Protein AF-0000000078758876 (afdb_homodimer)

InterPro domains:
  IPR003607 HD/PDEase domain [SM00471] (19-135)
  IPR003607 HD/PDEase domain [cd00077] (21-130)
  IPR006674 HD domain [PF01966] (25-125)

Structure (mmCIF, N/CA/C/O backbone):
data_AF-0000000078758876-model_v1
#
loop_
_entity.id
_entity.type
_entity.pdbx_description
1 polymer 'Metal-dependent phosphohydrolase'
#
loop_
_atom_site.group_PDB
_atom_site.id
_atom_site.type_symbol
_atom_site.label_atom_id
_atom_site.label_alt_id
_atom_site.label_comp_id
_atom_site.label_asym_id
_atom_site.label_entity_id
_atom_site.label_seq_id
_atom_site.pdbx_PDB_ins_code
_atom_site.Cartn_x
_atom_site.Cartn_y
_atom_site.Cartn_z
_atom_site.occupancy
_atom_site.B_iso_or_equiv
_atom_site.auth_seq_id
_atom_site.auth_comp_id
_atom_site.auth_asym_id
_atom_site.auth_atom_id
_atom_site.pdbx_PDB_model_num
ATOM 1 N N . MET A 1 1 ? 14.891 36.5 13.758 1 62.38 1 MET A N 1
ATOM 2 C CA . MET A 1 1 ? 14.852 35.094 13.422 1 62.38 1 MET A CA 1
ATOM 3 C C . MET A 1 1 ? 13.438 34.688 13.016 1 62.38 1 MET A C 1
ATOM 5 O O . MET A 1 1 ? 12.453 35.219 13.508 1 62.38 1 MET A O 1
ATOM 9 N N . ASP A 1 2 ? 13.195 33.969 11.828 1 89.56 2 ASP A N 1
ATOM 10 C CA . ASP A 1 2 ? 11.891 33.5 11.375 1 89.56 2 ASP A CA 1
ATOM 11 C C . ASP A 1 2 ? 11.305 32.469 12.352 1 89.56 2 ASP A C 1
ATOM 13 O O . ASP A 1 2 ? 11.797 31.359 12.461 1 8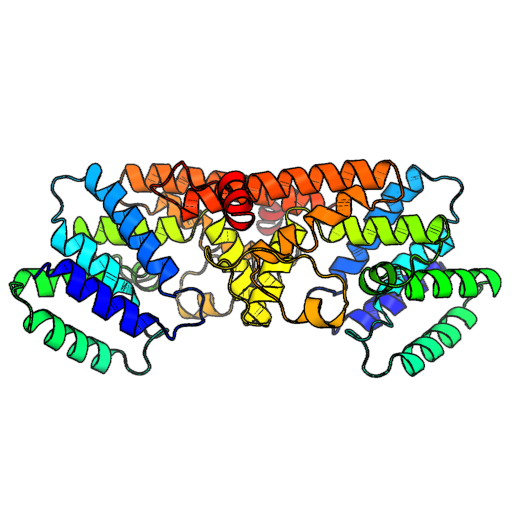9.56 2 ASP A O 1
ATOM 17 N N . LYS A 1 3 ? 10.453 33.031 13.305 1 93.5 3 LYS A N 1
ATOM 18 C CA . LYS A 1 3 ? 9.891 32.219 14.383 1 93.5 3 LYS A CA 1
ATOM 19 C C . LYS A 1 3 ? 9.297 30.922 13.836 1 93.5 3 LYS A C 1
ATOM 21 O O . LYS A 1 3 ? 9.359 29.875 14.492 1 93.5 3 LYS A O 1
ATOM 26 N N . LEU A 1 4 ? 8.789 30.984 12.672 1 96.12 4 LEU A N 1
ATOM 27 C CA . LEU A 1 4 ? 8.219 29.781 12.086 1 96.12 4 LEU A CA 1
ATOM 28 C C . LEU A 1 4 ? 9.312 28.766 11.781 1 96.12 4 LEU A C 1
ATOM 30 O O . LEU A 1 4 ? 9.109 27.562 11.945 1 96.12 4 LEU A O 1
ATOM 34 N N . GLN A 1 5 ? 10.414 29.203 11.32 1 96 5 GLN A N 1
ATOM 35 C CA . GLN A 1 5 ? 11.531 28.312 11.039 1 96 5 GLN A CA 1
ATOM 36 C C . GLN A 1 5 ? 12.023 27.625 12.32 1 96 5 GLN A C 1
ATOM 38 O O . GLN A 1 5 ? 12.352 26.438 12.305 1 96 5 GLN A O 1
ATOM 43 N N . VAL A 1 6 ? 12.094 28.375 13.359 1 96.31 6 VAL A N 1
ATOM 44 C CA . VAL A 1 6 ? 12.523 27.812 14.641 1 96.31 6 VAL A CA 1
ATOM 45 C C . VAL A 1 6 ? 11.539 26.734 15.094 1 96.31 6 VAL A C 1
ATOM 47 O O . VAL A 1 6 ? 11.945 25.688 15.609 1 96.31 6 VAL A O 1
ATOM 50 N N . ILE A 1 7 ? 10.305 27.031 14.891 1 96.81 7 ILE A N 1
ATOM 51 C CA . ILE A 1 7 ? 9.258 26.062 15.242 1 96.81 7 ILE A CA 1
ATOM 52 C C . ILE A 1 7 ? 9.398 24.812 14.375 1 96.81 7 ILE A C 1
ATOM 54 O O . ILE A 1 7 ? 9.297 23.703 14.875 1 96.81 7 ILE A O 1
ATOM 58 N N . ALA A 1 8 ? 9.562 25.047 13.125 1 95.62 8 ALA A N 1
ATOM 59 C CA . ALA A 1 8 ? 9.773 23.938 12.203 1 95.62 8 ALA A CA 1
ATOM 60 C C . ALA A 1 8 ? 10.93 23.062 12.656 1 95.62 8 ALA A C 1
ATOM 62 O O . ALA A 1 8 ? 10.82 21.828 12.695 1 95.62 8 ALA A O 1
ATOM 63 N N . ASP A 1 9 ? 12.008 23.641 13.023 1 94.38 9 ASP A N 1
ATOM 64 C CA . ASP A 1 9 ? 13.188 22.906 13.477 1 94.38 9 ASP A CA 1
ATOM 65 C C . ASP A 1 9 ? 12.883 22.109 14.742 1 94.38 9 ASP A C 1
ATOM 67 O O . ASP A 1 9 ? 13.32 20.953 14.875 1 94.38 9 ASP A O 1
ATOM 71 N N . TYR A 1 10 ? 12.234 22.734 15.633 1 93.19 10 TYR A N 1
ATOM 72 C CA . TYR A 1 10 ? 11.82 22.062 16.859 1 93.19 10 TYR A CA 1
ATOM 73 C C . TYR A 1 10 ? 10.992 20.812 16.547 1 93.19 10 TYR A C 1
ATOM 75 O O . TYR A 1 10 ? 11.25 19.734 17.094 1 93.19 10 TYR A O 1
ATOM 83 N N . SER A 1 11 ? 9.977 21.047 15.734 1 93.31 11 SER A N 1
ATOM 84 C CA . SER A 1 11 ? 9.086 19.953 15.328 1 93.31 11 SER A CA 1
ATOM 85 C C . SER A 1 11 ? 9.867 18.812 14.703 1 93.31 11 SER A C 1
ATOM 87 O O . SER A 1 11 ? 9.688 17.656 15.078 1 93.31 11 SER A O 1
ATOM 89 N N . MET A 1 12 ? 10.758 19.109 13.734 1 91 12 MET A N 1
ATOM 90 C CA . MET A 1 12 ? 11.539 18.094 13.023 1 91 12 MET A CA 1
ATOM 91 C C . MET A 1 12 ? 12.445 17.328 13.984 1 91 12 MET A C 1
ATOM 93 O O . MET A 1 12 ? 12.633 16.125 13.828 1 91 12 MET A O 1
ATOM 97 N N . ASP A 1 13 ? 12.961 17.922 14.922 1 88.44 13 ASP A N 1
ATOM 98 C CA . ASP A 1 13 ? 13.805 17.297 15.93 1 88.44 13 ASP A CA 1
ATOM 99 C C . ASP A 1 13 ? 13 16.312 16.781 1 88.44 13 ASP A C 1
ATOM 101 O O . ASP A 1 13 ? 13.484 15.219 17.109 1 88.44 13 ASP A O 1
ATOM 105 N N . GLN A 1 14 ? 11.836 16.719 17.156 1 86.19 14 GLN A N 1
ATOM 106 C CA . GLN A 1 14 ? 10.984 15.883 17.984 1 86.19 14 GLN A CA 1
ATOM 107 C C . GLN A 1 14 ? 10.523 14.641 17.234 1 86.19 14 GLN A C 1
ATOM 109 O O . GLN A 1 14 ? 10.344 13.578 17.828 1 86.19 14 GLN A O 1
ATOM 114 N N . LEU A 1 15 ? 10.406 14.828 15.859 1 85.44 15 LEU A N 1
ATOM 115 C CA . LEU A 1 15 ? 9.805 13.766 15.062 1 85.44 15 LEU A CA 1
ATOM 116 C C . LEU A 1 15 ? 10.875 12.906 14.406 1 85.44 15 LEU A C 1
ATOM 118 O O . LEU A 1 15 ? 10.57 11.875 13.797 1 85.44 15 LEU A O 1
ATOM 122 N N . ALA A 1 16 ? 12.102 13.336 14.445 1 76.44 16 ALA A N 1
ATOM 123 C CA . ALA A 1 16 ? 13.219 12.688 13.766 1 76.44 16 ALA A CA 1
ATOM 124 C C . ALA A 1 16 ? 13.312 11.219 14.164 1 76.44 16 ALA A C 1
ATOM 126 O O . ALA A 1 16 ? 13.773 10.383 13.375 1 76.44 16 ALA A O 1
ATOM 127 N N . HIS A 1 17 ? 12.922 10.852 15.25 1 66.56 17 HIS A N 1
ATOM 128 C CA . HIS A 1 17 ? 13.148 9.469 15.664 1 66.56 17 HIS A CA 1
ATOM 129 C C . HIS A 1 17 ? 11.891 8.625 15.453 1 66.56 17 HIS A C 1
ATOM 131 O O . HIS A 1 17 ? 11.852 7.453 15.844 1 66.56 17 HIS A O 1
ATOM 137 N N . ASP A 1 18 ? 11.008 9.156 14.797 1 60.69 18 ASP A N 1
ATOM 138 C CA . ASP A 1 18 ? 9.75 8.438 14.641 1 60.69 18 ASP A CA 1
ATOM 139 C C . ASP A 1 18 ? 9.797 7.496 13.445 1 60.69 18 ASP A C 1
ATOM 141 O O . ASP A 1 18 ? 10.328 7.852 12.391 1 60.69 18 ASP A O 1
ATOM 145 N N . GLN A 1 19 ? 9.617 6.258 13.641 1 56.88 19 GLN A N 1
ATOM 146 C CA . GLN A 1 19 ? 9.617 5.234 12.602 1 56.88 19 GLN A CA 1
ATOM 147 C C . GLN A 1 19 ? 8.203 4.875 12.18 1 56.88 19 GLN A C 1
ATOM 149 O O . GLN A 1 19 ? 7.996 3.945 11.391 1 56.88 19 GLN A O 1
ATOM 154 N N . THR A 1 20 ? 7.129 5.492 12.695 1 54.34 20 THR A N 1
ATOM 155 C CA . THR A 1 20 ? 5.75 5.051 12.516 1 54.34 20 THR A CA 1
ATOM 156 C C . THR A 1 20 ? 5.16 5.617 11.227 1 54.34 20 THR A C 1
ATOM 158 O O . THR A 1 20 ? 4.02 5.312 10.875 1 54.34 20 THR A O 1
ATOM 161 N N . GLY A 1 21 ? 5.934 6.129 10.25 1 53 21 GLY A N 1
ATOM 162 C CA . GLY A 1 21 ? 5.379 6.758 9.062 1 53 21 GLY A CA 1
ATOM 163 C C . GLY A 1 21 ? 4.816 8.141 9.328 1 53 21 GLY A C 1
ATOM 164 O O . GLY A 1 21 ? 4.391 8.836 8.398 1 53 21 GLY A O 1
ATOM 165 N N . HIS A 1 22 ? 4.59 8.469 10.531 1 58.62 22 HIS A N 1
ATOM 166 C CA . HIS A 1 22 ? 4.184 9.797 10.961 1 58.62 22 HIS A CA 1
ATOM 167 C C . HIS A 1 22 ? 5.391 10.703 11.164 1 58.62 22 HIS A C 1
ATOM 169 O O . HIS A 1 22 ? 5.293 11.734 11.836 1 58.62 22 HIS A O 1
ATOM 175 N N . GLY A 1 23 ? 6.336 10.445 10.391 1 73 23 GLY A N 1
ATOM 176 C CA . GLY A 1 23 ? 7.598 11.117 10.656 1 73 23 GLY A CA 1
ATOM 177 C C . GLY A 1 23 ? 7.656 12.523 10.078 1 73 23 GLY A C 1
ATOM 178 O O . GLY A 1 23 ? 6.633 13.203 9.984 1 73 23 GLY A O 1
ATOM 179 N N . SER A 1 24 ? 8.68 13.016 9.93 1 83.25 24 SER A N 1
ATOM 180 C CA . SER A 1 24 ? 8.984 14.359 9.469 1 83.25 24 SER A CA 1
ATOM 181 C C . SER A 1 24 ? 8.422 14.609 8.07 1 83.25 24 SER A C 1
ATOM 183 O O . SER A 1 24 ? 7.934 15.703 7.781 1 83.25 24 SER A O 1
ATOM 185 N N . ASP A 1 25 ? 8.25 13.602 7.289 1 86.81 25 ASP A N 1
ATOM 186 C CA . ASP A 1 25 ? 7.73 13.75 5.934 1 86.81 25 ASP A CA 1
ATOM 187 C C . ASP A 1 25 ? 6.234 14.055 5.945 1 86.81 25 ASP A C 1
ATOM 189 O O . ASP A 1 25 ? 5.758 14.891 5.18 1 86.81 25 ASP A O 1
ATOM 193 N N . HIS A 1 26 ? 5.508 13.336 6.797 1 91 26 HIS A N 1
ATOM 194 C CA . HIS A 1 26 ? 4.082 13.594 6.961 1 91 26 HIS A CA 1
ATOM 195 C C . HIS A 1 26 ? 3.828 15.047 7.348 1 91 26 HIS A C 1
ATOM 197 O O . HIS A 1 26 ? 3.016 15.727 6.719 1 91 26 HIS A O 1
ATOM 203 N N . THR A 1 27 ? 4.574 15.508 8.359 1 93.38 27 THR A N 1
ATOM 204 C CA . THR A 1 27 ? 4.391 16.859 8.852 1 93.38 27 THR A CA 1
ATOM 205 C C . THR A 1 27 ? 4.691 17.891 7.762 1 93.38 27 THR A C 1
ATOM 207 O O . THR A 1 27 ? 3.961 18.859 7.602 1 93.38 27 THR A O 1
ATOM 210 N N . LYS A 1 28 ? 5.73 17.641 7.004 1 92.62 28 LYS A N 1
ATOM 211 C CA . LYS A 1 28 ? 6.09 18.562 5.922 1 92.62 28 LYS A CA 1
ATOM 212 C C . LYS A 1 28 ? 4.969 18.672 4.895 1 92.62 28 LYS A C 1
ATOM 214 O O . LYS A 1 28 ? 4.645 19.766 4.434 1 92.62 28 LYS A O 1
ATOM 219 N N . ARG A 1 29 ? 4.402 17.594 4.609 1 94.69 29 ARG A N 1
ATOM 220 C CA . ARG A 1 29 ? 3.326 17.594 3.625 1 94.69 29 ARG A CA 1
ATOM 221 C C . ARG A 1 29 ? 2.061 18.234 4.195 1 94.69 29 ARG A C 1
ATOM 223 O O . ARG A 1 29 ? 1.341 18.938 3.488 1 94.69 29 ARG A O 1
ATOM 230 N N . VAL A 1 30 ? 1.795 17.953 5.434 1 96 30 VAL A N 1
ATOM 231 C CA . VAL A 1 30 ? 0.655 18.594 6.086 1 96 30 VAL A CA 1
ATOM 232 C C . VAL A 1 30 ? 0.82 20.109 6.047 1 96 30 VAL A C 1
ATOM 234 O O . VAL A 1 30 ? -0.133 20.844 5.754 1 96 30 VAL A O 1
ATOM 237 N N . VAL A 1 31 ? 2.012 20.562 6.309 1 96.62 31 VAL A N 1
ATOM 238 C CA . VAL A 1 31 ? 2.287 22 6.301 1 96.62 31 VAL A CA 1
ATOM 239 C C . VAL A 1 31 ? 2.07 22.562 4.898 1 96.62 31 VAL A C 1
ATOM 241 O O . VAL A 1 31 ? 1.447 23.609 4.73 1 96.62 31 VAL A O 1
ATOM 244 N N . LYS A 1 32 ? 2.531 21.875 3.924 1 96.5 32 LYS A N 1
ATOM 245 C CA . LYS A 1 32 ? 2.357 22.328 2.545 1 96.5 32 LYS A CA 1
ATOM 246 C C . LYS A 1 32 ? 0.88 22.359 2.16 1 96.5 32 LYS A C 1
ATOM 248 O O . LYS A 1 32 ? 0.43 23.281 1.489 1 96.5 32 LYS A O 1
ATOM 253 N N . LEU A 1 33 ? 0.161 21.391 2.564 1 97.44 33 LEU A N 1
ATOM 254 C CA . LEU A 1 33 ? -1.274 21.359 2.305 1 97.44 33 LEU A CA 1
ATOM 255 C C . LEU A 1 33 ? -1.983 22.5 3.025 1 97.44 33 LEU A C 1
ATOM 257 O O . LEU A 1 33 ? -2.881 23.125 2.463 1 97.44 33 LEU A O 1
ATOM 261 N N . ALA A 1 34 ? -1.58 22.703 4.238 1 97.75 34 ALA A N 1
ATOM 262 C CA . ALA A 1 34 ? -2.145 23.828 4.988 1 97.75 34 ALA A CA 1
ATOM 263 C C . ALA A 1 34 ? -1.891 25.156 4.273 1 97.75 34 ALA A C 1
ATOM 265 O O . ALA A 1 34 ? -2.766 26.016 4.23 1 97.75 34 ALA A O 1
ATOM 266 N N . GLU A 1 35 ? -0.706 25.266 3.742 1 97.31 35 GLU A N 1
ATOM 267 C CA . GLU A 1 35 ? -0.379 26.469 2.979 1 97.31 35 GLU A CA 1
ATOM 268 C C . GLU A 1 35 ? -1.313 26.641 1.784 1 97.31 35 GLU A C 1
ATOM 270 O O . GLU A 1 35 ? -1.781 27.734 1.504 1 97.31 35 GLU A O 1
ATOM 275 N N . LYS A 1 36 ? -1.572 25.562 1.129 1 97 36 LYS A N 1
ATOM 276 C CA . LYS A 1 36 ? -2.477 25.609 -0.016 1 97 36 LYS A CA 1
ATOM 277 C C . LYS A 1 36 ? -3.881 26.031 0.408 1 97 36 LYS A C 1
ATOM 279 O O . LYS A 1 36 ? -4.52 26.844 -0.26 1 97 36 LYS A O 1
ATOM 284 N N . ILE A 1 37 ? -4.332 25.5 1.474 1 97.88 37 ILE A N 1
ATOM 285 C CA . ILE A 1 37 ? -5.664 25.844 1.957 1 97.88 37 ILE A CA 1
ATOM 286 C C . ILE A 1 37 ? -5.695 27.297 2.404 1 97.88 37 ILE A C 1
ATOM 288 O O . ILE A 1 37 ? -6.672 28.016 2.156 1 97.88 37 ILE A O 1
ATOM 292 N N . LEU A 1 38 ? -4.656 27.797 3.031 1 97.81 38 LEU A N 1
ATOM 293 C CA . LEU A 1 38 ? -4.543 29.172 3.492 1 97.81 38 LEU A CA 1
ATOM 294 C C . LEU A 1 38 ? -4.75 30.156 2.34 1 97.81 38 LEU A C 1
ATOM 296 O O . LEU A 1 38 ? -5.301 31.234 2.531 1 97.81 38 LEU A O 1
ATOM 300 N N . GLU A 1 39 ? -4.297 29.734 1.2 1 96.69 39 GLU A N 1
ATOM 301 C CA . GLU A 1 39 ? -4.441 30.594 0.022 1 96.69 39 GLU A CA 1
ATOM 302 C C . GLU A 1 39 ? -5.91 30.875 -0.277 1 96.69 39 GLU A C 1
ATOM 304 O O . GLU A 1 39 ? -6.246 31.922 -0.836 1 96.69 39 GLU A O 1
ATOM 309 N N . THR A 1 40 ? -6.773 30 0.143 1 97.12 40 THR A N 1
ATOM 310 C CA . THR A 1 40 ? -8.195 30.141 -0.133 1 97.12 40 THR A CA 1
ATOM 311 C C . THR A 1 40 ? -8.93 30.703 1.085 1 97.12 40 THR A C 1
ATOM 313 O O . THR A 1 40 ? -10.125 31.016 1.015 1 97.12 40 THR A O 1
ATOM 316 N N . GLU A 1 41 ? -8.227 30.812 2.211 1 97.25 41 GLU A N 1
ATOM 317 C CA . GLU A 1 41 ? -8.781 31.312 3.467 1 97.25 41 GLU A CA 1
ATOM 318 C C . GLU A 1 41 ? -7.973 32.5 3.988 1 97.25 41 GLU A C 1
ATOM 320 O O . GLU A 1 41 ? -7.359 32.406 5.055 1 97.25 41 GLU A O 1
ATOM 325 N N . PRO A 1 42 ? -8.086 33.625 3.314 1 95.38 42 PRO A N 1
ATOM 326 C CA . PRO A 1 42 ? -7.219 34.75 3.652 1 95.38 42 PRO A CA 1
ATOM 327 C C . PRO A 1 42 ? -7.496 35.312 5.043 1 95.38 42 PRO A C 1
ATOM 329 O O . PRO A 1 42 ? -6.672 36.062 5.59 1 95.38 42 PRO A O 1
ATOM 332 N N . GLN A 1 43 ? -8.578 35.031 5.66 1 96.81 43 GLN A N 1
ATOM 333 C CA . GLN A 1 43 ? -8.93 35.562 6.973 1 96.81 43 GLN A CA 1
ATOM 334 C C . GLN A 1 43 ? -8.211 34.812 8.086 1 96.81 43 GLN A C 1
ATOM 336 O O . GLN A 1 43 ? -8.188 35.25 9.234 1 96.81 43 GLN A O 1
ATOM 341 N N . ALA A 1 44 ? -7.648 33.688 7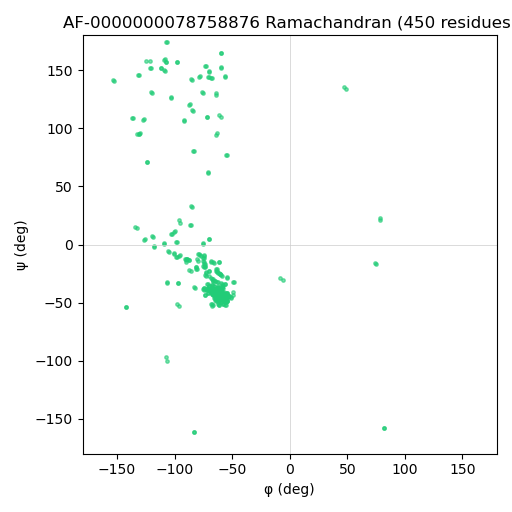.754 1 97.19 44 ALA A N 1
ATOM 342 C CA . ALA A 1 44 ? -6.977 32.875 8.758 1 97.19 44 ALA A CA 1
ATOM 343 C C . ALA A 1 44 ? -5.602 33.438 9.102 1 97.19 44 ALA A C 1
ATOM 345 O O . ALA A 1 44 ? -4.914 33.969 8.227 1 97.19 44 ALA A O 1
ATOM 346 N N . ASP A 1 45 ? -5.23 33.312 10.359 1 97.44 45 ASP A N 1
ATOM 347 C CA . ASP A 1 45 ? -3.887 33.688 10.789 1 97.44 45 ASP A CA 1
ATOM 348 C C . ASP A 1 45 ? -2.848 32.688 10.281 1 97.44 45 ASP A C 1
ATOM 350 O O . ASP A 1 45 ? -2.77 31.562 10.773 1 97.44 45 ASP A O 1
ATOM 354 N N . ARG A 1 46 ? -2.062 33.125 9.367 1 97.56 46 ARG A N 1
ATOM 355 C CA . ARG A 1 46 ? -1.099 32.25 8.695 1 97.56 46 ARG A CA 1
ATOM 356 C C . ARG A 1 46 ? -0.103 31.672 9.688 1 97.56 46 ARG A C 1
ATOM 358 O O . ARG A 1 46 ? 0.212 30.469 9.633 1 97.56 46 ARG A O 1
ATOM 365 N N . PHE A 1 47 ? 0.396 32.5 10.555 1 97.62 47 PHE A N 1
ATOM 366 C CA . PHE A 1 47 ? 1.409 32.062 11.5 1 97.62 47 PHE A CA 1
ATOM 367 C C . PHE A 1 47 ? 0.849 30.969 12.414 1 97.62 47 PHE A C 1
ATOM 369 O O . PHE A 1 47 ? 1.45 29.906 12.57 1 97.62 47 PHE A O 1
ATOM 376 N N . VAL A 1 48 ? -0.288 31.203 13.023 1 97.88 48 VAL A N 1
ATOM 377 C CA . VAL A 1 48 ? -0.908 30.25 13.945 1 97.88 48 VAL A CA 1
ATOM 378 C C . VAL A 1 48 ? -1.192 28.938 13.219 1 97.88 48 VAL A C 1
ATOM 380 O O . VAL A 1 48 ? -0.932 27.859 13.758 1 97.88 48 VAL A O 1
ATOM 383 N N . THR A 1 49 ? -1.683 29.078 12.016 1 98 49 THR A N 1
ATOM 384 C CA . THR A 1 49 ? -2.031 27.891 11.227 1 98 49 THR A CA 1
ATOM 385 C C . THR A 1 49 ? -0.798 27.031 10.969 1 98 49 THR A C 1
ATOM 387 O O . THR A 1 49 ? -0.799 25.844 11.258 1 98 49 THR A O 1
ATOM 390 N N . LEU A 1 50 ? 0.254 27.625 10.461 1 98.25 50 LEU A N 1
ATOM 391 C CA . LEU A 1 50 ? 1.444 26.875 10.078 1 98.25 50 LEU A CA 1
ATOM 392 C C . LEU A 1 50 ? 2.189 26.359 11.305 1 98.25 50 LEU A C 1
ATOM 394 O O . LEU A 1 50 ? 2.729 25.25 11.297 1 98.25 50 LEU A O 1
ATOM 398 N N . ALA A 1 51 ? 2.227 27.141 12.328 1 98 51 ALA A N 1
ATOM 399 C CA . ALA A 1 51 ? 2.834 26.688 13.57 1 98 51 ALA A CA 1
ATOM 400 C C . ALA A 1 51 ? 2.117 25.438 14.102 1 98 51 ALA A C 1
ATOM 402 O O . ALA A 1 51 ? 2.76 24.469 14.484 1 98 51 ALA A O 1
ATOM 403 N N . ALA A 1 52 ? 0.813 25.516 14.125 1 97 52 ALA A N 1
ATOM 404 C CA . ALA A 1 52 ? 0.021 24.375 14.586 1 97 52 ALA A CA 1
ATOM 405 C C . ALA A 1 52 ? 0.238 23.156 13.695 1 97 52 ALA A C 1
ATOM 407 O O . ALA A 1 52 ? 0.301 22.031 14.18 1 97 52 ALA A O 1
ATOM 408 N N . ALA A 1 53 ? 0.326 23.391 12.406 1 97.06 53 ALA A N 1
ATOM 409 C CA . ALA A 1 53 ? 0.576 22.297 11.469 1 97.06 53 ALA A CA 1
ATOM 410 C C . ALA A 1 53 ? 1.906 21.609 11.766 1 97.06 53 ALA A C 1
ATOM 412 O O . ALA A 1 53 ? 1.983 20.375 11.805 1 97.06 53 ALA A O 1
ATOM 413 N N . TYR A 1 54 ? 2.918 22.391 12.039 1 96.44 54 TYR A N 1
ATOM 414 C CA . TYR A 1 54 ? 4.227 21.844 12.367 1 96.44 54 TYR A CA 1
ATOM 415 C C . TYR A 1 54 ? 4.172 21.062 13.672 1 96.44 54 TYR A C 1
ATOM 417 O O . TYR A 1 54 ? 4.859 20.047 13.836 1 96.44 54 TYR A O 1
ATOM 425 N N . LEU A 1 55 ? 3.354 21.438 14.57 1 95.19 55 LEU A N 1
ATOM 426 C CA . LEU A 1 55 ? 3.467 20.953 15.945 1 95.19 55 LEU A CA 1
ATOM 427 C C . LEU A 1 55 ? 2.389 19.922 16.25 1 95.19 55 LEU A C 1
ATOM 429 O O . LEU A 1 55 ? 2.4 19.312 17.328 1 95.19 55 LEU A O 1
ATOM 433 N N . HIS A 1 56 ? 1.446 19.672 15.344 1 92.69 56 HIS A N 1
ATOM 434 C CA . HIS A 1 56 ? 0.202 18.984 15.664 1 92.69 56 HIS A CA 1
ATOM 435 C C . HIS A 1 56 ? 0.472 17.578 16.188 1 92.69 56 HIS A C 1
ATOM 437 O O . HIS A 1 56 ? -0.272 17.062 17.031 1 92.69 56 HIS A O 1
ATOM 443 N N . ASP A 1 57 ? 1.58 17 15.836 1 89.25 57 ASP A N 1
ATOM 444 C CA . ASP A 1 57 ? 1.839 15.625 16.25 1 89.25 57 ASP A CA 1
ATOM 445 C C . ASP A 1 57 ? 2.938 15.57 17.312 1 89.25 57 ASP A C 1
ATOM 447 O O . ASP A 1 57 ? 3.324 14.492 17.766 1 89.25 57 ASP A O 1
ATOM 451 N N . THR A 1 58 ? 3.486 16.609 17.719 1 88.06 58 THR A N 1
ATOM 452 C CA . THR A 1 58 ? 4.66 16.625 18.594 1 88.06 58 THR A CA 1
ATOM 453 C C . THR A 1 58 ? 4.277 16.25 20.016 1 88.06 58 THR A C 1
ATOM 455 O O . THR A 1 58 ? 5.141 15.898 20.828 1 88.06 58 THR A O 1
ATOM 458 N N . ILE A 1 59 ? 2.99 16.281 20.328 1 79.5 59 ILE A N 1
ATOM 459 C CA . ILE A 1 59 ? 2.592 15.977 21.703 1 79.5 59 ILE A CA 1
ATOM 460 C C . ILE A 1 59 ? 1.678 14.75 21.719 1 79.5 59 ILE A C 1
ATOM 462 O O . ILE A 1 59 ? 1.048 14.453 22.734 1 79.5 59 ILE A O 1
ATOM 466 N N . ASP A 1 60 ? 1.571 14.195 20.594 1 76.75 60 ASP A N 1
ATOM 467 C CA . ASP A 1 60 ? 0.717 13.016 20.469 1 76.75 60 ASP A CA 1
ATOM 468 C C . ASP A 1 60 ? 1.305 11.828 21.234 1 76.75 60 ASP A C 1
ATOM 470 O O . ASP A 1 60 ? 2.516 11.609 21.203 1 76.75 60 ASP A O 1
ATOM 474 N N . ASP A 1 61 ? 0.463 11.086 21.797 1 67.31 61 ASP A N 1
ATOM 475 C CA . ASP A 1 61 ? 0.87 9.961 22.641 1 67.31 61 ASP A CA 1
ATOM 476 C C . ASP A 1 61 ? 1.617 8.914 21.828 1 67.31 61 ASP A C 1
ATOM 478 O O . ASP A 1 61 ? 2.365 8.102 22.391 1 67.31 61 ASP A O 1
ATOM 482 N N . LYS A 1 62 ? 1.402 8.922 20.609 1 67.25 62 LYS A N 1
ATOM 483 C CA . LYS A 1 62 ? 2.102 7.957 19.766 1 67.25 62 LYS A CA 1
ATOM 484 C C . LYS A 1 62 ? 3.57 8.336 19.594 1 67.25 62 LYS A C 1
ATOM 486 O O . LYS A 1 62 ? 4.402 7.48 19.281 1 67.25 62 LYS A O 1
ATOM 491 N N . VAL A 1 63 ? 3.844 9.523 19.844 1 66.88 63 VAL A N 1
ATOM 492 C CA . VAL A 1 63 ? 5.164 10.07 19.562 1 66.88 63 VAL A CA 1
ATOM 493 C C . VAL A 1 63 ? 5.93 10.266 20.875 1 66.88 63 VAL A C 1
ATOM 495 O O . VAL A 1 63 ? 7.148 10.094 20.922 1 66.88 63 VAL A O 1
ATOM 498 N N . VAL A 1 64 ? 5.121 10.586 21.875 1 72.5 64 VAL A N 1
ATOM 499 C CA . VAL A 1 64 ? 5.809 10.922 23.125 1 72.5 64 VAL A CA 1
ATOM 500 C C . VAL A 1 64 ? 5.363 9.961 24.219 1 72.5 64 VAL A C 1
ATOM 502 O O . VAL A 1 64 ? 4.242 9.453 24.203 1 72.5 64 VAL A O 1
ATOM 505 N N . LYS A 1 65 ? 6.219 9.703 25.219 1 77.38 65 LYS A N 1
ATOM 506 C CA . LYS A 1 65 ? 5.953 8.805 26.328 1 77.38 65 LYS A CA 1
ATOM 507 C C . LYS A 1 65 ? 5 9.445 27.344 1 77.38 65 LYS A C 1
ATOM 509 O O . LYS A 1 65 ? 4.121 8.773 27.891 1 77.38 65 LYS A O 1
ATOM 514 N N . ASN A 1 66 ? 5.234 10.742 27.516 1 84.44 66 ASN A N 1
ATOM 515 C CA . ASN A 1 66 ? 4.441 11.508 28.469 1 84.44 66 ASN A CA 1
ATOM 516 C C . ASN A 1 66 ? 3.844 12.758 27.828 1 84.44 66 ASN A C 1
ATOM 518 O O . ASN A 1 66 ? 4.543 13.758 27.641 1 84.44 66 ASN A O 1
ATOM 522 N N . GLU A 1 67 ? 2.598 12.703 27.625 1 85.56 67 GLU A N 1
ATOM 523 C CA . GLU A 1 67 ? 1.896 13.781 26.938 1 85.56 67 GLU A CA 1
ATOM 524 C C . GLU A 1 67 ? 1.964 15.086 27.719 1 85.56 67 GLU A C 1
ATOM 526 O O . GLU A 1 67 ? 2.229 16.141 27.156 1 85.56 67 GLU A O 1
ATOM 531 N N . ASN A 1 68 ? 1.723 15.016 28.984 1 88.69 68 ASN A N 1
ATOM 532 C CA . ASN A 1 68 ? 1.727 16.219 29.812 1 88.69 68 ASN A CA 1
ATOM 533 C C . ASN A 1 68 ? 3.098 16.875 29.828 1 88.69 68 ASN A C 1
ATOM 535 O O . ASN A 1 68 ? 3.197 18.109 29.75 1 88.69 68 ASN A O 1
ATOM 539 N N . GLU A 1 69 ? 4.098 16.125 29.969 1 90.62 69 GLU A N 1
ATOM 540 C CA . GLU A 1 69 ? 5.453 16.672 29.953 1 90.62 69 GLU A CA 1
ATOM 541 C C . GLU A 1 69 ? 5.777 17.297 28.594 1 90.62 69 GLU A C 1
ATOM 543 O O . GLU A 1 69 ? 6.41 18.359 28.531 1 90.62 69 GLU A O 1
ATOM 548 N N . ALA A 1 70 ? 5.387 16.672 27.562 1 89.88 70 ALA A N 1
ATOM 549 C CA . ALA A 1 70 ? 5.613 17.188 26.219 1 89.88 70 ALA A CA 1
ATOM 550 C C . ALA A 1 70 ? 4.898 18.516 26.016 1 89.88 70 ALA A C 1
ATOM 552 O O . ALA A 1 70 ? 5.453 19.438 25.406 1 89.88 70 ALA A O 1
ATOM 553 N N . LYS A 1 71 ? 3.736 18.656 26.562 1 92.31 71 LYS A N 1
ATOM 554 C CA . LYS A 1 71 ? 2.963 19.891 26.469 1 92.31 71 LYS A CA 1
ATOM 555 C C . LYS A 1 71 ? 3.654 21.031 27.203 1 92.31 71 LYS A C 1
ATOM 557 O O . LYS A 1 71 ? 3.727 22.156 26.703 1 92.31 71 LYS A O 1
ATOM 562 N N . GLN A 1 72 ? 4.109 20.656 28.344 1 93.44 72 GLN A N 1
ATOM 563 C CA . GLN A 1 72 ? 4.797 21.672 29.141 1 93.44 72 GLN A CA 1
ATOM 564 C C . GLN A 1 72 ? 6.078 22.125 28.453 1 93.44 72 GLN A C 1
ATOM 566 O O . GLN A 1 72 ? 6.371 23.328 28.406 1 93.44 72 GLN A O 1
ATOM 571 N N . GLN A 1 73 ? 6.816 21.219 27.953 1 93.69 73 GLN A N 1
ATOM 572 C CA . GLN A 1 73 ? 8.047 21.547 27.25 1 93.69 73 GLN A CA 1
ATOM 573 C C . GLN A 1 73 ? 7.758 22.406 26.016 1 93.69 73 GLN A C 1
ATOM 575 O O . GLN A 1 73 ? 8.492 23.359 25.719 1 93.69 73 GLN A O 1
ATOM 580 N N . LEU A 1 74 ? 6.699 22.078 25.344 1 94.75 74 LEU A N 1
ATOM 581 C CA . LEU A 1 74 ? 6.309 22.844 24.172 1 94.75 74 LEU A CA 1
ATOM 582 C C . LEU A 1 74 ? 5.895 24.25 24.547 1 94.75 74 LEU A C 1
ATOM 584 O O . LEU A 1 74 ? 6.234 25.219 23.844 1 94.75 74 LEU A O 1
ATOM 588 N N . ARG A 1 75 ? 5.199 24.391 25.609 1 95.19 75 ARG A N 1
ATOM 589 C CA . ARG A 1 75 ? 4.773 25.703 26.062 1 95.19 75 ARG A CA 1
ATOM 590 C C . ARG A 1 75 ? 5.977 26.578 26.406 1 95.19 75 ARG A C 1
ATOM 592 O O . ARG A 1 75 ? 6.012 27.766 26.047 1 95.19 75 ARG A O 1
ATOM 599 N N . VAL A 1 76 ? 6.898 26 27.125 1 96.19 76 VAL A N 1
ATOM 600 C CA . VAL A 1 76 ? 8.109 26.719 27.5 1 96.19 76 VAL A CA 1
ATOM 601 C C . VAL A 1 76 ? 8.859 27.141 26.234 1 96.19 76 VAL A C 1
ATOM 603 O O . VAL A 1 76 ? 9.32 28.281 26.141 1 96.19 76 VAL A O 1
ATOM 606 N N . PHE A 1 77 ? 8.969 26.281 25.281 1 96.31 77 PHE A N 1
ATOM 607 C CA . PHE A 1 77 ? 9.641 26.531 24.016 1 96.31 77 PHE A CA 1
ATOM 608 C C . PHE A 1 77 ? 8.969 27.688 23.281 1 96.31 77 PHE A C 1
ATOM 610 O O . PHE A 1 77 ? 9.633 28.641 22.875 1 96.31 77 PHE A O 1
ATOM 617 N N . LEU A 1 78 ? 7.633 27.641 23.188 1 97.12 78 LEU A N 1
ATOM 618 C CA . LEU A 1 78 ? 6.902 28.672 22.438 1 97.12 78 LEU A CA 1
ATOM 619 C C . LEU A 1 78 ? 7.004 30.031 23.125 1 97.12 78 LEU A C 1
ATOM 621 O O . LEU A 1 78 ? 7.09 31.062 22.469 1 97.12 78 LEU A O 1
ATOM 625 N N . ARG A 1 79 ? 7.027 30 24.438 1 96.31 79 ARG A N 1
ATOM 626 C CA . ARG A 1 79 ? 7.121 31.234 25.203 1 96.31 79 ARG A CA 1
ATOM 627 C C . ARG A 1 79 ? 8.5 31.859 25.062 1 96.31 79 ARG A C 1
ATOM 629 O O . ARG A 1 79 ? 8.672 33.062 25.328 1 96.31 79 ARG A O 1
ATOM 636 N N . SER A 1 80 ? 9.438 31.047 24.734 1 96.12 80 SER A N 1
ATOM 637 C CA . SER A 1 80 ? 10.789 31.562 24.531 1 96.12 80 SER A CA 1
ATOM 638 C C . SER A 1 80 ? 10.906 32.312 23.219 1 96.12 80 SER A C 1
ATOM 640 O O . SER A 1 80 ? 11.891 33.031 23 1 96.12 80 SER A O 1
ATOM 642 N N . LEU A 1 81 ? 9.938 32.219 22.375 1 96.25 81 LEU A N 1
ATOM 643 C CA . LEU A 1 81 ? 9.906 32.906 21.078 1 96.25 81 LEU A CA 1
ATOM 644 C C . LEU A 1 81 ? 9.086 34.188 21.156 1 96.25 81 LEU A C 1
ATOM 646 O O . LEU A 1 81 ? 8.312 34.375 22.109 1 96.25 81 LEU A O 1
ATOM 650 N N . PRO A 1 82 ? 9.328 35.156 20.234 1 95.25 82 PRO A N 1
ATOM 651 C CA . PRO A 1 82 ? 8.531 36.375 20.219 1 95.25 82 PRO A CA 1
ATOM 652 C C . PRO A 1 82 ? 7.105 36.156 19.734 1 95.25 82 PRO A C 1
ATOM 654 O O . PRO A 1 82 ? 6.699 36.719 18.703 1 95.25 82 PRO A O 1
ATOM 657 N N . ILE A 1 83 ? 6.359 35.344 20.469 1 95.5 83 ILE A N 1
ATOM 658 C CA . ILE A 1 83 ? 4.973 35 20.188 1 95.5 83 ILE A CA 1
ATOM 659 C C . ILE A 1 83 ? 4.094 35.406 21.359 1 95.5 83 ILE A C 1
ATOM 661 O O . ILE A 1 83 ? 4.457 35.188 22.531 1 95.5 83 ILE A O 1
ATOM 665 N N . VAL A 1 84 ? 3.004 36.094 21.062 1 95.88 84 VAL A N 1
ATOM 666 C CA . VAL A 1 84 ? 2.129 36.562 22.125 1 95.88 84 VAL A CA 1
ATOM 667 C C . VAL A 1 84 ? 1.336 35.406 22.703 1 95.88 84 VAL A C 1
ATOM 669 O O . VAL A 1 84 ? 1.095 34.406 22.016 1 95.88 84 VAL A O 1
ATOM 672 N N . GLU A 1 85 ? 0.909 35.469 23.922 1 96.56 85 GLU A N 1
ATOM 673 C CA . GLU A 1 85 ? 0.229 34.375 24.641 1 96.56 85 GLU A CA 1
ATOM 674 C C . GLU A 1 85 ? -1.051 33.969 23.938 1 96.56 85 GLU A C 1
ATOM 676 O O . GLU A 1 85 ? -1.427 32.781 23.969 1 96.56 85 GLU A O 1
ATOM 681 N N . GLU A 1 86 ? -1.689 34.906 23.328 1 96.38 86 GLU A N 1
ATOM 682 C CA . GLU A 1 86 ? -2.918 34.594 22.609 1 96.38 86 GLU A CA 1
ATOM 683 C C . GLU A 1 86 ? -2.652 33.625 21.484 1 96.38 86 GLU A C 1
ATOM 685 O O . GLU A 1 86 ? -3.43 32.688 21.266 1 96.38 86 GLU A O 1
ATOM 690 N N . GLN A 1 87 ? -1.591 33.812 20.781 1 96.69 87 GLN A N 1
ATOM 691 C CA . GLN A 1 87 ? -1.22 32.938 19.688 1 96.69 87 GLN A CA 1
ATOM 692 C C . GLN A 1 87 ? -0.837 31.547 20.219 1 96.69 87 GLN A C 1
ATOM 694 O O . GLN A 1 87 ? -1.201 30.531 19.625 1 96.69 87 GLN A O 1
ATOM 699 N N . ILE A 1 88 ? -0.133 31.531 21.328 1 97.31 88 ILE A N 1
ATOM 700 C CA . ILE A 1 88 ? 0.272 30.266 21.938 1 97.31 88 ILE A CA 1
ATOM 701 C C . ILE A 1 88 ? -0.964 29.469 22.344 1 97.31 88 ILE A C 1
ATOM 703 O O . ILE A 1 88 ? -1.053 28.266 22.078 1 97.31 88 ILE A O 1
ATOM 707 N N . SER A 1 89 ? -1.889 30.172 22.938 1 96.38 89 SER A N 1
ATOM 708 C CA . SER A 1 89 ? -3.131 29.531 23.359 1 96.38 89 SER A CA 1
ATOM 709 C C . SER A 1 89 ? -3.9 28.969 22.172 1 96.38 89 SER A C 1
ATOM 711 O O . SER A 1 89 ? -4.477 27.891 22.266 1 96.38 89 SER A O 1
ATOM 713 N N . MET A 1 90 ? -3.932 29.703 21.109 1 95.62 90 MET A N 1
ATOM 714 C CA . MET A 1 90 ? -4.617 29.25 19.906 1 95.62 90 MET A CA 1
ATOM 715 C C . MET A 1 90 ? -3.949 28 19.344 1 95.62 90 MET A C 1
ATOM 717 O O . MET A 1 90 ? -4.629 27.031 18.969 1 95.62 90 MET A O 1
ATOM 721 N N . ILE A 1 91 ? -2.646 27.984 19.281 1 96.75 91 ILE A N 1
ATOM 722 C CA . ILE A 1 91 ? -1.888 26.859 18.766 1 96.75 91 ILE A CA 1
ATOM 723 C C . ILE A 1 91 ? -2.199 25.609 19.594 1 96.75 91 ILE A C 1
ATOM 725 O O . ILE A 1 91 ? -2.512 24.547 19.031 1 96.75 91 ILE A O 1
ATOM 729 N N . PHE A 1 92 ? -2.219 25.719 20.891 1 94.62 92 PHE A N 1
ATOM 730 C CA . PHE A 1 92 ? -2.496 24.594 21.766 1 94.62 92 PHE A CA 1
ATOM 731 C C . PHE A 1 92 ? -3.928 24.109 21.594 1 94.62 92 PHE A C 1
ATOM 733 O O . PHE A 1 92 ? -4.18 22.906 21.578 1 94.62 92 PHE A O 1
ATOM 740 N N . SER A 1 93 ? -4.773 25.094 21.5 1 93.19 93 SER A N 1
ATOM 741 C CA . SER A 1 93 ? -6.164 24.703 21.297 1 93.19 93 SER A CA 1
ATOM 742 C C . SER A 1 93 ? -6.328 23.875 20.031 1 93.19 93 SER A C 1
ATOM 744 O O . SER A 1 93 ? -7.066 22.891 20.031 1 93.19 93 SER A O 1
ATOM 746 N N . ILE A 1 94 ? -5.652 24.219 19 1 94 94 ILE A N 1
ATOM 747 C CA . ILE A 1 94 ? -5.738 23.516 17.719 1 94 94 ILE A CA 1
ATOM 748 C C . ILE A 1 94 ? -5.148 22.109 17.875 1 94 94 ILE A C 1
ATOM 750 O O . ILE A 1 94 ? -5.805 21.125 17.547 1 94 94 ILE A O 1
ATOM 754 N N . ILE A 1 95 ? -3.91 21.938 18.391 1 91.94 95 ILE A N 1
ATOM 755 C CA . ILE A 1 95 ? -3.205 20.656 18.359 1 91.94 95 ILE A CA 1
ATOM 756 C C . ILE A 1 95 ? -3.82 19.688 19.375 1 91.94 95 ILE A C 1
ATOM 758 O O . ILE A 1 95 ? -3.689 18.469 19.234 1 91.94 95 ILE A O 1
ATOM 762 N N . GLU A 1 96 ? -4.59 20.156 20.328 1 88.31 96 GLU A N 1
ATOM 763 C CA . GLU A 1 96 ? -5.223 19.312 21.328 1 88.31 96 GLU A CA 1
ATOM 764 C C . GLU A 1 96 ? -6.598 18.844 20.859 1 88.31 96 GLU A C 1
ATOM 766 O O . GLU A 1 96 ? -7.148 17.875 21.406 1 88.31 96 GLU A O 1
ATOM 771 N N . ASN A 1 97 ? -7.117 19.484 19.781 1 85.88 97 ASN A N 1
ATOM 772 C CA . ASN A 1 97 ? -8.516 19.219 19.469 1 85.88 97 ASN A CA 1
ATOM 773 C C . ASN A 1 97 ? -8.688 18.781 18.016 1 85.88 97 ASN A C 1
ATOM 775 O O . ASN A 1 97 ? -9.812 18.562 17.562 1 85.88 97 ASN A O 1
ATOM 779 N N . MET A 1 98 ? -7.711 18.625 17.297 1 78.62 98 MET A N 1
ATOM 780 C CA . MET A 1 98 ? -7.875 18.391 15.867 1 78.62 98 MET A CA 1
ATOM 781 C C . MET A 1 98 ? -7.973 16.891 15.578 1 78.62 98 MET A C 1
ATOM 783 O O . MET A 1 98 ? -8.406 16.484 14.492 1 78.62 98 MET A O 1
ATOM 787 N N . SER A 1 99 ? -7.66 16.062 16.516 1 69.69 99 SER A N 1
ATOM 788 C CA . SER A 1 99 ? -7.562 14.633 16.219 1 69.69 99 SER A CA 1
ATOM 789 C C . SER A 1 99 ? -8.938 14.031 15.953 1 69.69 99 SER A C 1
ATOM 791 O O . SER A 1 99 ? -9.945 14.508 16.484 1 69.69 99 SER A O 1
ATOM 793 N N . PHE A 1 10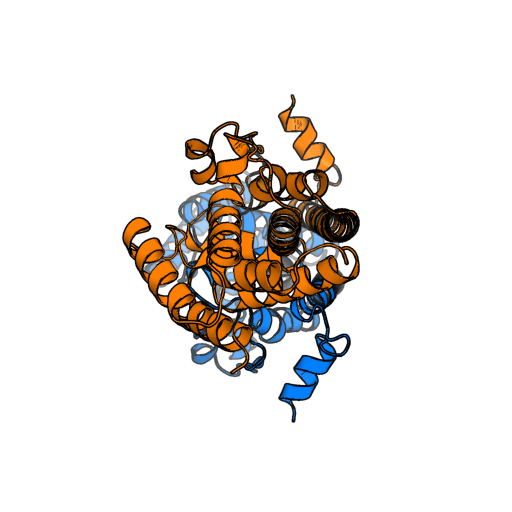0 ? -8.945 13.086 15.016 1 56.5 100 PHE A N 1
ATOM 794 C CA . PHE A 1 100 ? -10.156 12.367 14.648 1 56.5 100 PHE A CA 1
ATOM 795 C C . PHE A 1 100 ? -10.805 11.734 15.875 1 56.5 100 PHE A C 1
ATOM 797 O O . PHE A 1 100 ? -12.023 11.812 16.062 1 56.5 100 PHE A O 1
ATOM 804 N N . SER A 1 101 ? -10.031 11.117 16.562 1 54.06 101 SER A N 1
ATOM 805 C CA . SER A 1 101 ? -10.555 10.391 17.703 1 54.06 101 SER A CA 1
ATOM 806 C C . SER A 1 101 ? -11.281 11.328 18.672 1 54.06 101 SER A C 1
ATOM 808 O O . SER A 1 101 ? -12.328 10.969 19.219 1 54.06 101 SER A O 1
ATOM 810 N N . LYS A 1 102 ? -10.742 12.461 18.797 1 56.25 102 LYS A N 1
ATOM 811 C CA . LYS A 1 102 ? -11.375 13.422 19.703 1 56.25 102 LYS A CA 1
ATOM 812 C C . LYS A 1 102 ? -12.664 13.969 19.109 1 56.25 102 LYS A C 1
ATOM 814 O O . LYS A 1 102 ? -13.617 14.25 19.828 1 56.25 102 LYS A O 1
ATOM 819 N N . ASN A 1 103 ? -12.664 13.945 17.797 1 54.69 103 ASN A N 1
ATOM 820 C CA . ASN A 1 103 ? -13.852 14.484 17.141 1 54.69 103 ASN A CA 1
ATOM 821 C C . ASN A 1 103 ? -14.992 13.469 17.109 1 54.69 103 ASN A C 1
ATOM 823 O O . ASN A 1 103 ? -16.156 13.836 16.922 1 54.69 103 ASN A O 1
ATOM 827 N N . LEU A 1 104 ? -14.664 12.258 17.25 1 50.94 104 LEU A N 1
ATOM 828 C CA . LEU A 1 104 ? -15.703 11.242 17.312 1 50.94 104 LEU A CA 1
ATOM 829 C C . LEU A 1 104 ? -16.547 11.398 18.578 1 50.94 104 LEU A C 1
ATOM 831 O O . LEU A 1 104 ? -17.719 11.055 18.594 1 50.94 104 LEU A O 1
ATOM 835 N N . SER A 1 105 ? -15.945 11.859 19.594 1 49.66 105 SER A N 1
ATOM 836 C CA . SER A 1 105 ? -16.656 11.938 20.859 1 49.66 105 SER A CA 1
ATOM 837 C C . SER A 1 105 ? -17.203 13.336 21.109 1 49.66 105 SER A C 1
ATOM 839 O O . SER A 1 105 ? -18.328 13.492 21.578 1 49.66 105 SER A O 1
ATOM 841 N N . GLU A 1 106 ? -16.375 14.477 21 1 54.84 106 GLU A N 1
ATOM 842 C CA . GLU A 1 106 ? -16.797 15.852 21.266 1 54.84 106 GLU A CA 1
ATOM 843 C C . GLU A 1 106 ? -16.359 16.797 20.156 1 54.84 106 GLU A C 1
ATOM 845 O O . GLU A 1 106 ? -15.156 16.984 19.938 1 54.84 106 GLU A O 1
ATOM 850 N N . ALA A 1 107 ? -17.312 17.062 19.141 1 56.88 107 ALA A N 1
ATOM 851 C CA . ALA A 1 107 ? -17.016 18 18.078 1 56.88 107 ALA A CA 1
ATOM 852 C C . ALA A 1 107 ? -16.625 19.359 18.641 1 56.88 107 ALA A C 1
ATOM 854 O O . ALA A 1 107 ? -17.484 20.125 19.094 1 56.88 107 ALA A O 1
ATOM 855 N N . ALA A 1 108 ? -15.359 19.484 19.141 1 61.12 108 ALA A N 1
ATOM 856 C CA . ALA A 1 108 ? -14.969 20.828 19.562 1 61.12 108 ALA A CA 1
ATOM 857 C C . ALA A 1 108 ? -14.938 21.797 18.391 1 61.12 108 ALA A C 1
ATOM 859 O O . ALA A 1 108 ? -14.57 21.406 17.266 1 61.12 108 ALA A O 1
ATOM 860 N N . GLU A 1 109 ? -15.578 22.875 18.531 1 79.75 109 GLU A N 1
ATOM 861 C CA . GLU A 1 109 ? -15.578 23.938 17.516 1 79.75 109 GLU A CA 1
ATOM 862 C C . GLU A 1 109 ? -14.164 24.453 17.266 1 79.75 109 GLU A C 1
ATOM 864 O O . GLU A 1 109 ? -13.516 24.969 18.188 1 79.75 109 GLU A O 1
ATOM 869 N N . LEU A 1 110 ? -13.57 24.203 16.156 1 88.56 110 LEU A N 1
ATOM 870 C CA . LEU A 1 110 ? -12.227 24.641 15.797 1 88.56 110 LEU A CA 1
ATOM 871 C C . LEU A 1 110 ? -12.25 26.047 15.211 1 88.56 110 LEU A C 1
ATOM 873 O O . LEU A 1 110 ? -13.234 26.453 14.586 1 88.56 110 LEU A O 1
ATOM 877 N N . SER A 1 111 ? -11.242 26.781 15.57 1 94 111 SER A N 1
ATOM 878 C CA . SER A 1 111 ? -11.016 28.031 14.852 1 94 111 SER A CA 1
ATOM 879 C C . SER A 1 111 ? -10.789 27.781 13.367 1 94 111 SER A C 1
ATOM 881 O O . SER A 1 111 ? -10.641 26.625 12.938 1 94 111 SER A O 1
ATOM 883 N N . LEU A 1 112 ? -10.883 28.828 12.617 1 96.44 112 LEU A N 1
ATOM 884 C CA . LEU A 1 112 ? -10.602 28.703 11.195 1 96.44 112 LEU A CA 1
ATOM 885 C C . LEU A 1 112 ? -9.227 28.094 10.969 1 96.44 112 LEU A C 1
ATOM 887 O O . LEU A 1 112 ? -9.055 27.219 10.117 1 96.44 112 LEU A O 1
ATOM 891 N N . GLU A 1 113 ? -8.258 28.547 11.758 1 97.5 113 GLU A N 1
ATOM 892 C CA . GLU A 1 113 ? -6.902 28.016 11.688 1 97.5 113 GLU A CA 1
ATOM 893 C C . GLU A 1 113 ? -6.895 26.516 11.984 1 97.5 113 GLU A C 1
ATOM 895 O O . GLU A 1 113 ? -6.242 25.734 11.289 1 97.5 113 GLU A O 1
ATOM 900 N N . GLY A 1 114 ? -7.613 26.125 13 1 96.44 114 GLY A N 1
ATOM 901 C CA . GLY A 1 114 ? -7.719 24.719 13.352 1 96.44 114 GLY A CA 1
ATOM 902 C C . GLY A 1 114 ? -8.367 23.875 12.273 1 96.44 114 GLY A C 1
ATOM 903 O O . GLY A 1 114 ? -7.941 22.75 12.008 1 96.44 114 GLY A O 1
ATOM 904 N N . LYS A 1 115 ? -9.383 24.484 11.672 1 96.69 115 LYS A N 1
ATOM 905 C CA . LYS A 1 115 ? -10.078 23.828 10.57 1 96.69 115 LYS A CA 1
ATOM 906 C C . LYS A 1 115 ? -9.133 23.562 9.406 1 96.69 115 LYS A C 1
ATOM 908 O O . LYS A 1 115 ? -9.156 22.484 8.797 1 96.69 115 LYS A O 1
ATOM 913 N N . ILE A 1 116 ? -8.32 24.5 9.102 1 97.88 116 ILE A N 1
ATOM 914 C CA . ILE A 1 116 ? -7.363 24.391 8.008 1 97.88 116 ILE A CA 1
ATOM 915 C C . ILE A 1 116 ? -6.359 23.266 8.305 1 97.88 116 ILE A C 1
ATOM 917 O O . ILE A 1 116 ? -6.09 22.422 7.449 1 97.88 116 ILE A O 1
ATOM 921 N N . VAL A 1 117 ? -5.828 23.234 9.523 1 97.56 117 VAL A N 1
ATOM 922 C CA . VAL A 1 117 ? -4.832 22.234 9.906 1 97.56 117 VAL A CA 1
ATOM 923 C C . VAL A 1 117 ? -5.465 20.844 9.891 1 97.56 117 VAL A C 1
ATOM 925 O O . VAL A 1 117 ? -4.863 19.891 9.391 1 97.56 117 VAL A O 1
ATOM 928 N N . GLN A 1 118 ? -6.629 20.75 10.383 1 96.12 118 GLN A N 1
ATOM 929 C CA . GLN A 1 118 ? -7.324 19.469 10.398 1 96.12 118 GLN A CA 1
ATOM 930 C C . GLN A 1 118 ? -7.562 18.953 8.984 1 96.12 118 GLN A C 1
ATOM 932 O O . GLN A 1 118 ? -7.34 17.781 8.695 1 96.12 118 GLN A O 1
ATOM 937 N N . ASP A 1 119 ? -8.055 19.859 8.125 1 97.5 119 ASP A N 1
ATOM 938 C CA . ASP A 1 119 ? -8.258 19.484 6.73 1 97.5 119 ASP A CA 1
ATOM 939 C C . ASP A 1 119 ? -6.953 19 6.102 1 97.5 119 ASP A C 1
ATOM 941 O O . ASP A 1 119 ? -6.934 17.969 5.418 1 97.5 119 ASP A O 1
ATOM 945 N N . ALA A 1 120 ? -5.922 19.75 6.328 1 97.5 120 ALA A N 1
ATOM 946 C CA . ALA A 1 120 ? -4.621 19.391 5.766 1 97.5 120 ALA A CA 1
ATOM 947 C C . ALA A 1 120 ? -4.188 18 6.215 1 97.5 120 ALA A C 1
ATOM 949 O O . ALA A 1 120 ? -3.748 17.188 5.398 1 97.5 120 ALA A O 1
ATOM 950 N N . ASP A 1 121 ? -4.32 17.766 7.445 1 95.94 121 ASP A N 1
ATOM 951 C CA . ASP A 1 121 ? -3.955 16.469 8.008 1 95.94 121 ASP A CA 1
ATOM 952 C C . ASP A 1 121 ? -4.816 15.359 7.426 1 95.94 121 ASP A C 1
ATOM 954 O O . ASP A 1 121 ? -4.305 14.281 7.094 1 95.94 121 ASP A O 1
ATOM 958 N N . ARG A 1 122 ? -6.094 15.617 7.324 1 96.38 122 ARG A N 1
ATOM 959 C CA . ARG A 1 122 ? -7.027 14.633 6.789 1 96.38 122 ARG A CA 1
ATOM 960 C C . ARG A 1 122 ? -6.766 14.367 5.312 1 96.38 122 ARG A C 1
ATOM 962 O O . ARG A 1 122 ? -6.824 13.227 4.855 1 96.38 122 ARG A O 1
ATOM 969 N N . ILE A 1 123 ? -6.5 15.43 4.527 1 97.56 123 ILE A N 1
ATOM 970 C CA . ILE A 1 123 ? -6.184 15.273 3.113 1 97.56 123 ILE A CA 1
ATOM 971 C C . ILE A 1 123 ? -4.949 14.383 2.955 1 97.56 123 ILE A C 1
ATOM 973 O O . ILE A 1 123 ? -4.922 13.5 2.098 1 97.56 123 ILE A O 1
ATOM 977 N N . GLU A 1 124 ? -3.971 14.633 3.816 1 96.31 124 GLU A N 1
ATOM 978 C CA . GLU A 1 124 ? -2.711 13.898 3.732 1 96.31 124 GLU A CA 1
ATOM 979 C C . GLU A 1 124 ? -2.926 12.406 3.975 1 96.31 124 GLU A C 1
ATOM 981 O O . GLU A 1 124 ? -2.135 11.578 3.52 1 96.31 124 GLU A O 1
ATOM 986 N N . ALA A 1 125 ? -3.959 12 4.645 1 95.81 125 ALA A N 1
ATOM 987 C CA . ALA A 1 125 ? -4.273 10.602 4.941 1 95.81 125 ALA A CA 1
ATOM 988 C C . ALA A 1 125 ? -4.914 9.914 3.736 1 95.81 125 ALA A C 1
ATOM 990 O O . ALA A 1 125 ? -5.129 8.703 3.748 1 95.81 125 ALA A O 1
ATOM 991 N N . LEU A 1 126 ? -5.246 10.625 2.705 1 97.81 126 LEU A N 1
ATOM 992 C CA . LEU A 1 126 ? -5.969 10.102 1.551 1 97.81 126 LEU A CA 1
ATOM 993 C C . LEU A 1 126 ? -5.047 9.969 0.345 1 97.81 126 LEU A C 1
ATOM 995 O O . LEU A 1 126 ? -3.861 10.305 0.425 1 97.81 126 LEU A O 1
ATOM 999 N N . GLY A 1 127 ? -5.555 9.383 -0.784 1 98.12 127 GLY A N 1
ATOM 1000 C CA . GLY A 1 127 ? -4.824 9.289 -2.037 1 98.12 127 GLY A CA 1
ATOM 1001 C C . GLY A 1 127 ? -3.846 8.133 -2.07 1 98.12 127 GLY A C 1
ATOM 1002 O O . GLY A 1 127 ? -4.035 7.133 -1.374 1 98.12 127 GLY A O 1
ATOM 1003 N N . ALA A 1 128 ? -2.838 8.234 -2.953 1 98.19 128 ALA A N 1
ATOM 1004 C CA . ALA A 1 128 ? -1.817 7.203 -3.117 1 98.19 128 ALA A CA 1
ATOM 1005 C C . ALA A 1 128 ? -0.989 7.043 -1.845 1 98.19 128 ALA A C 1
ATOM 1007 O O . ALA A 1 128 ? -0.687 5.922 -1.43 1 98.19 128 ALA A O 1
ATOM 1008 N N . ILE A 1 129 ? -0.67 8.156 -1.236 1 96.56 129 ILE A N 1
ATOM 1009 C CA . ILE A 1 129 ? 0.098 8.133 0.004 1 96.56 129 ILE A CA 1
ATOM 1010 C C . ILE A 1 129 ? -0.708 7.43 1.094 1 96.56 129 ILE A C 1
ATOM 1012 O O . ILE A 1 129 ? -0.179 6.582 1.817 1 96.56 129 ILE A O 1
ATOM 1016 N N . GLY A 1 130 ? -1.988 7.781 1.159 1 96.62 130 GLY A N 1
ATOM 1017 C CA . GLY A 1 130 ? -2.852 7.129 2.131 1 96.62 130 GLY A CA 1
ATOM 1018 C C . GLY A 1 130 ? -2.928 5.625 1.945 1 96.62 130 GLY A C 1
ATOM 1019 O O . GLY A 1 130 ? -2.906 4.871 2.92 1 96.62 130 GLY A O 1
ATOM 1020 N N . ILE A 1 131 ? -3.049 5.207 0.72 1 98 131 ILE A N 1
ATOM 1021 C CA . ILE A 1 131 ? -3.096 3.785 0.394 1 98 131 ILE A CA 1
ATOM 1022 C C . ILE A 1 131 ? -1.831 3.098 0.904 1 98 131 ILE A C 1
ATOM 1024 O O . ILE A 1 131 ? -1.907 2.086 1.605 1 98 131 ILE A O 1
ATOM 1028 N N . LEU A 1 132 ? -0.646 3.605 0.584 1 97.25 132 LEU A N 1
ATOM 1029 C CA . LEU A 1 132 ? 0.625 3.008 0.982 1 97.25 132 LEU A CA 1
ATOM 1030 C C . LEU A 1 132 ? 0.78 3.021 2.498 1 97.25 132 LEU A C 1
ATOM 1032 O O . LEU A 1 132 ? 1.217 2.031 3.09 1 97.25 132 LEU A O 1
ATOM 1036 N N . ARG A 1 133 ? 0.4 4.086 3.139 1 94.56 133 ARG A N 1
ATOM 1037 C CA . ARG A 1 133 ? 0.56 4.207 4.586 1 94.56 133 ARG A CA 1
ATOM 1038 C C . ARG A 1 133 ? -0.334 3.217 5.32 1 94.56 133 ARG A C 1
ATOM 1040 O O . ARG A 1 133 ? 0.064 2.652 6.344 1 94.56 133 ARG A O 1
ATOM 1047 N N . THR A 1 134 ? -1.554 3.096 4.848 1 94.88 134 THR A N 1
ATOM 1048 C CA . THR A 1 134 ? -2.469 2.148 5.477 1 94.88 134 THR A CA 1
ATOM 1049 C C . THR A 1 134 ? -1.925 0.726 5.379 1 94.88 134 THR A C 1
ATOM 1051 O O . THR A 1 134 ? -1.921 -0.011 6.367 1 94.88 134 THR A O 1
ATOM 1054 N N . ALA A 1 135 ? -1.495 0.365 4.184 1 95.12 135 ALA A N 1
ATOM 1055 C CA . ALA A 1 135 ? -0.905 -0.96 4.008 1 95.12 135 ALA A CA 1
ATOM 1056 C C . ALA A 1 135 ? 0.358 -1.113 4.848 1 95.12 135 ALA A C 1
ATOM 1058 O O . ALA A 1 135 ? 0.58 -2.16 5.461 1 95.12 135 ALA A O 1
ATOM 1059 N N . TYR A 1 136 ? 1.193 -0.115 4.848 1 92.88 136 TYR A N 1
ATOM 1060 C CA . TYR A 1 136 ? 2.428 -0.093 5.625 1 92.88 136 TYR A CA 1
ATOM 1061 C C . TYR A 1 136 ? 2.145 -0.317 7.105 1 92.88 136 TYR A C 1
ATOM 1063 O O . TYR A 1 136 ? 2.789 -1.149 7.75 1 92.88 136 TYR A O 1
ATOM 1071 N N . PHE A 1 137 ? 1.197 0.404 7.633 1 90.94 137 PHE A N 1
ATOM 1072 C CA . PHE A 1 137 ? 0.788 0.252 9.023 1 90.94 137 PHE A CA 1
ATOM 1073 C C . PHE A 1 137 ? 0.281 -1.161 9.289 1 90.94 137 PHE A C 1
ATOM 1075 O O . PHE A 1 137 ? 0.634 -1.774 10.297 1 90.94 137 PHE A O 1
ATOM 1082 N N . GLY A 1 138 ? -0.559 -1.658 8.406 1 90.19 138 GLY A N 1
ATOM 1083 C CA . GLY A 1 138 ? -1.052 -3.021 8.523 1 90.19 138 GLY A CA 1
ATOM 1084 C C . GLY A 1 138 ? 0.058 -4.051 8.617 1 90.19 138 GLY A C 1
ATOM 1085 O O . GLY A 1 138 ? 0.004 -4.957 9.453 1 90.19 138 GLY A O 1
ATOM 1086 N N . GLY A 1 139 ? 1.029 -3.934 7.699 1 89.06 139 GLY A N 1
ATOM 1087 C CA . GLY A 1 139 ? 2.174 -4.832 7.73 1 89.06 139 GLY A CA 1
ATOM 1088 C C . GLY A 1 139 ? 2.941 -4.773 9.039 1 89.06 139 GLY A C 1
ATOM 1089 O O . GLY A 1 139 ? 3.338 -5.809 9.578 1 89.06 139 GLY A O 1
ATOM 1090 N N . GLY A 1 140 ? 3.191 -3.633 9.555 1 86.88 140 GLY A N 1
ATOM 1091 C CA . GLY A 1 140 ? 3.895 -3.443 10.82 1 86.88 140 GLY A CA 1
ATOM 1092 C C . GLY A 1 140 ? 3.154 -4.023 12.008 1 86.88 140 GLY A C 1
ATOM 1093 O O . GLY A 1 140 ? 3.77 -4.379 13.016 1 86.88 140 GLY A O 1
ATOM 1094 N N . HIS A 1 141 ? 1.817 -4.223 11.867 1 88.12 141 HIS A N 1
ATOM 1095 C CA . HIS A 1 141 ? 1.003 -4.652 12.992 1 88.12 141 HIS A CA 1
ATOM 1096 C C . HIS A 1 141 ? 0.36 -6.012 12.727 1 88.12 141 HIS A C 1
ATOM 1098 O O . HIS A 1 141 ? -0.406 -6.512 13.555 1 88.12 141 HIS A O 1
ATOM 1104 N N . GLY A 1 142 ? 0.606 -6.543 11.547 1 85.75 142 GLY A N 1
ATOM 1105 C CA . GLY A 1 142 ? 0.141 -7.883 11.219 1 85.75 142 GLY A CA 1
ATOM 1106 C C . GLY A 1 142 ? -1.332 -7.93 10.859 1 85.75 142 GLY A C 1
ATOM 1107 O O . GLY A 1 142 ? -1.992 -8.953 11.062 1 85.75 142 GLY A O 1
ATOM 1108 N N . HIS A 1 143 ? -1.9 -6.844 10.469 1 89 143 HIS A N 1
ATOM 1109 C CA . HIS A 1 143 ? -3.27 -6.824 9.969 1 89 143 HIS A CA 1
ATOM 1110 C C . HIS A 1 143 ? -3.348 -7.398 8.555 1 89 143 HIS A C 1
ATOM 1112 O O . HIS A 1 143 ? -2.557 -7.031 7.684 1 89 143 HIS A O 1
ATOM 1118 N N . PRO A 1 144 ? -4.309 -8.336 8.383 1 90.19 144 PRO A N 1
ATOM 1119 C CA . PRO A 1 144 ? -4.434 -8.836 7.008 1 90.19 144 PRO A CA 1
ATOM 1120 C C . PRO A 1 144 ? -4.766 -7.738 6.004 1 90.19 144 PRO A C 1
ATOM 1122 O O . PRO A 1 144 ? -5.387 -6.734 6.363 1 90.19 144 PRO A O 1
ATOM 1125 N N . ILE A 1 145 ? -4.371 -7.926 4.816 1 93.25 145 ILE A N 1
ATOM 1126 C CA . ILE A 1 145 ? -4.676 -6.949 3.775 1 93.25 145 ILE A CA 1
ATOM 1127 C C . ILE A 1 145 ? -6.18 -6.941 3.5 1 93.25 145 ILE A C 1
ATOM 1129 O O . ILE A 1 145 ? -6.809 -5.883 3.492 1 93.25 145 ILE A O 1
ATOM 1133 N N . PHE A 1 146 ? -6.699 -8.109 3.275 1 93.25 146 PHE A N 1
ATOM 1134 C CA . PHE A 1 146 ? -8.109 -8.234 2.916 1 93.25 146 PHE A CA 1
ATOM 1135 C C . PHE A 1 146 ? -8.656 -9.594 3.332 1 93.25 146 PHE A C 1
ATOM 1137 O O . PHE A 1 146 ? -7.957 -10.602 3.25 1 93.25 146 PHE A O 1
ATOM 1144 N N . ASP A 1 147 ? -9.797 -9.672 3.785 1 90.88 147 ASP A N 1
ATOM 1145 C CA . ASP A 1 147 ? -10.609 -10.844 4.078 1 90.88 147 ASP A CA 1
ATOM 1146 C C . ASP A 1 147 ? -12.055 -10.648 3.609 1 90.88 147 ASP A C 1
ATOM 1148 O O . ASP A 1 147 ? -12.789 -9.844 4.176 1 90.88 147 ASP A O 1
ATOM 1152 N N . PRO A 1 148 ? -12.414 -11.367 2.553 1 89.81 148 PRO A N 1
ATOM 1153 C CA . PRO A 1 148 ? -13.742 -11.156 1.97 1 89.81 148 PRO A CA 1
ATOM 1154 C C . PRO A 1 148 ? -14.875 -11.469 2.947 1 89.81 148 PRO A C 1
ATOM 1156 O O . PRO A 1 148 ? -16.016 -11.078 2.719 1 89.81 148 PRO A O 1
ATOM 1159 N N . GLU A 1 149 ? -14.57 -12.141 4.012 1 89.12 149 GLU A N 1
ATOM 1160 C CA . GLU A 1 149 ? -15.609 -12.523 4.965 1 89.12 149 GLU A CA 1
ATOM 1161 C C . GLU A 1 149 ? -15.711 -11.516 6.105 1 89.12 149 GLU A C 1
ATOM 1163 O O . GLU A 1 149 ? -16.594 -11.625 6.957 1 89.12 149 GLU A O 1
ATOM 1168 N N . LEU A 1 150 ? -14.836 -10.648 6.184 1 89.62 150 LEU A N 1
ATOM 1169 C CA . LEU A 1 150 ? -14.867 -9.578 7.176 1 89.62 150 LEU A CA 1
ATOM 1170 C C . LEU A 1 150 ? -15.32 -8.266 6.539 1 89.62 150 LEU A C 1
ATOM 1172 O O . LEU A 1 150 ? -14.727 -7.809 5.559 1 89.62 150 LEU A O 1
ATOM 1176 N N . TYR A 1 151 ? -16.281 -7.676 7.102 1 91.06 151 TYR A N 1
ATOM 1177 C CA . TYR A 1 151 ? -16.828 -6.445 6.539 1 91.06 151 TYR A CA 1
ATOM 1178 C C . TYR A 1 151 ? -16.469 -5.242 7.406 1 91.06 151 TYR A C 1
ATOM 1180 O O . TYR A 1 151 ? -16.266 -5.383 8.617 1 91.06 151 TYR A O 1
ATOM 1188 N N . PRO A 1 152 ? -16.344 -4.09 6.723 1 90.69 152 PRO A N 1
ATOM 1189 C CA . PRO A 1 152 ? -16.047 -2.883 7.5 1 90.69 152 PRO A CA 1
ATOM 1190 C C . PRO A 1 152 ? -17.078 -2.621 8.594 1 90.69 152 PRO A C 1
ATOM 1192 O O . PRO A 1 152 ? -18.266 -2.922 8.422 1 90.69 152 PRO A O 1
ATOM 1195 N N . GLN A 1 153 ? -16.547 -2.117 9.633 1 84 153 GLN A N 1
ATOM 1196 C CA . GLN A 1 153 ? -17.406 -1.787 10.766 1 84 153 GLN A CA 1
ATOM 1197 C C . GLN A 1 153 ? -17.484 -0.278 10.969 1 84 153 GLN A C 1
ATOM 1199 O O . GLN A 1 153 ? -16.625 0.466 10.492 1 84 153 GLN A O 1
ATOM 1204 N N . THR A 1 154 ? -18.578 0.195 11.516 1 76.38 154 THR A N 1
ATOM 1205 C CA . THR A 1 154 ? -18.719 1.585 11.938 1 76.38 154 THR A CA 1
ATOM 1206 C C . THR A 1 154 ? -18.312 1.753 13.398 1 76.38 154 THR A C 1
ATOM 1208 O O . THR A 1 154 ? -18.891 1.12 14.289 1 76.38 154 THR A O 1
ATOM 1211 N N . PHE A 1 155 ? -17.188 2.354 13.523 1 61 155 PHE A N 1
ATOM 1212 C CA . PHE A 1 155 ? -16.719 2.496 14.891 1 61 155 PHE A CA 1
ATOM 1213 C C . PHE A 1 155 ? -17.312 3.734 15.547 1 61 155 PHE A C 1
ATOM 1215 O O . PHE A 1 155 ? -17.344 4.812 14.945 1 61 155 PHE A O 1
ATOM 1222 N N . LYS A 1 156 ? -18.156 3.516 16.625 1 57.16 156 LYS A N 1
ATOM 1223 C CA . LYS A 1 156 ? -18.734 4.621 17.375 1 57.16 156 LYS A CA 1
ATOM 1224 C C . LYS A 1 156 ? -17.797 5.07 18.5 1 57.16 156 LYS A C 1
ATOM 1226 O O . LYS A 1 156 ? -17.938 6.172 19.031 1 57.16 156 LYS A O 1
ATOM 1231 N N . ASP A 1 157 ? -16.875 4.152 18.922 1 55.88 157 ASP A N 1
ATOM 1232 C CA . ASP A 1 157 ? -16.016 4.547 20.047 1 55.88 157 ASP A CA 1
ATOM 1233 C C . ASP A 1 157 ? -14.547 4.246 19.75 1 55.88 157 ASP A C 1
ATOM 1235 O O . ASP A 1 157 ? -14.242 3.367 18.938 1 55.88 157 ASP A O 1
ATOM 1239 N N . LYS A 1 158 ? -13.555 5.129 20.266 1 53.03 158 LYS A N 1
ATOM 1240 C CA . LYS A 1 158 ? -12.109 5.125 20.094 1 53.03 158 LYS A CA 1
ATOM 1241 C C . LYS A 1 158 ? -11.523 3.738 20.375 1 53.03 158 LYS A C 1
ATOM 1243 O O . LYS A 1 158 ? -10.633 3.283 19.656 1 53.03 158 LYS A O 1
ATOM 1248 N N . GLU A 1 159 ? -11.992 3.055 21.391 1 50.66 159 GLU A N 1
ATOM 1249 C CA . GLU A 1 159 ? -11.375 1.827 21.891 1 50.66 159 GLU A CA 1
ATOM 1250 C C . GLU A 1 159 ? -11.492 0.699 20.875 1 50.66 159 GLU A C 1
ATOM 1252 O O . GLU A 1 159 ? -10.547 -0.075 20.688 1 50.66 159 GLU A O 1
ATOM 1257 N N . ASN A 1 160 ? -12.523 0.588 20.25 1 52.94 160 ASN A N 1
ATOM 1258 C CA . ASN A 1 160 ? -12.742 -0.516 19.328 1 52.94 160 ASN A CA 1
ATOM 1259 C C . ASN A 1 160 ? -12.078 -0.255 17.984 1 52.94 160 ASN A C 1
ATOM 1261 O O . ASN A 1 160 ? -11.758 -1.194 17.25 1 52.94 160 ASN A O 1
ATOM 1265 N N . TYR A 1 161 ? -11.805 0.964 17.75 1 51.5 161 TYR A N 1
ATOM 1266 C CA . TYR A 1 161 ? -11.258 1.418 16.484 1 51.5 161 TYR A CA 1
ATOM 1267 C C . TYR A 1 161 ? -9.859 0.86 16.266 1 51.5 161 TYR A C 1
ATOM 1269 O O . TYR A 1 161 ? -9.492 0.523 15.133 1 51.5 161 TYR A O 1
ATOM 1277 N N . ARG A 1 162 ? -9.117 0.763 17.453 1 52 162 ARG A N 1
ATOM 1278 C CA . ARG A 1 162 ? -7.707 0.387 17.375 1 52 162 ARG A CA 1
ATOM 1279 C C . ARG A 1 162 ? -7.551 -1.104 17.094 1 52 162 ARG A C 1
ATOM 1281 O O . ARG A 1 162 ? -6.465 -1.562 16.734 1 52 162 ARG A O 1
ATOM 1288 N N . LYS A 1 163 ? -8.602 -1.882 17.328 1 55.5 163 LYS A N 1
ATOM 1289 C CA . LYS A 1 163 ? -8.398 -3.32 17.172 1 55.5 163 LYS A CA 1
ATOM 1290 C C . LYS A 1 163 ? -8.203 -3.695 15.711 1 55.5 163 LYS A C 1
ATOM 1292 O O . LYS A 1 163 ? -7.621 -4.738 15.398 1 55.5 163 LYS A O 1
ATOM 1297 N N . GLY A 1 164 ? -8.156 -2.773 14.898 1 60.56 164 GLY A N 1
ATOM 1298 C CA . GLY A 1 164 ? -7.789 -2.945 13.5 1 60.56 164 GLY A CA 1
ATOM 1299 C C . GLY A 1 164 ? -8.508 -4.102 12.836 1 60.56 164 GLY A C 1
ATOM 1300 O O . GLY A 1 164 ? -8.938 -5.047 13.5 1 60.56 164 GLY A O 1
ATOM 1301 N N . THR A 1 165 ? -9.062 -4.039 11.633 1 81.88 165 THR A N 1
ATOM 1302 C CA . THR A 1 165 ? -9.609 -5.148 10.875 1 81.88 165 THR A CA 1
ATOM 1303 C C . THR A 1 165 ? -8.688 -5.52 9.711 1 81.88 165 THR A C 1
ATOM 1305 O O . THR A 1 165 ? -7.676 -6.191 9.906 1 81.88 165 THR A O 1
ATOM 1308 N N . THR A 1 166 ? -8.914 -5.16 8.625 1 92 166 THR A N 1
ATOM 1309 C CA . THR A 1 166 ? -8.055 -5.375 7.469 1 92 166 THR A CA 1
ATOM 1310 C C . THR A 1 166 ? -7.652 -4.047 6.84 1 92 166 THR A C 1
ATOM 1312 O O . THR A 1 166 ? -8.242 -3.008 7.137 1 92 166 THR A O 1
ATOM 1315 N N . VAL A 1 167 ? -6.598 -4.031 6.129 1 94.31 167 VAL A N 1
ATOM 1316 C CA . VAL A 1 167 ? -6.129 -2.852 5.406 1 94.31 167 VAL A CA 1
ATOM 1317 C C . VAL A 1 167 ? -7.27 -2.27 4.57 1 94.31 167 VAL A C 1
ATOM 1319 O O . VAL A 1 167 ? -7.559 -1.074 4.656 1 94.31 167 VAL A O 1
ATOM 1322 N N . ILE A 1 168 ? -8.016 -3.07 3.857 1 95.81 168 ILE A N 1
ATOM 1323 C CA . ILE A 1 168 ? -9.086 -2.625 2.973 1 95.81 168 ILE A CA 1
ATOM 1324 C C . ILE A 1 168 ? -10.258 -2.105 3.799 1 95.81 168 ILE A C 1
ATOM 1326 O O . ILE A 1 168 ? -10.867 -1.089 3.455 1 95.81 168 ILE A O 1
ATOM 1330 N N . ASN A 1 169 ? -10.578 -2.777 4.859 1 94.38 169 ASN A N 1
ATOM 1331 C CA . ASN A 1 169 ? -11.672 -2.311 5.707 1 94.38 169 ASN A CA 1
ATOM 1332 C C . ASN A 1 169 ? -11.414 -0.904 6.238 1 94.38 169 ASN A C 1
ATOM 1334 O O . ASN A 1 169 ? -12.344 -0.119 6.414 1 94.38 169 ASN A O 1
ATOM 1338 N N . HIS A 1 170 ? -10.18 -0.649 6.535 1 94.44 170 HIS A N 1
ATOM 1339 C CA . HIS A 1 170 ? -9.82 0.661 7.066 1 94.44 170 HIS A CA 1
ATOM 1340 C C . HIS A 1 170 ? -10.203 1.773 6.098 1 94.44 170 HIS A C 1
ATOM 1342 O O . HIS A 1 170 ? -10.555 2.877 6.523 1 94.44 170 HIS A O 1
ATOM 1348 N N . PHE A 1 171 ? -10.125 1.521 4.805 1 95.81 171 PHE A N 1
ATOM 1349 C CA . PHE A 1 171 ? -10.555 2.498 3.812 1 95.81 171 PHE A CA 1
ATOM 1350 C C . PHE A 1 171 ? -11.984 2.947 4.082 1 95.81 171 PHE A C 1
ATOM 1352 O O . PHE A 1 171 ? -12.266 4.148 4.125 1 95.81 171 PHE A O 1
ATOM 1359 N N . TYR A 1 172 ? -12.789 1.994 4.367 1 93.69 172 TYR A N 1
ATOM 1360 C CA . TYR A 1 172 ? -14.219 2.254 4.527 1 93.69 172 TYR A CA 1
ATOM 1361 C C . TYR A 1 172 ? -14.523 2.762 5.934 1 93.69 172 TYR A C 1
ATOM 1363 O O . TYR A 1 172 ? -15.414 3.588 6.117 1 93.69 172 TYR A O 1
ATOM 1371 N N . GLU A 1 173 ? -13.828 2.227 6.859 1 91.5 173 GLU A N 1
ATOM 1372 C CA . GLU A 1 173 ? -14.094 2.508 8.266 1 91.5 173 GLU A CA 1
ATOM 1373 C C . GLU A 1 173 ? -13.641 3.916 8.648 1 91.5 173 GLU A C 1
ATOM 1375 O O . GLU A 1 173 ? -14.195 4.523 9.57 1 91.5 173 GLU A O 1
ATOM 1380 N N . LYS A 1 174 ? -12.695 4.477 7.902 1 91.75 174 LYS A N 1
ATOM 1381 C CA . LYS A 1 174 ? -12.156 5.77 8.32 1 91.75 174 LYS A CA 1
ATOM 1382 C C . LYS A 1 174 ? -11.883 6.664 7.113 1 91.75 174 LYS A C 1
ATOM 1384 O O . LYS A 1 174 ? -12.406 7.777 7.023 1 91.75 174 LYS A O 1
ATOM 1389 N N . LEU A 1 175 ? -11.133 6.234 6.137 1 95.44 175 LEU A N 1
ATOM 1390 C CA . LEU A 1 175 ? -10.547 7.102 5.121 1 95.44 175 LEU A CA 1
ATOM 1391 C C . LEU A 1 175 ? -11.633 7.691 4.223 1 95.44 175 LEU A C 1
ATOM 1393 O O . LEU A 1 175 ? -11.617 8.891 3.932 1 95.44 175 LEU A O 1
ATOM 1397 N N . PHE A 1 176 ? -12.617 6.891 3.818 1 95.38 176 PHE A N 1
ATOM 1398 C CA . PHE A 1 176 ? -13.648 7.344 2.895 1 95.38 176 PHE A CA 1
ATOM 1399 C C . PHE A 1 176 ? -14.633 8.273 3.6 1 95.38 176 PHE A C 1
ATOM 1401 O O . PHE A 1 176 ? -15.438 8.938 2.947 1 95.38 176 PHE A O 1
ATOM 1408 N N . LEU A 1 177 ? -14.531 8.344 4.898 1 93.38 177 LEU A N 1
ATOM 1409 C CA . LEU A 1 177 ? -15.406 9.227 5.66 1 93.38 177 LEU A CA 1
ATOM 1410 C C . LEU A 1 177 ? -14.797 10.625 5.762 1 93.38 177 LEU A C 1
ATOM 1412 O O . LEU A 1 177 ? -15.492 11.586 6.102 1 93.38 177 LEU A O 1
ATOM 1416 N N . LEU A 1 178 ? -13.562 10.812 5.449 1 94.5 178 LEU A N 1
ATOM 1417 C CA . LEU A 1 178 ? -12.82 12.039 5.727 1 94.5 178 LEU A CA 1
ATOM 1418 C C . LEU A 1 178 ? -13.242 13.156 4.781 1 94.5 178 LEU A C 1
ATOM 1420 O O . LEU A 1 178 ? -13.32 14.32 5.188 1 94.5 178 LEU A O 1
ATOM 1424 N N . SER A 1 179 ? -13.531 12.844 3.5 1 95.5 179 SER A N 1
ATOM 1425 C CA . SER A 1 179 ? -13.844 13.875 2.52 1 95.5 179 SER A CA 1
ATOM 1426 C C . SER A 1 179 ? -15.07 14.68 2.934 1 95.5 179 SER A C 1
ATOM 1428 O O . SER A 1 179 ? -15.07 15.906 2.861 1 95.5 179 SER A O 1
ATOM 1430 N N . ASP A 1 180 ? -16.078 13.977 3.506 1 94.88 180 ASP A N 1
ATOM 1431 C CA . ASP A 1 180 ? -17.328 14.641 3.883 1 94.88 180 ASP A CA 1
ATOM 1432 C C . ASP A 1 180 ? -17.156 15.422 5.184 1 94.88 180 ASP A C 1
ATOM 1434 O O . ASP A 1 180 ? -18.016 16.219 5.543 1 94.88 180 ASP A O 1
ATOM 1438 N N . LYS A 1 181 ? -16.047 15.266 5.883 1 93 181 LYS A N 1
ATOM 1439 C CA . LYS A 1 181 ? -15.805 15.922 7.164 1 93 181 LYS A CA 1
ATOM 1440 C C . LYS A 1 181 ? -14.852 17.109 7.008 1 93 181 LYS A C 1
ATOM 1442 O O . LYS A 1 181 ? -14.43 17.703 8 1 93 181 LYS A O 1
ATOM 1447 N N . MET A 1 182 ? -14.547 17.484 5.754 1 96 182 MET A N 1
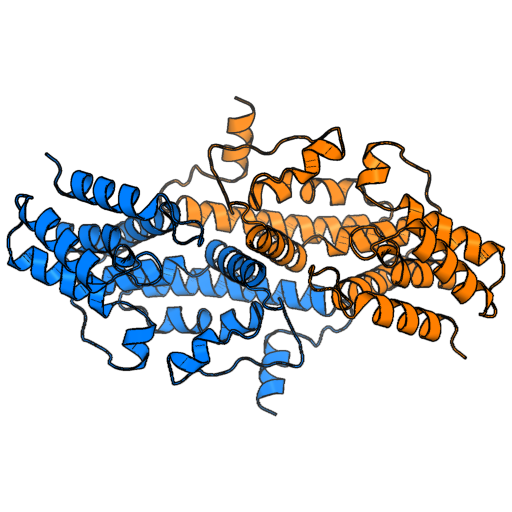ATOM 1448 C CA . MET A 1 182 ? -13.672 18.625 5.508 1 96 182 MET A CA 1
ATOM 1449 C C . MET A 1 182 ? -14.367 19.922 5.883 1 96 182 MET A C 1
ATOM 1451 O O . MET A 1 182 ? -15.578 20.062 5.715 1 96 182 MET A O 1
ATOM 1455 N N . ASN A 1 183 ? -13.555 20.828 6.301 1 95.88 183 ASN A N 1
ATOM 1456 C CA . ASN A 1 183 ? -14.086 22.094 6.789 1 95.88 183 ASN A CA 1
ATOM 1457 C C . ASN A 1 183 ? -14.062 23.172 5.703 1 95.88 183 ASN A C 1
ATOM 1459 O O . ASN A 1 183 ? -14.898 24.078 5.695 1 95.88 183 ASN A O 1
ATOM 1463 N N . THR A 1 184 ? -13.133 23.188 4.836 1 97.44 184 THR A N 1
ATOM 1464 C CA . THR A 1 184 ? -12.953 24.219 3.816 1 97.44 184 THR A CA 1
ATOM 1465 C C . THR A 1 184 ? -13.328 23.672 2.438 1 97.44 184 THR A C 1
ATOM 1467 O O . THR A 1 184 ? -13.289 22.469 2.201 1 97.44 184 THR A O 1
ATOM 1470 N N . ASP A 1 185 ? -13.664 24.562 1.538 1 97.5 185 ASP A N 1
ATOM 1471 C CA . ASP A 1 185 ? -14.016 24.172 0.179 1 97.5 185 ASP A CA 1
ATOM 1472 C C . ASP A 1 185 ? -12.836 23.5 -0.519 1 97.5 185 ASP A C 1
ATOM 1474 O O . ASP A 1 185 ? -13 22.453 -1.163 1 97.5 185 ASP A O 1
ATOM 1478 N N . TYR A 1 186 ? -11.695 24.094 -0.365 1 97.5 186 TYR A N 1
ATOM 1479 C CA . TYR A 1 186 ? -10.5 23.5 -0.95 1 97.5 186 TYR A CA 1
ATOM 1480 C C . TYR A 1 186 ? -10.258 22.109 -0.393 1 97.5 186 TYR A C 1
ATOM 1482 O O . TYR A 1 186 ? -9.984 21.172 -1.146 1 97.5 186 TYR A O 1
ATOM 1490 N N . GLY A 1 187 ? -10.305 22.016 0.928 1 97.69 187 GLY A N 1
ATOM 1491 C CA . GLY A 1 187 ? -10.117 20.719 1.562 1 97.69 187 GLY A CA 1
ATOM 1492 C C . GLY A 1 187 ? -11.07 19.656 1.04 1 97.69 187 GLY A C 1
ATOM 1493 O O . GLY A 1 187 ? -10.656 18.531 0.775 1 97.69 187 GLY A O 1
ATOM 1494 N N . TYR A 1 188 ? -12.297 20.094 0.871 1 97.94 188 TYR A N 1
ATOM 1495 C CA . TYR A 1 188 ? -13.312 19.172 0.38 1 97.94 188 TYR A CA 1
ATOM 1496 C C . TYR A 1 188 ? -12.992 18.703 -1.035 1 97.94 188 TYR A C 1
ATOM 1498 O O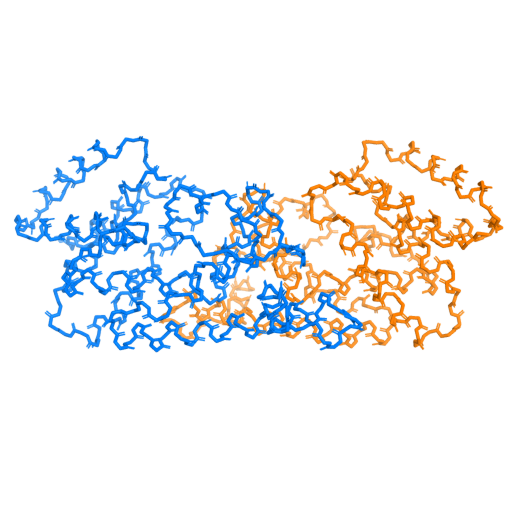 . TYR A 1 188 ? -13.023 17.516 -1.322 1 97.94 188 TYR A O 1
ATOM 1506 N N . GLU A 1 189 ? -12.688 19.562 -1.909 1 98.19 189 GLU A N 1
ATOM 1507 C CA . GLU A 1 189 ? -12.414 19.25 -3.309 1 98.19 189 GLU A CA 1
ATOM 1508 C C . GLU A 1 189 ? -11.203 18.344 -3.441 1 98.19 189 GLU A C 1
ATOM 1510 O O . GLU A 1 189 ? -11.234 17.344 -4.172 1 98.19 189 GLU A O 1
ATOM 1515 N N . GLU A 1 190 ? -10.156 18.719 -2.752 1 97.81 190 GLU A N 1
ATOM 1516 C CA . GLU A 1 190 ? -8.938 17.922 -2.826 1 97.81 190 GLU A CA 1
ATOM 1517 C C . GLU A 1 190 ? -9.125 16.547 -2.189 1 97.81 190 GLU A C 1
ATOM 1519 O O . GLU A 1 190 ? -8.648 15.539 -2.715 1 97.81 190 GLU A O 1
ATOM 1524 N N . ALA A 1 191 ? -9.805 16.5 -1.059 1 98.25 191 ALA A N 1
ATOM 1525 C CA . ALA A 1 191 ? -10.094 15.234 -0.399 1 98.25 191 ALA A CA 1
ATOM 1526 C C . ALA A 1 191 ? -10.945 14.336 -1.29 1 98.25 191 ALA A C 1
ATOM 1528 O O . ALA A 1 191 ? -10.695 13.125 -1.375 1 98.25 191 ALA A O 1
ATOM 1529 N N . LYS A 1 192 ? -11.906 14.93 -1.942 1 98.44 192 LYS A N 1
ATOM 1530 C CA . LYS A 1 192 ? -12.773 14.156 -2.828 1 98.44 192 LYS A CA 1
ATOM 1531 C C . LYS A 1 192 ? -11.992 13.609 -4.02 1 98.44 192 LYS A C 1
ATOM 1533 O O . LYS A 1 192 ? -12.219 12.477 -4.445 1 98.44 192 LYS A O 1
ATOM 1538 N N . ARG A 1 193 ? -11.141 14.422 -4.582 1 98.12 193 ARG A N 1
ATOM 1539 C CA . ARG A 1 193 ? -10.281 13.969 -5.676 1 98.12 193 ARG A CA 1
ATOM 1540 C C . ARG A 1 193 ? -9.445 12.766 -5.254 1 98.12 193 ARG A C 1
ATOM 1542 O O . ARG A 1 193 ? -9.383 11.766 -5.969 1 98.12 193 ARG A O 1
ATOM 1549 N N . ARG A 1 194 ? -8.852 12.852 -4.098 1 98.25 194 ARG A N 1
ATOM 1550 C CA . ARG A 1 194 ? -7.992 11.781 -3.596 1 98.25 194 ARG A CA 1
ATOM 1551 C C . ARG A 1 194 ? -8.805 10.547 -3.23 1 98.25 194 ARG A C 1
ATOM 1553 O O . ARG A 1 194 ? -8.367 9.422 -3.445 1 98.25 194 ARG A O 1
ATOM 1560 N N . GLU A 1 195 ? -9.969 10.773 -2.658 1 98.38 195 GLU A N 1
ATOM 1561 C CA . GLU A 1 195 ? -10.875 9.664 -2.389 1 98.38 195 GLU A CA 1
ATOM 1562 C C . GLU A 1 195 ? -11.242 8.922 -3.672 1 98.38 195 GLU A C 1
ATOM 1564 O O . GLU A 1 195 ? -11.258 7.691 -3.703 1 98.38 195 GLU A O 1
ATOM 1569 N N . THR A 1 196 ? -11.57 9.672 -4.707 1 98.5 196 THR A N 1
ATOM 1570 C CA . THR A 1 196 ? -11.914 9.078 -5.992 1 98.5 196 THR A CA 1
ATOM 1571 C C . THR A 1 196 ? -10.773 8.195 -6.5 1 98.5 196 THR A C 1
ATOM 1573 O O . THR A 1 196 ? -11.008 7.086 -6.977 1 98.5 196 THR A O 1
ATOM 1576 N N . PHE A 1 197 ? -9.602 8.695 -6.41 1 98.44 197 PHE A N 1
ATOM 1577 C CA . PHE A 1 197 ? -8.438 7.906 -6.797 1 98.44 197 PHE A CA 1
ATOM 1578 C C . PHE A 1 197 ? -8.375 6.602 -6.012 1 98.44 197 PHE A C 1
ATOM 1580 O O . PHE A 1 197 ? -8.109 5.543 -6.578 1 98.44 197 PHE A O 1
ATOM 1587 N N . MET A 1 198 ? -8.648 6.668 -4.715 1 98.62 198 MET A N 1
ATOM 1588 C CA . MET A 1 198 ? -8.617 5.492 -3.852 1 98.62 198 MET A CA 1
ATOM 1589 C C . MET A 1 198 ? -9.711 4.5 -4.246 1 98.62 198 MET A C 1
ATOM 1591 O O . MET A 1 198 ? -9.492 3.287 -4.215 1 98.62 198 MET A O 1
ATOM 1595 N N . ARG A 1 199 ? -10.828 4.996 -4.559 1 98.12 199 ARG A N 1
ATOM 1596 C CA . ARG A 1 199 ? -11.922 4.129 -4.977 1 98.12 199 ARG A CA 1
ATOM 1597 C C . ARG A 1 199 ? -11.602 3.438 -6.297 1 98.12 199 ARG A C 1
ATOM 1599 O O . ARG A 1 199 ? -11.938 2.268 -6.488 1 98.12 199 ARG A O 1
ATOM 1606 N N . GLU A 1 200 ? -10.969 4.141 -7.219 1 98 200 GLU A N 1
ATOM 1607 C CA . GLU A 1 200 ? -10.5 3.523 -8.461 1 98 200 GLU A CA 1
ATOM 1608 C C . GLU A 1 200 ? -9.461 2.445 -8.18 1 98 200 GLU A C 1
ATOM 1610 O O . GLU A 1 200 ? -9.461 1.394 -8.828 1 98 200 GLU A O 1
ATOM 1615 N N . PHE A 1 201 ? -8.617 2.725 -7.266 1 98.38 201 PHE A N 1
ATOM 1616 C CA . PHE A 1 201 ? -7.633 1.744 -6.832 1 98.38 201 PHE A CA 1
ATOM 1617 C C . PHE A 1 201 ? -8.312 0.473 -6.34 1 98.38 201 PHE A C 1
ATOM 1619 O O . PHE A 1 201 ? -7.891 -0.635 -6.68 1 98.38 201 PHE A O 1
ATOM 1626 N N . LEU A 1 202 ? -9.344 0.667 -5.551 1 97.62 202 LEU A N 1
ATOM 1627 C CA . LEU A 1 202 ? -10.07 -0.475 -5.004 1 97.62 202 LEU A CA 1
ATOM 1628 C C . LEU A 1 202 ? -10.711 -1.294 -6.117 1 97.62 202 LEU A C 1
ATOM 1630 O O . LEU A 1 202 ? -10.805 -2.52 -6.02 1 97.62 202 LEU A O 1
ATOM 1634 N N . GLU A 1 203 ? -11.203 -0.618 -7.145 1 96.69 203 GLU A N 1
ATOM 1635 C CA . GLU A 1 203 ? -11.766 -1.336 -8.289 1 96.69 203 GLU A CA 1
ATOM 1636 C C . GLU A 1 203 ? -10.734 -2.277 -8.906 1 96.69 203 GLU A C 1
ATOM 1638 O O . GLU A 1 203 ? -11.047 -3.434 -9.203 1 96.69 203 GLU A O 1
ATOM 1643 N N . GLU A 1 204 ? -9.539 -1.795 -9.078 1 97.12 204 GLU A N 1
ATOM 1644 C CA . GLU A 1 204 ? -8.469 -2.629 -9.609 1 97.12 204 GLU A CA 1
ATOM 1645 C C . GLU A 1 204 ? -8.117 -3.764 -8.648 1 97.12 204 GLU A C 1
ATOM 1647 O O . GLU A 1 204 ? -7.926 -4.906 -9.07 1 97.12 204 GLU A O 1
ATOM 1652 N N . PHE A 1 205 ? -8.078 -3.439 -7.371 1 97.38 205 PHE A N 1
ATOM 1653 C CA . PHE A 1 205 ? -7.77 -4.445 -6.359 1 97.38 205 PHE A CA 1
ATOM 1654 C C . PHE A 1 205 ? -8.766 -5.602 -6.434 1 97.38 205 PHE A C 1
ATOM 1656 O O . PHE A 1 205 ? -8.367 -6.766 -6.441 1 97.38 205 PHE A O 1
ATOM 1663 N N . PHE A 1 206 ? -9.992 -5.277 -6.504 1 96 206 PHE A N 1
ATOM 1664 C CA . PHE A 1 206 ? -11.031 -6.301 -6.516 1 96 206 PHE A CA 1
ATOM 1665 C C . PHE A 1 206 ? -11.016 -7.07 -7.832 1 96 206 PHE A C 1
ATOM 1667 O O . PHE A 1 206 ? -11.297 -8.266 -7.859 1 96 206 PHE A O 1
ATOM 1674 N N . LEU A 1 207 ? -10.727 -6.371 -8.891 1 94.62 207 LEU A N 1
ATOM 1675 C CA . LEU A 1 207 ? -10.57 -7.039 -10.18 1 94.62 207 LEU A CA 1
ATOM 1676 C C . LEU A 1 207 ? -9.469 -8.086 -10.117 1 94.62 207 LEU A C 1
ATOM 1678 O O . LEU A 1 207 ? -9.641 -9.211 -10.602 1 94.62 207 LEU A O 1
ATOM 1682 N N . GLU A 1 208 ? -8.336 -7.727 -9.516 1 95.19 208 GLU A N 1
ATOM 1683 C CA . GLU A 1 208 ? -7.191 -8.633 -9.398 1 95.19 208 GLU A CA 1
ATOM 1684 C C . GLU A 1 208 ? -7.473 -9.742 -8.398 1 95.19 208 GLU A C 1
ATOM 1686 O O . GLU A 1 208 ? -7.016 -10.875 -8.57 1 95.19 208 GLU A O 1
ATOM 1691 N N . TRP A 1 209 ? -8.234 -9.383 -7.379 1 92 209 TRP A N 1
ATOM 1692 C CA . TRP A 1 209 ? -8.562 -10.344 -6.332 1 92 209 TRP A CA 1
ATOM 1693 C C . TRP A 1 209 ? -9.492 -11.43 -6.863 1 92 209 TRP A C 1
ATOM 1695 O O . TRP A 1 209 ? -9.359 -12.602 -6.504 1 92 209 TRP A O 1
ATOM 1705 N N . SER A 1 210 ? -10.508 -11.023 -7.73 1 86.75 210 SER A N 1
ATOM 1706 C CA . SER A 1 210 ? -11.562 -11.93 -8.172 1 86.75 210 SER A CA 1
ATOM 1707 C C . SER A 1 210 ? -11.219 -12.555 -9.516 1 86.75 210 SER A C 1
ATOM 1709 O O . SER A 1 210 ? -12.078 -13.172 -10.156 1 86.75 210 SER A O 1
ATOM 1711 N N . ILE A 1 211 ? -10.039 -12.625 -10.078 1 77.12 211 ILE A N 1
ATOM 1712 C CA . ILE A 1 211 ? -9.578 -13.047 -11.398 1 77.12 211 ILE A CA 1
ATOM 1713 C C . ILE A 1 211 ? -10.75 -13.625 -12.195 1 77.12 211 ILE A C 1
ATOM 1715 O O . ILE A 1 211 ? -10.859 -13.391 -13.398 1 77.12 211 ILE A O 1
ATOM 1719 N N . ASP A 1 212 ? -11.789 -14.258 -11.578 1 74.69 212 ASP A N 1
ATOM 1720 C CA . ASP A 1 212 ? -12.789 -14.977 -12.359 1 74.69 212 ASP A CA 1
ATOM 1721 C C . ASP A 1 212 ? -14.203 -14.609 -11.906 1 74.69 212 ASP A C 1
ATOM 1723 O O . ASP A 1 212 ? -15.156 -15.336 -12.188 1 74.69 212 ASP A O 1
ATOM 1727 N N . ASP A 1 213 ? -14.219 -13.625 -11.211 1 83.06 213 ASP A N 1
ATOM 1728 C CA . ASP A 1 213 ? -15.547 -13.234 -10.75 1 83.06 213 ASP A CA 1
ATOM 1729 C C . ASP A 1 213 ? -15.797 -11.75 -11.016 1 83.06 213 ASP A C 1
ATOM 1731 O O . ASP A 1 213 ? -15.477 -10.906 -10.18 1 83.06 213 ASP A O 1
ATOM 1735 N N . GLU A 1 214 ? -16.453 -11.484 -12.141 1 81.69 214 GLU A N 1
ATOM 1736 C CA . GLU A 1 214 ? -16.703 -10.102 -12.539 1 81.69 214 GLU A CA 1
ATOM 1737 C C . GLU A 1 214 ? -17.688 -9.43 -11.594 1 81.69 214 GLU A C 1
ATOM 1739 O O . GLU A 1 214 ? -17.781 -8.195 -11.562 1 81.69 214 GLU A O 1
ATOM 1744 N N . ASN A 1 215 ? -18.359 -10.227 -10.82 1 83.56 215 ASN A N 1
ATOM 1745 C CA . ASN A 1 215 ? -19.359 -9.68 -9.922 1 83.56 215 ASN A CA 1
ATOM 1746 C C . ASN A 1 215 ? -18.766 -9.305 -8.57 1 83.56 215 ASN A C 1
ATOM 1748 O O . ASN A 1 215 ? -19.406 -8.625 -7.766 1 83.56 215 ASN A O 1
ATOM 1752 N N . PHE A 1 216 ? -17.625 -9.758 -8.422 1 89.06 216 PHE A N 1
ATOM 1753 C CA . PHE A 1 216 ? -16.969 -9.406 -7.164 1 89.06 216 PHE A CA 1
ATOM 1754 C C . PHE A 1 216 ? -16.312 -8.031 -7.262 1 89.06 216 PHE A C 1
ATOM 1756 O O . PHE A 1 216 ? -15.109 -7.93 -7.512 1 89.06 216 PHE A O 1
ATOM 1763 N N . THR A 1 217 ? -17.141 -7.004 -7.105 1 90.12 217 THR A N 1
ATOM 1764 C CA . THR A 1 217 ? -16.734 -5.602 -7.125 1 90.12 217 THR A CA 1
ATOM 1765 C C . THR A 1 217 ? -16.812 -5.004 -5.723 1 90.12 217 THR A C 1
ATOM 1767 O O . THR A 1 217 ? -17.438 -5.574 -4.828 1 90.12 217 THR A O 1
ATOM 1770 N N . PRO A 1 218 ? -16.078 -3.9 -5.539 1 91.75 218 PRO A N 1
ATOM 1771 C CA . PRO A 1 218 ? -16.172 -3.27 -4.223 1 91.75 218 PRO A CA 1
ATOM 1772 C C . PRO A 1 218 ? -17.625 -2.99 -3.814 1 91.75 218 PRO A C 1
ATOM 1774 O O . PRO A 1 218 ? -18 -3.256 -2.672 1 91.75 218 PRO A O 1
ATOM 1777 N N . ASP A 1 219 ? -18.375 -2.475 -4.723 1 91.56 219 ASP A N 1
ATOM 1778 C CA . ASP A 1 219 ? -19.766 -2.131 -4.43 1 91.56 219 ASP A CA 1
ATOM 1779 C C . ASP A 1 219 ? -20.578 -3.375 -4.066 1 91.56 219 ASP A C 1
ATOM 1781 O O . ASP A 1 219 ? -21.344 -3.365 -3.094 1 91.56 219 ASP A O 1
ATOM 1785 N N . ASN A 1 220 ? -20.406 -4.445 -4.828 1 91.25 220 ASN A N 1
ATOM 1786 C CA . ASN A 1 220 ? -21.125 -5.684 -4.566 1 91.25 220 ASN A CA 1
ATOM 1787 C C . ASN A 1 220 ? -20.703 -6.312 -3.244 1 91.25 220 ASN A C 1
ATOM 1789 O O . ASN A 1 220 ? -21.531 -6.867 -2.518 1 91.25 220 ASN A O 1
ATOM 1793 N N . TRP A 1 221 ? -19.484 -6.23 -2.971 1 91.25 221 TRP A N 1
ATOM 1794 C CA . TRP A 1 221 ? -18.953 -6.789 -1.733 1 91.25 221 TRP A CA 1
ATOM 1795 C C . TRP A 1 221 ? -19.531 -6.062 -0.518 1 91.25 221 TRP A C 1
ATOM 1797 O O . TRP A 1 221 ? -19.984 -6.699 0.434 1 91.25 221 TRP A O 1
ATOM 1807 N N . ILE A 1 222 ? -19.531 -4.781 -0.574 1 89.81 222 ILE A N 1
ATOM 1808 C CA . ILE A 1 222 ? -20.031 -3.977 0.529 1 89.81 222 ILE A CA 1
ATOM 1809 C C . ILE A 1 222 ? -21.531 -4.23 0.707 1 89.81 222 ILE A C 1
ATOM 1811 O O . ILE A 1 222 ? -22.031 -4.289 1.834 1 89.81 222 ILE A O 1
ATOM 1815 N N . LYS A 1 223 ? -22.219 -4.352 -0.36 1 86.12 223 LYS A N 1
ATOM 1816 C CA . LYS A 1 223 ? -23.656 -4.594 -0.311 1 86.12 223 LYS A CA 1
ATOM 1817 C C . LYS A 1 223 ? -23.969 -5.918 0.378 1 86.12 223 LYS A C 1
ATOM 1819 O O . LYS A 1 223 ? -25.031 -6.066 0.998 1 86.12 223 LYS A O 1
ATOM 1824 N N . ASN A 1 224 ? -23.062 -6.898 0.217 1 81.06 224 ASN A N 1
ATOM 1825 C CA . ASN A 1 224 ? -23.25 -8.203 0.839 1 81.06 224 ASN A CA 1
ATOM 1826 C C . ASN A 1 224 ? -23.125 -8.125 2.357 1 81.06 224 ASN A C 1
ATOM 1828 O O . ASN A 1 224 ? -23.578 -9.023 3.068 1 81.06 224 ASN A O 1
ATOM 1832 N N . ASN A 1 225 ? -22.391 -7.23 2.857 1 71.31 225 ASN A N 1
ATOM 1833 C CA . ASN A 1 225 ? -22.312 -6.961 4.289 1 71.31 225 ASN A CA 1
ATOM 1834 C C . ASN A 1 225 ? -23.688 -6.621 4.867 1 71.31 225 ASN A C 1
ATOM 1836 O O . ASN A 1 225 ? -23.969 -6.918 6.031 1 71.31 225 ASN A O 1
ATOM 1840 N N . LYS A 1 226 ? -24.422 -5.824 4.141 1 65.12 226 LYS A N 1
ATOM 1841 C CA . LYS A 1 226 ? -25.719 -5.344 4.613 1 65.12 226 LYS A CA 1
ATOM 1842 C C . LYS A 1 226 ? -26.781 -6.438 4.512 1 65.12 226 LYS A C 1
ATOM 1844 O O . LYS A 1 226 ? -27.922 -6.238 4.922 1 65.12 226 LYS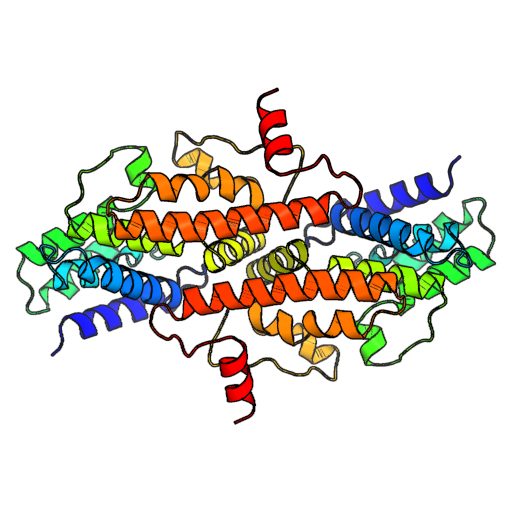 A O 1
ATOM 1849 N N . LYS A 1 227 ? -26.375 -7.703 4.012 1 51.16 227 LYS A N 1
ATOM 1850 C CA . LYS A 1 227 ? -27.375 -8.773 3.982 1 51.16 227 LYS A CA 1
ATOM 1851 C C . LYS A 1 227 ? -27.25 -9.672 5.211 1 51.16 227 LYS A C 1
ATOM 1853 O O . LYS A 1 227 ? -26.156 -9.836 5.758 1 51.16 227 LYS A O 1
ATOM 1858 N N . MET B 1 1 ? -10.664 -40 -6.254 1 64.12 1 MET B N 1
ATOM 1859 C CA . MET B 1 1 ? -10.445 -38.719 -5.57 1 64.12 1 MET B CA 1
ATOM 1860 C C . MET B 1 1 ? -9.711 -37.75 -6.477 1 64.12 1 MET B C 1
ATOM 1862 O O . MET B 1 1 ? -8.898 -38.156 -7.312 1 64.12 1 MET B O 1
ATOM 1866 N N . ASP B 1 2 ? -10.188 -36.438 -6.672 1 89.69 2 ASP B N 1
ATOM 1867 C CA . ASP B 1 2 ? -9.531 -35.438 -7.492 1 89.69 2 ASP B CA 1
ATOM 1868 C C . ASP B 1 2 ? -8.156 -35.094 -6.941 1 89.69 2 ASP B C 1
ATOM 1870 O O . ASP B 1 2 ? -8.047 -34.469 -5.875 1 89.69 2 ASP B O 1
ATOM 1874 N N . LYS B 1 3 ? -7.109 -35.781 -7.523 1 93.56 3 LYS B N 1
ATOM 1875 C CA . LYS B 1 3 ? -5.738 -35.656 -7.035 1 93.56 3 LYS B CA 1
ATOM 1876 C C . LYS B 1 3 ? -5.352 -34.188 -6.887 1 93.56 3 LYS B C 1
ATOM 1878 O O . LYS B 1 3 ? -4.598 -33.812 -5.98 1 93.56 3 LYS B O 1
ATOM 1883 N N . LEU B 1 4 ? -5.883 -33.375 -7.715 1 96.12 4 LEU B N 1
ATOM 1884 C CA . LEU B 1 4 ? -5.566 -31.969 -7.617 1 96.12 4 LEU B CA 1
ATOM 1885 C C . LEU B 1 4 ? -6.164 -31.359 -6.348 1 96.12 4 LEU B C 1
ATOM 1887 O O . LEU B 1 4 ? -5.543 -30.516 -5.711 1 96.12 4 LEU B O 1
ATOM 1891 N N . GLN B 1 5 ? -7.324 -31.766 -6.004 1 96.06 5 GLN B N 1
ATOM 1892 C CA . GLN B 1 5 ? -7.953 -31.266 -4.781 1 96.06 5 GLN B CA 1
ATOM 1893 C C . GLN B 1 5 ? -7.145 -31.672 -3.549 1 96.06 5 GLN B C 1
ATOM 1895 O O . GLN B 1 5 ? -7 -30.891 -2.611 1 96.06 5 GLN B O 1
ATOM 1900 N N . VAL B 1 6 ? -6.672 -32.875 -3.545 1 96.31 6 VAL B N 1
ATOM 1901 C CA . VAL B 1 6 ? -5.863 -33.344 -2.43 1 96.31 6 VAL B CA 1
ATOM 1902 C C . VAL B 1 6 ? -4.586 -32.531 -2.318 1 96.31 6 VAL B C 1
ATOM 1904 O O . VAL B 1 6 ? -4.16 -32.188 -1.216 1 96.31 6 VAL B O 1
ATOM 1907 N N . ILE B 1 7 ? -4.035 -32.25 -3.447 1 96.88 7 ILE B N 1
ATOM 1908 C CA . ILE B 1 7 ? -2.832 -31.422 -3.484 1 96.88 7 ILE B CA 1
ATOM 1909 C C . ILE B 1 7 ? -3.146 -30.016 -2.967 1 96.88 7 ILE B C 1
ATOM 1911 O O . ILE B 1 7 ? -2.383 -29.453 -2.18 1 96.88 7 ILE B O 1
ATOM 1915 N N . ALA B 1 8 ? -4.211 -29.484 -3.453 1 95.69 8 ALA B N 1
ATOM 1916 C CA . ALA B 1 8 ? -4.652 -28.172 -2.986 1 95.69 8 ALA B CA 1
ATOM 1917 C C . ALA B 1 8 ? -4.797 -28.156 -1.467 1 95.69 8 ALA B C 1
ATOM 1919 O O . ALA B 1 8 ? -4.32 -27.219 -0.805 1 95.69 8 ALA B O 1
ATOM 1920 N N . ASP B 1 9 ? -5.387 -29.141 -0.922 1 94.38 9 ASP B N 1
ATOM 1921 C CA . ASP B 1 9 ? -5.59 -29.234 0.521 1 94.38 9 ASP B CA 1
ATOM 1922 C C . ASP B 1 9 ? -4.258 -29.297 1.26 1 94.38 9 ASP B C 1
ATOM 1924 O O . ASP B 1 9 ? -4.086 -28.656 2.301 1 94.38 9 ASP B O 1
ATOM 1928 N N . TYR B 1 10 ? -3.404 -30.094 0.75 1 93.12 10 TYR B N 1
ATOM 1929 C CA . TYR B 1 10 ? -2.064 -30.203 1.318 1 93.12 10 TYR B CA 1
ATOM 1930 C C . TYR B 1 10 ? -1.382 -28.844 1.356 1 93.12 10 TYR B C 1
ATOM 1932 O O . TYR B 1 10 ? -0.831 -28.438 2.387 1 93.12 10 TYR B O 1
ATOM 1940 N N . SER B 1 11 ? -1.383 -28.203 0.203 1 93.25 11 SER B N 1
ATOM 1941 C CA . SER B 1 11 ? -0.769 -26.891 0.069 1 93.25 11 SER B CA 1
ATOM 1942 C C . SER B 1 11 ? -1.354 -25.891 1.071 1 93.25 11 SER B C 1
ATOM 1944 O O . SER B 1 11 ? -0.614 -25.203 1.78 1 93.25 11 SER B O 1
ATOM 1946 N N . MET B 1 12 ? -2.699 -25.812 1.171 1 91 12 MET B N 1
ATOM 1947 C CA . MET B 1 12 ? -3.389 -24.875 2.061 1 91 12 MET B CA 1
ATOM 1948 C C . MET B 1 12 ? -3.043 -25.156 3.518 1 91 12 MET B C 1
ATOM 1950 O O . MET B 1 12 ? -2.895 -24.234 4.32 1 91 12 MET B O 1
ATOM 1954 N N . ASP B 1 13 ? -2.889 -26.328 3.869 1 88.44 13 ASP B N 1
ATOM 1955 C CA . ASP B 1 13 ? -2.51 -26.734 5.223 1 88.44 13 ASP B CA 1
ATOM 1956 C C . ASP B 1 13 ? -1.095 -26.266 5.555 1 88.44 13 ASP B C 1
ATOM 1958 O O . ASP B 1 13 ? -0.833 -25.797 6.668 1 88.44 13 ASP B O 1
ATOM 1962 N N . GLN B 1 14 ? -0.211 -26.422 4.625 1 86.19 14 GLN B N 1
ATOM 1963 C CA . GLN B 1 14 ? 1.181 -26.047 4.832 1 86.19 14 GLN B CA 1
ATOM 1964 C C . GLN B 1 14 ? 1.317 -24.531 4.965 1 86.19 14 GLN B C 1
ATOM 1966 O O . GLN B 1 14 ? 2.182 -24.031 5.691 1 86.19 14 GLN B O 1
ATOM 1971 N N . LEU B 1 15 ? 0.36 -23.797 4.254 1 85.5 15 LEU B N 1
ATOM 1972 C CA . LEU B 1 15 ? 0.5 -22.359 4.164 1 85.5 15 LEU B CA 1
ATOM 1973 C C . LEU B 1 15 ? -0.38 -21.656 5.195 1 85.5 15 LEU B C 1
ATOM 1975 O O . LEU B 1 15 ? -0.302 -20.438 5.363 1 85.5 15 LEU B O 1
ATOM 1979 N N . ALA B 1 16 ? -1.267 -22.391 5.828 1 76.5 16 ALA B N 1
ATOM 1980 C CA . ALA B 1 16 ? -2.256 -21.844 6.75 1 76.5 16 ALA B CA 1
ATOM 1981 C C . ALA B 1 16 ? -1.588 -21.016 7.848 1 76.5 16 ALA B C 1
ATOM 1983 O O . ALA B 1 16 ? -2.182 -20.062 8.367 1 76.5 16 ALA B O 1
ATOM 1984 N N . HIS B 1 17 ? -0.457 -21.266 8.188 1 66.62 17 HIS B N 1
ATOM 1985 C CA . HIS B 1 17 ? 0.12 -20.547 9.328 1 66.62 17 HIS B CA 1
ATOM 1986 C C . HIS B 1 17 ? 1.034 -19.422 8.867 1 66.62 17 HIS B C 1
ATOM 1988 O O . HIS B 1 17 ? 1.69 -18.781 9.68 1 66.62 17 HIS B O 1
ATOM 1994 N N . ASP B 1 18 ? 0.987 -19.156 7.664 1 60.97 18 ASP B N 1
ATOM 1995 C CA . ASP B 1 18 ? 1.905 -18.141 7.145 1 60.97 18 ASP B CA 1
ATOM 1996 C C . ASP B 1 18 ? 1.319 -16.75 7.289 1 60.97 18 ASP B C 1
ATOM 1998 O O . ASP B 1 18 ? 0.128 -16.531 7.051 1 60.97 18 ASP B O 1
ATOM 2002 N N . GLN B 1 19 ? 1.977 -15.898 7.98 1 56.84 19 GLN B N 1
ATOM 2003 C CA . GLN B 1 19 ? 1.561 -14.523 8.203 1 56.84 19 GLN B CA 1
ATOM 2004 C C . GLN B 1 19 ? 2.279 -13.57 7.246 1 56.84 19 GLN B C 1
ATOM 2006 O O . GLN B 1 19 ? 2.146 -12.352 7.355 1 56.84 19 GLN B O 1
ATOM 2011 N N . THR B 1 20 ? 3.135 -14.031 6.312 1 54.5 20 THR B N 1
ATOM 2012 C CA . THR B 1 20 ? 4.027 -13.18 5.527 1 54.5 20 THR B CA 1
ATOM 2013 C C . THR B 1 20 ? 3.314 -12.641 4.293 1 54.5 20 THR B C 1
ATOM 2015 O O . THR B 1 20 ? 3.883 -11.852 3.537 1 54.5 20 THR B O 1
ATOM 2018 N N . GLY B 1 21 ? 1.961 -12.664 4.18 1 53.03 21 GLY B N 1
ATOM 2019 C CA . GLY B 1 21 ? 1.278 -12.25 2.967 1 53.03 21 GLY B CA 1
ATOM 2020 C C . GLY B 1 21 ? 1.39 -13.258 1.843 1 53.03 21 GLY B C 1
ATOM 2021 O O . GLY B 1 21 ? 0.79 -13.086 0.78 1 53.03 21 GLY B O 1
ATOM 2022 N N . HIS B 1 22 ? 2.277 -14.156 1.94 1 58.81 22 HIS B N 1
ATOM 2023 C CA . HIS B 1 22 ? 2.418 -15.273 1.016 1 58.81 22 HIS B CA 1
ATOM 2024 C C . HIS B 1 22 ? 1.512 -16.438 1.413 1 58.81 22 HIS B C 1
ATOM 2026 O O . HIS B 1 22 ? 1.73 -17.562 0.99 1 58.81 22 HIS B O 1
ATOM 2032 N N . GLY B 1 23 ? 0.44 -16.062 1.935 1 73.25 23 GLY B N 1
ATOM 2033 C CA . GLY B 1 23 ? -0.392 -17.094 2.533 1 73.25 23 GLY B CA 1
ATOM 2034 C C . GLY B 1 23 ? -1.272 -17.797 1.525 1 73.25 23 GLY B C 1
ATOM 2035 O O . GLY B 1 23 ? -0.896 -17.953 0.362 1 73.25 23 GLY B O 1
ATOM 2036 N N . SER B 1 24 ? -2.184 -18.391 1.905 1 83.5 24 SER B N 1
ATOM 2037 C CA . SER B 1 24 ? -3.131 -19.203 1.151 1 83.5 24 SER B CA 1
ATOM 2038 C C . SER B 1 24 ? -3.84 -18.375 0.082 1 83.5 24 SER B C 1
ATOM 2040 O O . SER B 1 24 ? -4.078 -18.859 -1.026 1 83.5 24 SER B O 1
ATOM 2042 N N . ASP B 1 25 ? -3.98 -17.125 0.274 1 86.94 25 ASP B N 1
ATOM 2043 C CA . ASP B 1 25 ? -4.664 -16.266 -0.686 1 86.94 25 ASP B CA 1
ATOM 2044 C C . ASP B 1 25 ? -3.801 -16.031 -1.925 1 86.94 25 ASP B C 1
ATOM 2046 O O . ASP B 1 25 ? -4.305 -16.047 -3.051 1 86.94 25 ASP B O 1
ATOM 2050 N N . HIS B 1 26 ? -2.518 -15.781 -1.702 1 91.12 26 HIS B N 1
ATOM 2051 C CA . HIS B 1 26 ? -1.583 -15.625 -2.811 1 91.12 26 HIS B CA 1
ATOM 2052 C C . HIS B 1 26 ? -1.597 -16.859 -3.715 1 91.12 26 HIS B C 1
ATOM 2054 O O . HIS B 1 26 ? -1.745 -16.734 -4.934 1 91.12 26 HIS B O 1
ATOM 2060 N N . THR B 1 27 ? -1.5 -18.031 -3.082 1 93.38 27 THR B N 1
ATOM 2061 C CA . THR B 1 27 ? -1.447 -19.266 -3.84 1 93.38 27 THR B CA 1
ATOM 2062 C C . THR B 1 27 ? -2.73 -19.469 -4.645 1 93.38 27 THR B C 1
ATOM 2064 O O . THR B 1 27 ? -2.684 -19.859 -5.809 1 93.38 27 THR B O 1
ATOM 2067 N N . LYS B 1 28 ? -3.85 -19.172 -4.047 1 92.69 28 LYS B N 1
ATOM 2068 C CA . LYS B 1 28 ? -5.129 -19.312 -4.738 1 92.69 28 LYS B CA 1
ATOM 2069 C C . LYS B 1 28 ? -5.18 -18.422 -5.984 1 92.69 28 LYS B C 1
ATOM 2071 O O . LYS B 1 28 ? -5.641 -18.859 -7.039 1 92.69 28 LYS B O 1
ATOM 2076 N N . ARG B 1 29 ? -4.703 -17.297 -5.852 1 94.75 29 ARG B N 1
ATOM 2077 C CA . ARG B 1 29 ? -4.723 -16.375 -6.984 1 94.75 29 ARG B CA 1
ATOM 2078 C C . ARG B 1 29 ? -3.713 -16.781 -8.047 1 94.75 29 ARG B C 1
ATOM 2080 O O . ARG B 1 29 ? -3.975 -16.656 -9.242 1 94.75 29 ARG B O 1
ATOM 2087 N N . VAL B 1 30 ? -2.58 -17.234 -7.609 1 96 30 VAL B N 1
ATOM 2088 C CA . VAL B 1 30 ? -1.593 -17.75 -8.555 1 96 30 VAL B CA 1
ATOM 2089 C C . VAL B 1 30 ? -2.191 -18.891 -9.359 1 96 30 VAL B C 1
ATOM 2091 O O . VAL B 1 30 ? -2.021 -18.969 -10.578 1 96 30 VAL B O 1
ATOM 2094 N N . VAL B 1 31 ? -2.902 -19.75 -8.688 1 96.62 31 VAL B N 1
ATOM 2095 C CA . VAL B 1 31 ? -3.523 -20.891 -9.352 1 96.62 31 VAL B CA 1
ATOM 2096 C C . VAL B 1 31 ? -4.555 -20.406 -10.367 1 96.62 31 VAL B C 1
ATOM 2098 O O . VAL B 1 31 ? -4.602 -20.891 -11.5 1 96.62 31 VAL B O 1
ATOM 2101 N N . LYS B 1 32 ? -5.328 -19.469 -9.992 1 96.56 32 LYS B N 1
ATOM 2102 C CA . LYS B 1 32 ? -6.336 -18.922 -10.898 1 96.56 32 LYS B CA 1
ATOM 2103 C C . LYS B 1 32 ? -5.684 -18.266 -12.109 1 96.56 32 LYS B C 1
ATOM 2105 O O . LYS B 1 32 ? -6.164 -18.406 -13.234 1 96.56 32 LYS B O 1
ATOM 2110 N N . LEU B 1 33 ? -4.648 -17.562 -11.898 1 97.5 33 LEU B N 1
ATOM 2111 C CA . LEU B 1 33 ? -3.914 -16.938 -12.992 1 97.5 33 LEU B CA 1
ATOM 2112 C C . LEU B 1 33 ? -3.305 -17.984 -13.906 1 97.5 33 LEU B C 1
ATOM 2114 O O . LEU B 1 33 ? -3.332 -17.844 -15.133 1 97.5 33 LEU B O 1
ATOM 2118 N N . ALA B 1 34 ? -2.756 -19 -13.289 1 97.81 34 ALA B N 1
ATOM 2119 C CA . ALA B 1 34 ? -2.211 -20.094 -14.078 1 97.81 34 ALA B CA 1
ATOM 2120 C C . ALA B 1 34 ? -3.287 -20.734 -14.953 1 97.81 34 ALA B C 1
ATOM 2122 O O . ALA B 1 34 ? -3.031 -21.078 -16.109 1 97.81 34 ALA B O 1
ATOM 2123 N N . GLU B 1 35 ? -4.453 -20.859 -14.383 1 97.38 35 GLU B N 1
ATOM 2124 C CA . GLU B 1 35 ? -5.57 -21.406 -15.156 1 97.38 35 GLU B CA 1
ATOM 2125 C C . GLU B 1 35 ? -5.879 -20.516 -16.359 1 97.38 35 GLU B C 1
ATOM 2127 O O . GLU B 1 35 ? -6.121 -21.031 -17.453 1 97.38 35 GLU B O 1
ATOM 2132 N N . LYS B 1 36 ? -5.859 -19.266 -16.156 1 97.06 36 LYS B N 1
ATOM 2133 C CA . LYS B 1 36 ? -6.113 -18.328 -17.25 1 97.06 36 LYS B CA 1
ATOM 2134 C C . LYS B 1 36 ? -5.055 -18.469 -18.344 1 97.06 36 LYS B C 1
ATOM 2136 O O . LYS B 1 36 ? -5.375 -18.469 -19.531 1 97.06 36 LYS B O 1
ATOM 2141 N N . ILE B 1 37 ? -3.844 -18.562 -17.953 1 97.88 37 ILE B N 1
ATOM 2142 C CA . ILE B 1 37 ? -2.762 -18.688 -18.922 1 97.88 37 ILE B CA 1
ATOM 2143 C C . ILE B 1 37 ? -2.875 -20.031 -19.641 1 97.88 37 ILE B C 1
ATOM 2145 O O . ILE B 1 37 ? -2.656 -20.109 -20.859 1 97.88 37 ILE B O 1
ATOM 2149 N N . LEU B 1 38 ? -3.238 -21.094 -18.953 1 97.81 38 LEU B N 1
ATOM 2150 C CA . LEU B 1 38 ? -3.406 -22.422 -19.531 1 97.81 38 LEU B CA 1
ATOM 2151 C C . LEU B 1 38 ? -4.395 -22.391 -20.688 1 97.81 38 LEU B C 1
ATOM 2153 O O . LEU B 1 38 ? -4.242 -23.141 -21.656 1 97.81 38 LEU B O 1
ATOM 2157 N N . GLU B 1 39 ? -5.363 -21.547 -20.547 1 96.62 39 GLU B N 1
ATOM 2158 C CA . GLU B 1 39 ? -6.371 -21.438 -21.594 1 96.62 39 GLU B CA 1
ATOM 2159 C C . GLU B 1 39 ? -5.742 -21.016 -22.922 1 96.62 39 GLU B C 1
ATOM 2161 O O . GLU B 1 39 ? -6.246 -21.344 -23.984 1 96.62 39 GLU B O 1
ATOM 2166 N N . THR B 1 40 ? -4.629 -20.344 -22.859 1 97.12 40 THR B N 1
ATOM 2167 C CA . THR B 1 40 ? -3.971 -19.859 -24.062 1 97.12 40 THR B CA 1
ATOM 2168 C C . THR B 1 40 ? -2.818 -20.766 -24.453 1 97.12 40 THR B C 1
ATOM 2170 O O . THR B 1 40 ? -2.207 -20.594 -25.516 1 97.12 40 THR B O 1
ATOM 2173 N N . GLU B 1 41 ? -2.48 -21.75 -23.609 1 97.25 41 GLU B N 1
ATOM 2174 C CA . GLU B 1 41 ? -1.396 -22.703 -23.828 1 97.25 41 GLU B CA 1
ATOM 2175 C C . GLU B 1 41 ? -1.905 -24.141 -23.766 1 97.25 41 GLU B C 1
ATOM 2177 O O . GLU B 1 41 ? -1.512 -24.906 -22.891 1 97.25 41 GLU B O 1
ATOM 2182 N N . PRO B 1 42 ? -2.654 -24.531 -24.781 1 95.31 42 PRO B N 1
ATOM 2183 C CA . PRO B 1 42 ? -3.316 -25.844 -24.703 1 95.31 42 PRO B CA 1
ATOM 2184 C C . PRO B 1 42 ? -2.326 -27 -24.719 1 95.31 42 PRO B C 1
ATOM 2186 O O . PRO B 1 42 ? -2.688 -28.125 -24.375 1 95.31 42 PRO B O 1
ATOM 2189 N N . GLN B 1 43 ? -1.118 -26.812 -25.078 1 96.75 43 GLN B N 1
ATOM 2190 C CA . GLN B 1 43 ? -0.13 -27.891 -25.156 1 96.75 43 GLN B CA 1
ATOM 2191 C C . GLN B 1 43 ? 0.439 -28.203 -23.781 1 96.75 43 GLN B C 1
ATOM 2193 O O . GLN B 1 43 ? 1.097 -29.234 -23.594 1 96.75 43 GLN B O 1
ATOM 2198 N N . ALA B 1 44 ? 0.194 -27.375 -22.844 1 97.12 44 ALA B N 1
ATOM 2199 C CA . ALA B 1 44 ? 0.736 -27.562 -21.5 1 97.12 44 ALA B CA 1
ATOM 2200 C C . ALA B 1 44 ? -0.068 -28.609 -20.734 1 97.12 44 ALA B C 1
ATOM 2202 O O . ALA B 1 44 ? -1.288 -28.703 -20.891 1 97.12 44 ALA B O 1
ATOM 2203 N N . ASP B 1 45 ? 0.626 -29.391 -19.922 1 97.44 45 ASP B N 1
ATOM 2204 C CA . ASP B 1 45 ? -0.036 -30.344 -19.031 1 97.44 45 ASP B CA 1
ATOM 2205 C C . ASP B 1 45 ? -0.745 -29.625 -17.891 1 97.44 45 ASP B C 1
ATOM 2207 O O . ASP B 1 45 ? -0.096 -29.109 -16.984 1 97.44 45 ASP B O 1
ATOM 2211 N N . ARG B 1 46 ? -2.021 -29.641 -17.938 1 97.62 46 ARG B N 1
ATOM 2212 C CA . ARG B 1 46 ? -2.842 -28.891 -16.984 1 97.62 46 ARG B CA 1
ATOM 2213 C C . ARG B 1 46 ? -2.582 -29.359 -15.555 1 97.62 46 ARG B C 1
ATOM 2215 O O . ARG B 1 46 ? -2.459 -28.547 -14.641 1 97.62 46 ARG B O 1
ATOM 2222 N N . PHE B 1 47 ? -2.547 -30.656 -15.375 1 97.62 47 PHE B N 1
ATOM 2223 C CA . PHE B 1 47 ? -2.375 -31.188 -14.031 1 97.62 47 PHE B CA 1
ATOM 2224 C C . PHE B 1 47 ? -1.037 -30.766 -13.445 1 97.62 47 PHE B C 1
ATOM 2226 O O . PHE B 1 47 ? -0.982 -30.25 -12.32 1 97.62 47 PHE B O 1
ATOM 2233 N N . VAL B 1 48 ? 0.043 -30.938 -14.156 1 97.88 48 VAL B N 1
ATOM 2234 C CA . VAL B 1 48 ? 1.382 -30.594 -13.688 1 97.88 48 VAL B CA 1
ATOM 2235 C C . VAL B 1 48 ? 1.454 -29.109 -13.383 1 97.88 48 VAL B C 1
ATOM 2237 O O . VAL B 1 48 ? 2.006 -28.703 -12.352 1 97.88 48 VAL B O 1
ATOM 2240 N N . THR B 1 49 ? 0.862 -28.328 -14.266 1 98 49 THR B N 1
ATOM 2241 C CA . THR B 1 49 ? 0.885 -26.875 -14.109 1 98 49 THR B CA 1
ATOM 2242 C C . THR B 1 49 ? 0.188 -26.469 -12.812 1 98 49 THR B C 1
ATOM 2244 O O . THR B 1 49 ? 0.765 -25.75 -11.992 1 98 49 THR B O 1
ATOM 2247 N N . LEU B 1 50 ? -1.008 -26.922 -12.602 1 98.25 50 LEU B N 1
ATOM 2248 C CA . LEU B 1 50 ? -1.805 -26.5 -11.453 1 98.25 50 LEU B CA 1
ATOM 2249 C C . LEU B 1 50 ? -1.245 -27.094 -10.164 1 98.25 50 LEU B C 1
ATOM 2251 O O . LEU B 1 50 ? -1.251 -26.422 -9.117 1 98.25 50 LEU B O 1
ATOM 2255 N N . ALA B 1 51 ? -0.794 -28.297 -10.219 1 98.06 51 ALA B N 1
ATOM 2256 C CA . ALA B 1 51 ? -0.15 -28.875 -9.055 1 98.06 51 ALA B CA 1
ATOM 2257 C C . ALA B 1 51 ? 1.063 -28.062 -8.625 1 98.06 51 ALA B C 1
ATOM 2259 O O . ALA B 1 51 ? 1.229 -27.766 -7.438 1 98.06 51 ALA B O 1
ATOM 2260 N N . ALA B 1 52 ? 1.884 -27.719 -9.578 1 97 52 ALA B N 1
ATOM 2261 C CA . ALA B 1 52 ? 3.064 -26.906 -9.289 1 97 52 ALA B CA 1
ATOM 2262 C C . ALA B 1 52 ? 2.672 -25.547 -8.742 1 97 52 ALA B C 1
ATOM 2264 O O . ALA B 1 52 ? 3.328 -25.016 -7.84 1 97 52 ALA B O 1
ATOM 2265 N N . ALA B 1 53 ? 1.625 -24.969 -9.305 1 97.06 53 ALA B N 1
ATOM 2266 C CA . ALA B 1 53 ? 1.138 -23.672 -8.82 1 97.06 53 ALA B CA 1
ATOM 2267 C C . ALA B 1 53 ? 0.719 -23.766 -7.359 1 97.06 53 ALA B C 1
ATOM 2269 O O . ALA B 1 53 ? 1.07 -22.891 -6.559 1 97.06 53 ALA B O 1
ATOM 2270 N N . TYR B 1 54 ? 0.037 -24.812 -7.004 1 96.44 54 TYR B N 1
ATOM 2271 C CA . TYR B 1 54 ? -0.385 -25 -5.621 1 96.44 54 TYR B CA 1
ATOM 2272 C C . TYR B 1 54 ? 0.819 -25.188 -4.707 1 96.44 54 TYR B C 1
ATOM 2274 O O . TYR B 1 54 ? 0.805 -24.75 -3.555 1 96.44 54 TYR B O 1
ATOM 2282 N N . LEU B 1 55 ? 1.854 -25.75 -5.184 1 95.12 55 LEU B N 1
ATOM 2283 C CA . LEU B 1 55 ? 2.904 -26.266 -4.305 1 95.12 55 LEU B CA 1
ATOM 2284 C C . LEU B 1 55 ? 4.125 -25.344 -4.336 1 95.12 55 LEU B C 1
ATOM 2286 O O . LEU B 1 55 ? 5.066 -25.531 -3.562 1 95.12 55 LEU B O 1
ATOM 2290 N N . HIS B 1 56 ? 4.16 -24.328 -5.195 1 92.62 56 HIS B N 1
ATOM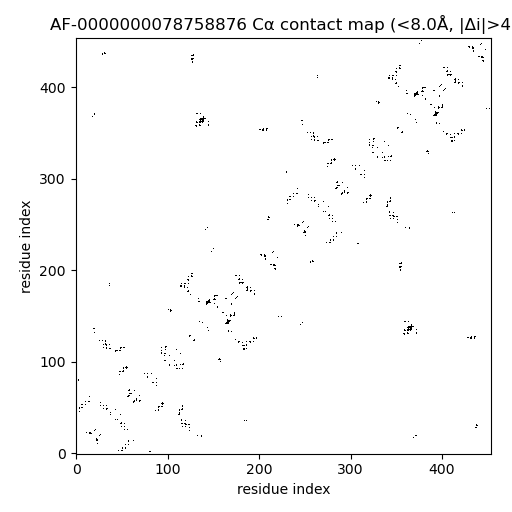 2291 C CA . HIS B 1 56 ? 5.391 -23.625 -5.543 1 92.62 56 HIS B CA 1
ATOM 2292 C C . HIS B 1 56 ? 6.023 -22.969 -4.32 1 92.62 56 HIS B C 1
ATOM 2294 O O . HIS B 1 56 ? 7.25 -22.875 -4.227 1 92.62 56 HIS B O 1
ATOM 2300 N N . ASP B 1 57 ? 5.246 -22.672 -3.318 1 89.25 57 ASP B N 1
ATOM 2301 C CA . ASP B 1 57 ? 5.805 -21.984 -2.16 1 89.25 57 ASP B CA 1
ATOM 2302 C C . ASP B 1 57 ? 5.875 -22.922 -0.95 1 89.25 57 ASP B C 1
ATOM 2304 O O . ASP B 1 57 ? 6.285 -22.5 0.135 1 89.25 57 ASP B O 1
ATOM 2308 N N . THR B 1 58 ? 5.504 -24.109 -1.025 1 88.06 58 THR B N 1
ATOM 2309 C CA . THR B 1 58 ? 5.375 -24.984 0.129 1 88.06 58 THR B CA 1
ATOM 2310 C C . THR B 1 58 ? 6.746 -25.453 0.616 1 88.06 58 THR B C 1
ATOM 2312 O O . THR B 1 58 ? 6.883 -25.938 1.74 1 88.06 58 THR B O 1
ATOM 2315 N N . ILE B 1 59 ? 7.773 -25.25 -0.214 1 79.5 59 ILE B N 1
ATOM 2316 C CA . ILE B 1 59 ? 9.094 -25.719 0.194 1 79.5 59 ILE B CA 1
ATOM 2317 C C . ILE B 1 59 ? 10.055 -24.547 0.278 1 79.5 59 ILE B C 1
ATOM 2319 O O . ILE B 1 59 ? 11.273 -24.734 0.392 1 79.5 59 ILE B O 1
ATOM 2323 N N . ASP B 1 60 ? 9.508 -23.422 0.127 1 76.62 60 ASP B N 1
ATOM 2324 C CA . ASP B 1 60 ? 10.32 -22.219 0.174 1 76.62 60 ASP B CA 1
ATOM 2325 C C . ASP B 1 60 ? 10.859 -21.969 1.582 1 76.62 60 ASP B C 1
ATOM 2327 O O . ASP B 1 60 ? 10.141 -22.156 2.566 1 76.62 60 ASP B O 1
ATOM 2331 N N . ASP B 1 61 ? 12.023 -21.5 1.625 1 67.25 61 ASP B N 1
ATOM 2332 C CA . ASP B 1 61 ? 12.711 -21.281 2.896 1 67.25 61 ASP B CA 1
ATOM 2333 C C . ASP B 1 61 ? 11.984 -20.25 3.748 1 67.25 61 ASP B C 1
ATOM 2335 O O . ASP B 1 61 ? 12.156 -20.203 4.969 1 67.25 61 ASP B O 1
ATOM 2339 N N . LYS B 1 62 ? 11.258 -19.484 3.133 1 66.94 62 LYS B N 1
ATOM 2340 C CA . LYS B 1 62 ? 10.516 -18.484 3.891 1 66.94 62 LYS B CA 1
ATOM 2341 C C . LYS B 1 62 ? 9.352 -19.109 4.645 1 66.94 62 LYS B C 1
ATOM 2343 O O . LYS B 1 62 ? 8.859 -18.547 5.625 1 66.94 62 LYS B O 1
ATOM 2348 N N . VAL B 1 63 ? 8.977 -20.219 4.227 1 66.75 63 VAL B N 1
ATOM 2349 C CA . VAL B 1 63 ? 7.773 -20.859 4.734 1 66.75 63 VAL B CA 1
ATOM 2350 C C . VAL B 1 63 ? 8.156 -22.016 5.648 1 66.75 63 VAL B C 1
ATOM 2352 O O . VAL B 1 63 ? 7.461 -22.312 6.625 1 66.75 63 VAL B O 1
ATOM 2355 N N . VAL B 1 64 ? 9.281 -22.609 5.277 1 72.5 64 VAL B N 1
ATOM 2356 C CA . VAL B 1 64 ? 9.625 -23.812 6.035 1 72.5 64 VAL B CA 1
ATOM 2357 C C . VAL B 1 64 ? 10.992 -23.625 6.699 1 72.5 64 VAL B C 1
ATOM 2359 O O . VAL B 1 64 ? 11.836 -22.875 6.199 1 72.5 64 VAL B O 1
ATOM 2362 N N . LYS B 1 65 ? 11.234 -24.281 7.828 1 77.5 65 LYS B N 1
ATOM 2363 C CA . LYS B 1 65 ? 12.477 -24.203 8.594 1 77.5 65 LYS B CA 1
ATOM 2364 C C . LYS B 1 65 ? 13.594 -24.984 7.902 1 77.5 65 LYS B C 1
ATOM 2366 O O . LYS B 1 65 ? 14.742 -24.547 7.879 1 77.5 65 LYS B O 1
ATOM 2371 N N . ASN B 1 66 ? 13.188 -26.125 7.367 1 84.38 66 ASN B N 1
ATOM 2372 C CA . ASN B 1 66 ? 14.125 -27.016 6.699 1 84.38 66 ASN B CA 1
ATOM 2373 C C . ASN B 1 66 ? 13.664 -27.375 5.293 1 84.38 66 ASN B C 1
ATOM 2375 O O . ASN B 1 66 ? 12.781 -28.219 5.121 1 84.38 66 ASN B O 1
ATOM 2379 N N . GLU B 1 67 ? 14.312 -26.844 4.371 1 85.5 67 GLU B N 1
ATOM 2380 C CA . GLU B 1 67 ? 13.93 -27 2.971 1 85.5 67 GLU B CA 1
ATOM 2381 C C . GLU B 1 67 ? 14.047 -28.469 2.533 1 85.5 67 GLU B C 1
ATOM 2383 O O . GLU B 1 67 ? 13.141 -28.984 1.877 1 85.5 67 GLU B O 1
ATOM 2388 N N . ASN B 1 68 ? 15.109 -29.078 2.869 1 88.56 68 ASN B N 1
ATOM 2389 C CA . ASN B 1 68 ? 15.336 -30.469 2.471 1 88.56 68 ASN B CA 1
ATOM 2390 C C . ASN B 1 68 ? 14.273 -31.406 3.053 1 88.56 68 ASN B C 1
ATOM 2392 O O . ASN B 1 68 ? 13.781 -32.281 2.365 1 88.56 68 ASN B O 1
ATOM 2396 N N . GLU B 1 69 ? 13.977 -31.234 4.27 1 90.56 69 GLU B N 1
ATOM 2397 C CA . GLU B 1 69 ? 12.938 -32.031 4.902 1 90.56 69 GLU B CA 1
ATOM 2398 C C . GLU B 1 69 ? 11.578 -31.797 4.25 1 90.56 69 GLU B C 1
ATOM 2400 O O . GLU B 1 69 ? 10.805 -32.75 4.043 1 90.56 69 GLU B O 1
ATOM 2405 N N . ALA B 1 70 ? 11.281 -30.594 3.963 1 89.75 70 ALA B N 1
ATOM 2406 C CA . ALA B 1 70 ? 10.016 -30.25 3.314 1 89.75 70 ALA B CA 1
ATOM 2407 C C . ALA B 1 70 ? 9.914 -30.891 1.938 1 89.75 70 ALA B C 1
ATOM 2409 O O . ALA B 1 70 ? 8.844 -31.391 1.558 1 89.75 70 ALA B O 1
ATOM 2410 N N . LYS B 1 71 ? 11 -30.953 1.23 1 92.25 71 LYS B N 1
ATOM 2411 C CA . LYS B 1 71 ? 11.039 -31.578 -0.091 1 92.25 71 LYS B CA 1
ATOM 2412 C C . LYS B 1 71 ? 10.773 -33.094 -0.003 1 92.25 71 LYS B C 1
ATOM 2414 O O . LYS B 1 71 ? 10.016 -33.625 -0.806 1 92.25 71 LYS B O 1
ATOM 2419 N N . GLN B 1 72 ? 11.414 -33.625 0.975 1 93.31 72 GLN B N 1
ATOM 2420 C CA . GLN B 1 72 ? 11.227 -35.062 1.155 1 93.31 72 GLN B CA 1
ATOM 2421 C C . GLN B 1 72 ? 9.789 -35.375 1.536 1 93.31 72 GLN B C 1
ATOM 2423 O O . GLN B 1 72 ? 9.203 -36.344 1.015 1 93.31 72 GLN B O 1
ATOM 2428 N N . GLN B 1 73 ? 9.25 -34.656 2.414 1 93.69 73 GLN B N 1
ATOM 2429 C CA . GLN B 1 73 ? 7.867 -34.844 2.824 1 93.69 73 GLN B CA 1
ATOM 2430 C C . GLN B 1 73 ? 6.914 -34.656 1.65 1 93.69 73 GLN B C 1
ATOM 2432 O O . GLN B 1 73 ? 5.949 -35.406 1.5 1 93.69 73 GLN B O 1
ATOM 2437 N N . LEU B 1 74 ? 7.203 -33.688 0.855 1 94.75 74 LEU B N 1
ATOM 2438 C CA . LEU B 1 74 ? 6.375 -33.438 -0.317 1 94.75 74 LEU B CA 1
ATOM 2439 C C . LEU B 1 74 ? 6.465 -34.594 -1.313 1 94.75 74 LEU B C 1
ATOM 2441 O O . LEU B 1 74 ? 5.457 -35 -1.9 1 94.75 74 LEU B O 1
ATOM 2445 N N . ARG B 1 75 ? 7.629 -35.094 -1.509 1 95.19 75 ARG B N 1
ATOM 2446 C CA . ARG B 1 75 ? 7.816 -36.219 -2.422 1 95.19 75 ARG B CA 1
ATOM 2447 C C . ARG B 1 75 ? 7.023 -37.438 -1.964 1 95.19 75 ARG B C 1
ATOM 2449 O O . ARG B 1 75 ? 6.375 -38.125 -2.775 1 95.19 75 ARG B O 1
ATOM 2456 N N . VAL B 1 76 ? 7.137 -37.719 -0.68 1 96.19 76 VAL B N 1
ATOM 2457 C CA . VAL B 1 76 ? 6.406 -38.844 -0.109 1 96.19 76 VAL B CA 1
ATOM 2458 C C . VAL B 1 76 ? 4.906 -38.656 -0.301 1 96.19 76 VAL B C 1
ATOM 2460 O O . VAL B 1 76 ? 4.188 -39.562 -0.686 1 96.19 76 VAL B O 1
ATOM 2463 N N . PHE B 1 77 ? 4.434 -37.469 -0.067 1 96.31 77 PHE B N 1
ATOM 2464 C CA . PHE B 1 77 ? 3.027 -37.125 -0.215 1 96.31 77 PHE B CA 1
ATOM 2465 C C . PHE B 1 77 ? 2.566 -37.312 -1.655 1 96.31 77 PHE B C 1
ATOM 2467 O O . PHE B 1 77 ? 1.562 -37.969 -1.905 1 96.31 77 PHE B O 1
ATOM 2474 N N . LEU B 1 78 ? 3.359 -36.812 -2.617 1 97.12 78 LEU B N 1
ATOM 2475 C CA . LEU B 1 78 ? 2.975 -36.906 -4.023 1 97.12 78 LEU B CA 1
ATOM 2476 C C . LEU B 1 78 ? 2.98 -38.344 -4.5 1 97.12 78 LEU B C 1
ATOM 2478 O O . LEU B 1 78 ? 2.135 -38.75 -5.305 1 97.12 78 LEU B O 1
ATOM 2482 N N . ARG B 1 79 ? 3.912 -39.125 -3.977 1 96.31 79 ARG B N 1
ATOM 2483 C CA . ARG B 1 79 ? 4.016 -40.531 -4.367 1 96.31 79 ARG B CA 1
ATOM 2484 C C . ARG B 1 79 ? 2.846 -41.344 -3.814 1 96.31 79 ARG B C 1
ATOM 2486 O O . ARG B 1 79 ? 2.549 -42.438 -4.309 1 96.31 79 ARG B O 1
ATOM 2493 N N . SER B 1 80 ? 2.266 -40.812 -2.773 1 96.19 80 SER B N 1
ATOM 2494 C CA . SER B 1 80 ? 1.115 -41.5 -2.188 1 96.19 80 SER B CA 1
ATOM 2495 C C . SER B 1 80 ? -0.132 -41.312 -3.047 1 96.19 80 SER B C 1
ATOM 2497 O O . SER B 1 80 ? -1.132 -42 -2.855 1 96.19 80 SER B O 1
ATOM 2499 N N . LEU B 1 81 ? -0.103 -40.438 -4.004 1 96.31 81 LEU B N 1
ATOM 2500 C CA . LEU B 1 81 ? -1.211 -40.156 -4.91 1 96.31 81 LEU B CA 1
ATOM 2501 C C . LEU B 1 81 ? -1.029 -40.906 -6.23 1 96.31 81 LEU B C 1
ATOM 2503 O O . LEU B 1 81 ? 0.071 -41.375 -6.539 1 96.31 81 LEU B O 1
ATOM 2507 N N . PRO B 1 82 ? -2.131 -41.156 -6.984 1 95.25 82 PRO B N 1
ATOM 2508 C CA . PRO B 1 82 ? -2.018 -41.812 -8.297 1 95.25 82 PRO B CA 1
ATOM 2509 C C . PRO B 1 82 ? -1.396 -40.906 -9.352 1 95.25 82 PRO B C 1
ATOM 2511 O O . PRO B 1 82 ? -2.039 -40.594 -10.359 1 95.25 82 PRO B O 1
ATOM 2514 N N . ILE B 1 83 ? -0.157 -40.5 -9.117 1 95.5 83 ILE B N 1
ATOM 2515 C CA . ILE B 1 83 ? 0.634 -39.656 -10 1 95.5 83 ILE B CA 1
ATOM 2516 C C . ILE B 1 83 ? 1.897 -40.375 -10.438 1 95.5 83 ILE B C 1
ATOM 2518 O O . ILE B 1 83 ? 2.559 -41.031 -9.617 1 95.5 83 ILE B O 1
ATOM 2522 N N . VAL B 1 84 ? 2.152 -40.375 -11.742 1 95.88 84 VAL B N 1
ATOM 2523 C CA . VAL B 1 84 ? 3.314 -41.094 -12.258 1 95.88 84 VAL B CA 1
ATOM 2524 C C . VAL B 1 84 ? 4.59 -40.344 -11.906 1 95.88 84 VAL B C 1
ATOM 2526 O O . VAL B 1 84 ? 4.566 -39.125 -11.742 1 95.88 84 VAL B O 1
ATOM 2529 N N . GLU B 1 85 ? 5.703 -40.969 -11.789 1 96.56 85 GLU B N 1
ATOM 2530 C CA . GLU B 1 85 ? 6.98 -40.406 -11.359 1 96.56 85 GLU B CA 1
ATOM 2531 C C . GLU B 1 85 ? 7.418 -39.25 -12.281 1 96.56 85 GLU B C 1
ATOM 2533 O O . GLU B 1 85 ? 8.047 -38.312 -11.828 1 96.56 85 GLU B O 1
ATOM 2538 N N . GLU B 1 86 ? 7.113 -39.406 -13.531 1 96.38 86 GLU B N 1
ATOM 2539 C CA . GLU B 1 86 ? 7.469 -38.375 -14.484 1 96.38 86 GLU B CA 1
ATOM 2540 C C . GLU B 1 86 ? 6.801 -37.031 -14.125 1 96.38 86 GLU B C 1
ATOM 2542 O O . GLU B 1 86 ? 7.434 -36 -14.195 1 96.38 86 GLU B O 1
ATOM 2547 N N . GLN B 1 87 ? 5.562 -37.125 -13.758 1 96.69 87 GLN B N 1
ATOM 2548 C CA . GLN B 1 87 ? 4.832 -35.906 -13.367 1 96.69 87 GLN B CA 1
ATOM 2549 C C . GLN B 1 87 ? 5.391 -35.312 -12.078 1 96.69 87 GLN B C 1
ATOM 2551 O O . GLN B 1 87 ? 5.52 -34.094 -11.945 1 96.69 87 GLN B O 1
ATOM 2556 N N . ILE B 1 88 ? 5.738 -36.188 -11.141 1 97.31 88 ILE B N 1
ATOM 2557 C CA . ILE B 1 88 ? 6.309 -35.75 -9.875 1 97.31 88 ILE B CA 1
ATOM 2558 C C . ILE B 1 88 ? 7.629 -35.031 -10.125 1 97.31 88 ILE B C 1
ATOM 2560 O O . ILE B 1 88 ? 7.867 -33.938 -9.578 1 97.31 88 ILE B O 1
ATOM 2564 N N . SER B 1 89 ? 8.422 -35.594 -10.984 1 96.38 89 SER B N 1
ATOM 2565 C CA . SER B 1 89 ? 9.703 -35 -11.336 1 96.38 89 SER B CA 1
ATOM 2566 C C . SER B 1 89 ? 9.516 -33.625 -11.984 1 96.38 89 SER B C 1
ATOM 2568 O O . SER B 1 89 ? 10.281 -32.719 -11.711 1 96.38 89 SER B O 1
ATOM 2570 N N . MET B 1 90 ? 8.555 -33.531 -12.836 1 95.62 90 MET B N 1
ATOM 2571 C CA . MET B 1 90 ? 8.273 -32.281 -13.5 1 95.62 90 MET B CA 1
ATOM 2572 C C . MET B 1 90 ? 7.84 -31.219 -12.492 1 95.62 90 MET B C 1
ATOM 2574 O O . MET B 1 90 ? 8.297 -30.062 -12.539 1 95.62 90 MET B O 1
ATOM 2578 N N . ILE B 1 91 ? 6.98 -31.578 -11.586 1 96.75 91 ILE B N 1
ATOM 2579 C CA . ILE B 1 91 ? 6.48 -30.656 -10.562 1 96.75 91 ILE B CA 1
ATOM 2580 C C . ILE B 1 91 ? 7.648 -30.125 -9.734 1 96.75 91 ILE B C 1
ATOM 2582 O O . ILE B 1 91 ? 7.777 -28.922 -9.539 1 96.75 91 ILE B O 1
ATOM 2586 N N . PHE B 1 92 ? 8.547 -30.984 -9.336 1 94.62 92 PHE B N 1
ATOM 2587 C CA . PHE B 1 92 ? 9.695 -30.594 -8.531 1 94.62 92 PHE B CA 1
ATOM 2588 C C . PHE B 1 92 ? 10.625 -29.672 -9.32 1 94.62 92 PHE B C 1
ATOM 2590 O O . PHE B 1 92 ? 11.148 -28.703 -8.781 1 94.62 92 PHE B O 1
ATOM 2597 N N . SER B 1 93 ? 10.797 -30.094 -10.539 1 93.12 93 SER B N 1
ATOM 2598 C CA . SER B 1 93 ? 11.648 -29.25 -11.383 1 93.12 93 SER B CA 1
ATOM 2599 C C . SER B 1 93 ? 11.109 -27.828 -11.469 1 93.12 93 SER B C 1
ATOM 2601 O O . SER B 1 93 ? 11.883 -26.875 -11.398 1 93.12 93 SER B O 1
ATOM 2603 N N . ILE B 1 94 ? 9.836 -27.688 -11.586 1 93.94 94 ILE B N 1
ATOM 2604 C CA . ILE B 1 94 ? 9.203 -26.375 -11.695 1 93.94 94 ILE B CA 1
ATOM 2605 C C . ILE B 1 94 ? 9.375 -25.609 -10.391 1 93.94 94 ILE B C 1
ATOM 2607 O O . ILE B 1 94 ? 9.867 -24.469 -10.383 1 93.94 94 ILE B O 1
ATOM 2611 N N . ILE B 1 95 ? 9.023 -26.172 -9.203 1 91.81 95 ILE B N 1
ATOM 2612 C CA . ILE B 1 95 ? 8.945 -25.422 -7.953 1 91.81 95 ILE B CA 1
ATOM 2613 C C . ILE B 1 95 ? 10.352 -25.125 -7.441 1 91.81 95 ILE B C 1
ATOM 2615 O O . ILE B 1 95 ? 10.555 -24.188 -6.668 1 91.81 95 ILE B O 1
ATOM 2619 N N . GLU B 1 96 ? 11.367 -25.797 -7.91 1 88.25 96 GLU B N 1
ATOM 2620 C CA . GLU B 1 96 ? 12.742 -25.578 -7.477 1 88.25 96 GLU B CA 1
ATOM 2621 C C . GLU B 1 96 ? 13.422 -24.516 -8.344 1 88.25 96 GLU B C 1
ATOM 2623 O O . GLU B 1 96 ? 14.453 -23.969 -7.961 1 88.25 96 GLU B O 1
ATOM 2628 N N . ASN B 1 97 ? 12.789 -24.203 -9.508 1 85.56 97 ASN B N 1
ATOM 2629 C CA . ASN B 1 97 ? 13.531 -23.375 -10.453 1 85.56 97 ASN B CA 1
ATOM 2630 C C . ASN B 1 97 ? 12.742 -22.125 -10.852 1 85.56 97 ASN B C 1
ATOM 2632 O O . ASN B 1 97 ? 13.195 -21.344 -11.688 1 85.56 97 ASN B O 1
ATOM 2636 N N . MET B 1 98 ? 11.664 -21.891 -10.32 1 77.81 98 MET B N 1
ATOM 2637 C CA . MET B 1 98 ? 10.828 -20.812 -10.828 1 77.81 98 MET B CA 1
ATOM 2638 C C . MET B 1 98 ? 11.141 -19.5 -10.109 1 77.81 98 MET B C 1
ATOM 2640 O O . MET B 1 98 ? 10.789 -18.422 -10.586 1 77.81 98 MET B O 1
ATOM 2644 N N . SER B 1 99 ? 11.867 -19.547 -9.039 1 69.38 99 SER B N 1
ATOM 2645 C CA . SER B 1 99 ? 12.023 -18.344 -8.234 1 69.38 99 SER B CA 1
ATOM 2646 C C . SER B 1 99 ? 12.891 -17.312 -8.945 1 69.38 99 SER B C 1
ATOM 2648 O O . SER B 1 99 ? 13.758 -17.672 -9.742 1 69.38 99 SER B O 1
ATOM 2650 N N . PHE B 1 100 ? 12.531 -16.047 -8.742 1 56 100 PHE B N 1
ATOM 2651 C CA . PHE B 1 100 ? 13.258 -14.922 -9.305 1 56 100 PHE B CA 1
ATOM 2652 C C . PHE B 1 100 ? 14.734 -14.984 -8.93 1 56 100 PHE B C 1
ATOM 2654 O O . PHE B 1 100 ? 15.602 -14.773 -9.781 1 56 100 PHE B O 1
ATOM 2661 N N . SER B 1 101 ? 14.922 -15.18 -7.762 1 53.34 101 SER B N 1
ATOM 2662 C CA . SER B 1 101 ? 16.297 -15.172 -7.273 1 53.34 101 SER B CA 1
ATOM 2663 C C . SER B 1 101 ? 17.156 -16.219 -7.988 1 53.34 101 SER B C 1
ATOM 2665 O O . SER B 1 101 ? 18.312 -15.961 -8.32 1 53.34 101 SER B O 1
ATOM 2667 N N . LYS B 1 102 ? 16.547 -17.297 -8.234 1 55.72 102 LYS B N 1
ATOM 2668 C CA . LYS B 1 102 ? 17.297 -18.359 -8.914 1 55.72 102 LYS B CA 1
ATOM 2669 C C . LYS B 1 102 ? 17.516 -18.031 -10.383 1 55.72 102 LYS B C 1
ATOM 2671 O O . LYS B 1 102 ? 18.547 -18.375 -10.961 1 55.72 102 LYS B O 1
ATOM 2676 N N . ASN B 1 103 ? 16.594 -17.219 -10.867 1 54.19 103 ASN B N 1
ATOM 2677 C CA . ASN B 1 103 ? 16.703 -16.875 -12.281 1 54.19 103 ASN B CA 1
ATOM 2678 C C . ASN B 1 103 ? 17.719 -15.758 -12.5 1 54.19 103 ASN B C 1
ATOM 2680 O O . ASN B 1 103 ? 18.203 -15.57 -13.617 1 54.19 103 ASN B O 1
ATOM 2684 N N . LEU B 1 104 ? 17.984 -15.031 -11.5 1 50.44 104 LEU B N 1
ATOM 2685 C CA . LEU B 1 104 ? 19 -13.992 -11.617 1 50.44 104 LEU B CA 1
ATOM 2686 C C . LEU B 1 104 ? 20.375 -14.617 -11.828 1 50.44 104 LEU B C 1
ATOM 2688 O O . LEU B 1 104 ? 21.25 -14 -12.453 1 50.44 104 LEU B O 1
ATOM 2692 N N . SER B 1 105 ? 20.578 -15.758 -11.281 1 49.38 105 SER B N 1
ATOM 2693 C CA . SER B 1 105 ? 21.906 -16.359 -11.352 1 49.38 105 SER B CA 1
ATOM 2694 C C . SER B 1 105 ? 22.016 -17.359 -12.5 1 49.38 105 SER B C 1
ATOM 2696 O O . SER B 1 105 ? 23 -17.391 -13.219 1 49.38 105 SER B O 1
ATOM 2698 N N . GLU B 1 106 ? 21.078 -18.406 -12.633 1 54.53 106 GLU B N 1
ATOM 2699 C CA . GLU B 1 106 ? 21.109 -19.438 -13.656 1 54.53 106 GLU B CA 1
ATOM 2700 C C . GLU B 1 106 ? 19.75 -19.594 -14.32 1 54.53 106 GLU B C 1
ATOM 2702 O O . GLU B 1 106 ? 18.766 -19.984 -13.672 1 54.53 106 GLU B O 1
ATOM 2707 N N . ALA B 1 107 ? 19.547 -18.875 -15.516 1 56.69 107 ALA B N 1
ATOM 2708 C CA . ALA B 1 107 ? 18.312 -19.031 -16.266 1 56.69 107 ALA B CA 1
ATOM 2709 C C . ALA B 1 107 ? 18.047 -20.5 -16.594 1 56.69 107 ALA B C 1
ATOM 2711 O O . ALA B 1 107 ? 18.688 -21.062 -17.484 1 56.69 107 ALA B O 1
ATOM 2712 N N . ALA B 1 108 ? 17.578 -21.25 -15.602 1 60.78 108 ALA B N 1
ATOM 2713 C CA . ALA B 1 108 ? 17.219 -22.625 -15.977 1 60.78 108 ALA B CA 1
ATOM 2714 C C . ALA B 1 108 ? 16.062 -22.641 -16.969 1 60.78 108 ALA B C 1
ATOM 2716 O O . ALA B 1 108 ? 15.164 -21.797 -16.906 1 60.78 108 ALA B O 1
ATOM 2717 N N . GLU B 1 109 ? 16.219 -23.344 -18 1 79.5 109 GLU B N 1
ATOM 2718 C CA . GLU B 1 109 ? 15.18 -23.516 -19 1 79.5 109 GLU B CA 1
ATOM 2719 C C . GLU B 1 109 ? 13.945 -24.188 -18.391 1 79.5 109 GLU B C 1
ATOM 2721 O O . GLU B 1 109 ? 14.023 -25.312 -17.906 1 79.5 109 GLU B O 1
ATOM 2726 N N . LEU B 1 110 ? 12.859 -23.531 -18.25 1 88.44 110 LEU B N 1
ATOM 2727 C CA . LEU B 1 110 ? 11.609 -24.047 -17.688 1 88.44 110 LEU B CA 1
ATOM 2728 C C . LEU B 1 110 ? 10.781 -24.734 -18.766 1 88.44 110 LEU B C 1
ATOM 2730 O O . LEU B 1 110 ? 10.844 -24.344 -19.938 1 88.44 110 LEU B O 1
ATOM 2734 N N . SER B 1 111 ? 10.156 -25.797 -18.359 1 93.94 111 SER B N 1
ATOM 2735 C CA . SER B 1 111 ? 9.117 -26.359 -19.203 1 93.94 111 SER B CA 1
ATOM 2736 C C . SER B 1 111 ? 8 -25.359 -19.453 1 93.94 111 SER B C 1
ATOM 2738 O O . SER B 1 111 ? 7.957 -24.297 -18.812 1 93.94 111 SER B O 1
ATOM 2740 N N . LEU B 1 112 ? 7.203 -25.672 -20.438 1 96.38 112 LEU B N 1
ATOM 2741 C CA . LEU B 1 112 ? 6.059 -24.797 -20.688 1 96.38 112 LEU B CA 1
ATOM 2742 C C . LEU B 1 112 ? 5.207 -24.641 -19.422 1 96.38 112 LEU B C 1
ATOM 2744 O O . LEU B 1 112 ? 4.77 -23.531 -19.109 1 96.38 112 LEU B O 1
ATOM 2748 N N . GLU B 1 113 ? 5.012 -25.75 -18.719 1 97.5 113 GLU B N 1
ATOM 2749 C CA . GLU B 1 113 ? 4.273 -25.734 -17.453 1 97.5 113 GLU B CA 1
ATOM 2750 C C . GLU B 1 113 ? 4.941 -24.797 -16.453 1 97.5 113 GLU B C 1
ATOM 2752 O O . GLU B 1 113 ? 4.27 -24.016 -15.789 1 97.5 113 GLU B O 1
ATOM 2757 N N . GLY B 1 114 ? 6.238 -24.906 -16.344 1 96.38 114 GLY B N 1
ATOM 2758 C CA . GLY B 1 114 ? 6.988 -24.047 -15.445 1 96.38 114 GLY B CA 1
ATOM 2759 C C . GLY B 1 114 ? 6.891 -22.578 -15.82 1 96.38 114 GLY B C 1
ATOM 2760 O O . GLY B 1 114 ? 6.781 -21.719 -14.938 1 96.38 114 GLY B O 1
ATOM 2761 N N . LYS B 1 115 ? 6.914 -22.344 -17.125 1 96.62 115 LYS B N 1
ATOM 2762 C CA . LYS B 1 115 ? 6.781 -20.984 -17.625 1 96.62 115 LYS B CA 1
ATOM 2763 C C . LYS B 1 115 ? 5.43 -20.391 -17.25 1 96.62 115 LYS B C 1
ATOM 2765 O O . LYS B 1 115 ? 5.352 -19.219 -16.859 1 96.62 115 LYS B O 1
ATOM 2770 N N . ILE B 1 116 ? 4.418 -21.141 -17.328 1 97.81 116 ILE B N 1
ATOM 2771 C CA . ILE B 1 116 ? 3.068 -20.703 -17 1 97.81 116 ILE B CA 1
ATOM 2772 C C . ILE B 1 116 ? 2.99 -20.375 -15.508 1 97.81 116 ILE B C 1
ATOM 2774 O O . ILE B 1 116 ? 2.475 -19.312 -15.133 1 97.81 116 ILE B O 1
ATOM 2778 N N . VAL B 1 117 ? 3.527 -21.234 -14.656 1 97.56 117 VAL B N 1
ATOM 2779 C CA . VAL B 1 117 ? 3.475 -21.031 -13.211 1 97.56 117 VAL B CA 1
ATOM 2780 C C . VAL B 1 117 ? 4.293 -19.797 -12.836 1 97.56 117 VAL B C 1
ATOM 2782 O O . VAL B 1 117 ? 3.857 -18.969 -12.023 1 97.56 117 VAL B O 1
ATOM 2785 N N . GLN B 1 118 ? 5.414 -19.656 -13.414 1 96.06 118 GLN B N 1
ATOM 2786 C CA . GLN B 1 118 ? 6.262 -18.5 -13.141 1 96.06 118 GLN B CA 1
ATOM 2787 C C . GLN B 1 118 ? 5.562 -17.203 -13.531 1 96.06 118 GLN B C 1
ATOM 2789 O O . GLN B 1 118 ? 5.582 -16.234 -12.773 1 96.06 118 GLN B O 1
ATOM 2794 N N . ASP B 1 119 ? 4.984 -17.203 -14.742 1 97.44 119 ASP B N 1
ATOM 2795 C CA . ASP B 1 119 ? 4.238 -16.031 -15.18 1 97.44 119 ASP B CA 1
ATOM 2796 C C . ASP B 1 119 ? 3.115 -15.695 -14.195 1 97.44 119 ASP B C 1
ATOM 2798 O O . ASP B 1 119 ? 2.93 -14.539 -13.828 1 97.44 119 ASP B O 1
ATOM 2802 N N . ALA B 1 120 ? 2.385 -16.703 -13.828 1 97.5 120 ALA B N 1
ATOM 2803 C CA . ALA B 1 120 ? 1.271 -16.516 -12.906 1 97.5 120 ALA B CA 1
ATOM 2804 C C . ALA B 1 120 ? 1.749 -15.883 -11.602 1 97.5 120 ALA B C 1
ATOM 2806 O O . ALA B 1 120 ? 1.142 -14.93 -11.102 1 97.5 120 ALA B O 1
ATOM 2807 N N . ASP B 1 121 ? 2.781 -16.406 -11.102 1 95.94 121 ASP B N 1
ATOM 2808 C CA . ASP B 1 121 ? 3.354 -15.898 -9.859 1 95.94 121 ASP B CA 1
ATOM 2809 C C . ASP B 1 121 ? 3.826 -14.461 -10.016 1 95.94 121 ASP B C 1
ATOM 2811 O O . ASP B 1 121 ? 3.596 -13.625 -9.141 1 95.94 121 ASP B O 1
ATOM 2815 N N . ARG B 1 122 ? 4.48 -14.195 -11.125 1 96.38 122 ARG B N 1
ATOM 2816 C CA . ARG B 1 122 ? 5 -12.859 -11.398 1 96.38 122 ARG B CA 1
ATOM 2817 C C . ARG B 1 122 ? 3.865 -11.859 -11.602 1 96.38 122 ARG B C 1
ATOM 2819 O O . ARG B 1 122 ? 3.936 -10.727 -11.133 1 96.38 122 ARG B O 1
ATOM 2826 N N . ILE B 1 123 ? 2.811 -12.258 -12.336 1 97.62 123 ILE B N 1
ATOM 2827 C CA . ILE B 1 123 ? 1.65 -11.398 -12.547 1 97.62 123 ILE B CA 1
ATOM 2828 C C . ILE B 1 123 ? 1.035 -11.023 -11.195 1 97.62 123 ILE B C 1
ATOM 2830 O O . ILE B 1 123 ? 0.684 -9.867 -10.969 1 97.62 123 ILE B O 1
ATOM 2834 N N . GLU B 1 124 ? 0.949 -12.023 -10.328 1 96.31 124 GLU B N 1
ATOM 2835 C CA . GLU B 1 124 ? 0.32 -11.82 -9.031 1 96.31 124 GLU B CA 1
ATOM 2836 C C . GLU B 1 124 ? 1.087 -10.789 -8.203 1 96.31 124 GLU B C 1
ATOM 2838 O O . GLU B 1 124 ? 0.517 -10.148 -7.316 1 96.31 124 GLU B O 1
ATOM 2843 N N . ALA B 1 125 ? 2.348 -10.57 -8.438 1 95.75 125 ALA B N 1
ATOM 2844 C CA . ALA B 1 125 ? 3.189 -9.617 -7.715 1 95.75 125 ALA B CA 1
ATOM 2845 C C . ALA B 1 125 ? 2.951 -8.195 -8.203 1 95.75 125 ALA B C 1
ATOM 2847 O O . ALA B 1 125 ? 3.469 -7.234 -7.625 1 95.75 125 ALA B O 1
ATOM 2848 N N . LEU B 1 126 ? 2.203 -8 -9.258 1 97.88 126 LEU B N 1
ATOM 2849 C CA . LEU B 1 126 ? 2.002 -6.699 -9.883 1 97.88 126 LEU B CA 1
ATOM 2850 C C . LEU B 1 126 ? 0.602 -6.168 -9.602 1 97.88 126 LEU B C 1
ATOM 2852 O O . LEU B 1 126 ? -0.194 -6.832 -8.93 1 97.88 126 LEU B O 1
ATOM 2856 N N . GLY B 1 127 ? 0.302 -4.902 -10.031 1 98.12 127 GLY B N 1
ATOM 2857 C CA . GLY B 1 127 ? -1.022 -4.312 -9.922 1 98.12 127 GLY B CA 1
ATOM 2858 C C . GLY B 1 127 ? -1.305 -3.74 -8.547 1 98.12 127 GLY B C 1
ATOM 2859 O O . GLY B 1 127 ? -0.38 -3.359 -7.824 1 98.12 127 GLY B O 1
ATOM 2860 N N . ALA B 1 128 ? -2.598 -3.605 -8.219 1 98.25 128 ALA B N 1
ATOM 2861 C CA . ALA B 1 128 ? -3.041 -3.061 -6.938 1 98.25 128 ALA B CA 1
ATOM 2862 C C . ALA B 1 128 ? -2.611 -3.959 -5.781 1 98.25 128 ALA B C 1
ATOM 2864 O O . ALA B 1 128 ? -2.162 -3.473 -4.738 1 98.25 128 ALA B O 1
ATOM 2865 N N . ILE B 1 129 ? -2.723 -5.238 -5.988 1 96.56 129 ILE B N 1
ATOM 2866 C CA . ILE B 1 129 ? -2.32 -6.195 -4.969 1 96.56 129 ILE B CA 1
ATOM 2867 C C . ILE B 1 129 ? -0.819 -6.082 -4.711 1 96.56 129 ILE B C 1
ATOM 2869 O O . ILE B 1 129 ? -0.378 -6.047 -3.561 1 96.56 129 ILE B O 1
ATOM 2873 N N . GLY B 1 130 ? -0.076 -5.988 -5.812 1 96.62 130 GLY B N 1
ATOM 2874 C CA . GLY B 1 130 ? 1.361 -5.82 -5.676 1 96.62 130 GLY B CA 1
ATOM 2875 C C . GLY B 1 130 ? 1.744 -4.574 -4.898 1 96.62 130 GLY B C 1
ATOM 2876 O O . GLY B 1 130 ? 2.656 -4.605 -4.07 1 96.62 130 GLY B O 1
ATOM 2877 N N . ILE B 1 131 ? 1.079 -3.494 -5.191 1 98 131 ILE B N 1
ATOM 2878 C CA . ILE B 1 131 ? 1.314 -2.232 -4.496 1 98 131 ILE B CA 1
ATOM 2879 C C . ILE B 1 131 ? 1.087 -2.418 -2.998 1 98 131 ILE B C 1
ATOM 2881 O O . ILE B 1 131 ? 1.945 -2.062 -2.186 1 98 131 ILE B O 1
ATOM 2885 N N . LEU B 1 132 ? -0.04 -2.971 -2.584 1 97.25 132 LEU B N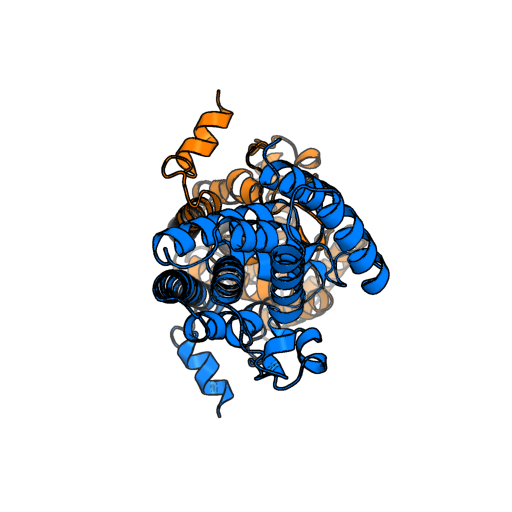 1
ATOM 2886 C CA . LEU B 1 132 ? -0.38 -3.158 -1.178 1 97.25 132 LEU B CA 1
ATOM 2887 C C . LEU B 1 132 ? 0.594 -4.121 -0.507 1 97.25 132 LEU B C 1
ATOM 2889 O O . LEU B 1 132 ? 1.041 -3.877 0.616 1 97.25 132 LEU B O 1
ATOM 2893 N N . ARG B 1 133 ? 0.962 -5.176 -1.166 1 94.5 133 ARG B N 1
ATOM 2894 C CA . ARG B 1 133 ? 1.848 -6.18 -0.585 1 94.5 133 ARG B CA 1
ATOM 2895 C C . ARG B 1 133 ? 3.242 -5.605 -0.352 1 94.5 133 ARG B C 1
ATOM 2897 O O . ARG B 1 133 ? 3.891 -5.926 0.647 1 94.5 133 ARG B O 1
ATOM 2904 N N . THR B 1 134 ? 3.719 -4.855 -1.325 1 94.88 134 THR B N 1
ATOM 2905 C CA . THR B 1 134 ? 5.035 -4.246 -1.173 1 94.88 134 THR B CA 1
ATOM 2906 C C . THR B 1 134 ? 5.059 -3.303 0.027 1 94.88 134 THR B C 1
ATOM 2908 O O . THR B 1 134 ? 5.988 -3.348 0.839 1 94.88 134 THR B O 1
ATOM 2911 N N . ALA B 1 135 ? 4.051 -2.459 0.104 1 95.06 135 ALA B N 1
ATOM 2912 C CA . ALA B 1 135 ? 3.959 -1.557 1.249 1 95.06 135 ALA B CA 1
ATOM 2913 C C . ALA B 1 135 ? 3.805 -2.338 2.551 1 95.06 135 ALA B C 1
ATOM 2915 O O . ALA B 1 135 ? 4.422 -1.997 3.564 1 95.06 135 ALA B O 1
ATOM 2916 N N . TYR B 1 136 ? 2.971 -3.33 2.545 1 92.88 136 TYR B N 1
ATOM 2917 C CA . TYR B 1 136 ? 2.734 -4.191 3.699 1 92.88 136 TYR B CA 1
ATOM 2918 C C . TYR B 1 136 ? 4.035 -4.824 4.184 1 92.88 136 TYR B C 1
ATOM 2920 O O . TYR B 1 136 ? 4.344 -4.785 5.375 1 92.88 136 TYR B O 1
ATOM 2928 N N . PHE B 1 137 ? 4.789 -5.383 3.266 1 90.81 137 PHE B N 1
ATOM 2929 C CA . PHE B 1 137 ? 6.082 -5.973 3.584 1 90.81 137 PHE B CA 1
ATOM 2930 C C . PHE B 1 137 ? 7.027 -4.93 4.168 1 90.81 137 PHE B C 1
ATOM 2932 O O . PHE B 1 137 ? 7.711 -5.191 5.16 1 90.81 137 PHE B O 1
ATOM 2939 N N . GLY B 1 138 ? 7.086 -3.771 3.543 1 90.19 138 GLY B N 1
ATOM 2940 C CA . GLY B 1 138 ? 7.906 -2.682 4.051 1 90.19 138 GLY B CA 1
ATOM 2941 C C . GLY B 1 138 ? 7.59 -2.314 5.488 1 90.19 138 GLY B C 1
ATOM 2942 O O . GLY B 1 138 ? 8.492 -2.127 6.301 1 90.19 138 GLY B O 1
ATOM 2943 N N . GLY B 1 139 ? 6.281 -2.158 5.762 1 89.06 139 GLY B N 1
ATOM 2944 C CA . GLY B 1 139 ? 5.855 -1.865 7.121 1 89.06 139 GLY B CA 1
ATOM 2945 C C . GLY B 1 139 ? 6.281 -2.924 8.117 1 89.06 139 GLY B C 1
ATOM 2946 O O . GLY B 1 139 ? 6.73 -2.602 9.219 1 89.06 139 GLY B O 1
ATOM 2947 N N . GLY B 1 140 ? 6.145 -4.156 7.812 1 86.88 140 GLY B N 1
ATOM 2948 C CA . GLY B 1 140 ? 6.535 -5.266 8.672 1 86.88 140 GLY B CA 1
ATOM 2949 C C . GLY B 1 140 ? 8.023 -5.32 8.93 1 86.88 140 GLY B C 1
ATOM 2950 O O . GLY B 1 140 ? 8.461 -5.844 9.961 1 86.88 140 GLY B O 1
ATOM 2951 N N . HIS B 1 141 ? 8.828 -4.68 8.047 1 88 141 HIS B N 1
ATOM 2952 C CA . HIS B 1 141 ? 10.281 -4.785 8.148 1 88 141 HIS B CA 1
ATOM 2953 C C . HIS B 1 141 ? 10.922 -3.424 8.398 1 88 141 HIS B C 1
ATOM 2955 O O . HIS B 1 141 ? 12.148 -3.309 8.453 1 88 141 HIS B O 1
ATOM 2961 N N . GLY B 1 142 ? 10.094 -2.402 8.453 1 85.81 142 GLY B N 1
ATOM 2962 C CA . GLY B 1 142 ? 10.57 -1.072 8.797 1 85.81 142 GLY B CA 1
ATOM 2963 C C . GLY B 1 142 ? 11.266 -0.368 7.648 1 85.81 142 GLY B C 1
ATOM 2964 O O . GLY B 1 142 ? 12.141 0.468 7.863 1 85.81 142 GLY B O 1
ATOM 2965 N N . HIS B 1 143 ? 10.992 -0.754 6.449 1 88.88 143 HIS B N 1
ATOM 2966 C CA . HIS B 1 143 ? 11.5 -0.046 5.281 1 88.88 143 HIS B CA 1
ATOM 2967 C C . HIS B 1 143 ? 10.727 1.247 5.043 1 88.88 143 HIS B C 1
ATOM 2969 O O . HIS B 1 143 ? 9.492 1.252 5.066 1 88.88 143 HIS B O 1
ATOM 2975 N N . PRO B 1 144 ? 11.5 2.34 4.84 1 90.06 144 PRO B N 1
ATOM 2976 C CA . PRO B 1 144 ? 10.766 3.57 4.543 1 90.06 144 PRO B CA 1
ATOM 2977 C C . PRO B 1 144 ? 9.914 3.459 3.279 1 90.06 144 PRO B C 1
ATOM 2979 O O . PRO B 1 144 ? 10.258 2.695 2.371 1 90.06 144 PRO B O 1
ATOM 2982 N N . ILE B 1 145 ? 8.883 4.195 3.227 1 93.25 145 ILE B N 1
ATOM 2983 C CA . ILE B 1 145 ? 8.039 4.188 2.039 1 93.25 145 ILE B CA 1
ATOM 2984 C C . ILE B 1 145 ? 8.789 4.809 0.865 1 93.25 145 ILE B C 1
ATOM 2986 O O . ILE B 1 145 ? 8.859 4.223 -0.218 1 93.25 145 ILE B O 1
ATOM 2990 N N . PHE B 1 146 ? 9.312 5.977 1.111 1 93.25 146 PHE B N 1
ATOM 2991 C CA . PHE B 1 146 ? 9.984 6.719 0.05 1 93.25 146 PHE B CA 1
ATOM 2992 C C . PHE B 1 146 ? 11.047 7.645 0.626 1 93.25 146 PHE B C 1
ATOM 2994 O O . PHE B 1 146 ? 10.852 8.234 1.694 1 93.25 146 PHE B O 1
ATOM 3001 N N . ASP B 1 147 ? 12.117 7.781 0.031 1 90.75 147 ASP B N 1
ATOM 3002 C CA . ASP B 1 147 ? 13.203 8.727 0.269 1 90.75 147 ASP B CA 1
ATOM 3003 C C . ASP B 1 147 ? 13.719 9.312 -1.044 1 90.75 147 ASP B C 1
ATOM 3005 O O . ASP B 1 147 ? 14.352 8.602 -1.837 1 90.75 147 ASP B O 1
ATOM 3009 N N . PRO B 1 148 ? 13.422 10.578 -1.268 1 89.69 148 PRO B N 1
ATOM 3010 C CA . PRO B 1 148 ? 13.789 11.18 -2.553 1 89.69 148 PRO B CA 1
ATOM 3011 C C . PRO B 1 148 ? 15.289 11.18 -2.801 1 89.69 148 PRO B C 1
ATOM 3013 O O . PRO B 1 148 ? 15.734 11.375 -3.936 1 89.69 148 PRO B O 1
ATOM 3016 N N . GLU B 1 149 ? 16.062 10.945 -1.792 1 88.94 149 GLU B N 1
ATOM 3017 C CA . GLU B 1 149 ? 17.516 10.984 -1.941 1 88.94 149 GLU B CA 1
ATOM 3018 C C . GLU B 1 149 ? 18.078 9.586 -2.182 1 88.94 149 GLU B C 1
ATOM 3020 O O . GLU B 1 149 ? 19.281 9.43 -2.432 1 88.94 149 GLU B O 1
ATOM 3025 N N . LEU B 1 150 ? 17.328 8.625 -2.047 1 89.44 150 LEU B N 1
ATOM 3026 C CA . LEU B 1 150 ? 17.719 7.25 -2.336 1 89.44 150 LEU B CA 1
ATOM 3027 C C . LEU B 1 150 ? 17.141 6.789 -3.672 1 89.44 150 LEU B C 1
ATOM 3029 O O . LEU B 1 150 ? 15.93 6.836 -3.879 1 89.44 150 LEU B O 1
ATOM 3033 N N . TYR B 1 151 ? 17.969 6.324 -4.504 1 90.81 151 TYR B N 1
ATOM 3034 C CA . TYR B 1 151 ? 17.547 5.918 -5.836 1 90.81 151 TYR B CA 1
ATOM 3035 C C . TYR B 1 151 ? 17.562 4.398 -5.977 1 90.81 151 TYR B C 1
ATOM 3037 O O . TYR B 1 151 ? 18.328 3.717 -5.293 1 90.81 151 TYR B O 1
ATOM 3045 N N . PRO B 1 152 ? 16.641 3.922 -6.832 1 90.5 152 PRO B N 1
ATOM 3046 C CA . PRO B 1 152 ? 16.625 2.473 -7.055 1 90.5 152 PRO B CA 1
ATOM 3047 C C . PRO B 1 152 ? 17.984 1.942 -7.535 1 90.5 152 PRO B C 1
ATOM 3049 O O . PRO B 1 152 ? 18.703 2.633 -8.266 1 90.5 152 PRO B O 1
ATOM 3052 N N . GLN B 1 153 ? 18.219 0.792 -7.059 1 83.56 153 GLN B N 1
ATOM 3053 C CA . GLN B 1 153 ? 19.469 0.134 -7.449 1 83.56 153 GLN B CA 1
ATOM 3054 C C . GLN B 1 153 ? 19.188 -1.077 -8.336 1 83.56 153 GLN B C 1
ATOM 3056 O O . GLN B 1 153 ? 18.078 -1.607 -8.344 1 83.56 153 GLN B O 1
ATOM 3061 N N . THR B 1 154 ? 20.125 -1.408 -9.195 1 75.88 154 THR B N 1
ATOM 3062 C CA . THR B 1 154 ? 20.078 -2.639 -9.984 1 75.88 154 THR B CA 1
ATOM 3063 C C . THR B 1 154 ? 20.797 -3.768 -9.258 1 75.88 154 THR B C 1
ATOM 3065 O O . THR B 1 154 ? 22 -3.654 -8.969 1 75.88 154 THR B O 1
ATOM 3068 N N . PHE B 1 155 ? 20 -4.621 -8.758 1 60.19 155 PHE B N 1
ATOM 3069 C CA . PHE B 1 155 ? 20.625 -5.695 -8 1 60.19 155 PHE B CA 1
ATOM 3070 C C . PHE B 1 155 ? 21.078 -6.82 -8.93 1 60.19 155 PHE B C 1
ATOM 3072 O O . PHE B 1 155 ? 20.328 -7.246 -9.805 1 60.19 155 PHE B O 1
ATOM 3079 N N . LYS B 1 156 ? 22.438 -7.043 -9.023 1 56.59 156 LYS B N 1
ATOM 3080 C CA . LYS B 1 156 ? 22.984 -8.141 -9.805 1 56.59 156 LYS B CA 1
ATOM 3081 C C . LYS B 1 156 ? 23.031 -9.43 -8.984 1 56.59 156 LYS B C 1
ATOM 3083 O O . LYS B 1 156 ? 23.156 -10.523 -9.547 1 56.59 156 LYS B O 1
ATOM 3088 N N . ASP B 1 157 ? 23.047 -9.305 -7.621 1 55.06 157 ASP B N 1
ATOM 3089 C CA . ASP B 1 157 ? 23.172 -10.523 -6.836 1 55.06 157 ASP B CA 1
ATOM 3090 C C . ASP B 1 157 ? 22.125 -10.578 -5.734 1 55.06 157 ASP B C 1
ATOM 3092 O O . ASP B 1 157 ? 21.625 -9.539 -5.297 1 55.06 157 ASP B O 1
ATOM 3096 N N . LYS B 1 158 ? 21.578 -11.852 -5.367 1 52.31 158 LYS B N 1
ATOM 3097 C CA . LYS B 1 158 ? 20.531 -12.203 -4.406 1 52.31 158 LYS B CA 1
ATOM 3098 C C . LYS B 1 158 ? 20.781 -11.523 -3.062 1 52.31 158 LYS B C 1
ATOM 3100 O O . LYS B 1 158 ? 19.844 -11.039 -2.428 1 52.31 158 LYS B O 1
ATOM 3105 N N . GLU B 1 159 ? 22 -11.508 -2.576 1 50.03 159 GLU B N 1
ATOM 3106 C CA . GLU B 1 159 ? 22.344 -11.102 -1.214 1 50.03 159 GLU B CA 1
ATOM 3107 C C . GLU B 1 159 ? 22.047 -9.625 -0.986 1 50.03 159 GLU B C 1
ATOM 3109 O O . GLU B 1 159 ? 21.547 -9.234 0.075 1 50.03 159 GLU B O 1
ATOM 3114 N N . ASN B 1 160 ? 22.312 -8.859 -1.871 1 52.03 160 ASN B N 1
ATOM 3115 C CA . ASN B 1 160 ? 22.156 -7.418 -1.696 1 52.03 160 ASN B CA 1
ATOM 3116 C C . ASN B 1 160 ? 20.703 -6.988 -1.892 1 52.03 160 ASN B C 1
ATOM 3118 O O . ASN B 1 160 ? 20.281 -5.945 -1.382 1 52.03 160 ASN B O 1
ATOM 3122 N N . TYR B 1 161 ? 20 -7.828 -2.531 1 50.84 161 TYR B N 1
ATOM 3123 C CA . TYR B 1 161 ? 18.609 -7.547 -2.898 1 50.84 161 TYR B CA 1
ATOM 3124 C C . TYR B 1 161 ? 17.734 -7.43 -1.659 1 50.84 161 TYR B C 1
ATOM 3126 O O . TYR B 1 161 ? 16.812 -6.605 -1.619 1 50.84 161 TYR B O 1
ATOM 3134 N N . ARG B 1 162 ? 18.109 -8.32 -0.623 1 51.53 162 ARG B N 1
ATOM 3135 C CA . ARG B 1 162 ? 17.281 -8.43 0.567 1 51.53 162 ARG B CA 1
ATOM 3136 C C . ARG B 1 162 ? 17.438 -7.211 1.468 1 51.53 162 ARG B C 1
ATOM 3138 O O . ARG B 1 162 ? 16.641 -6.984 2.375 1 51.53 162 ARG B O 1
ATOM 3145 N N . LYS B 1 163 ? 18.5 -6.461 1.271 1 54.97 163 LYS B N 1
ATOM 3146 C CA . LYS B 1 163 ? 18.719 -5.379 2.229 1 54.97 163 LYS B CA 1
ATOM 3147 C C . LYS B 1 163 ? 17.672 -4.281 2.066 1 54.97 163 LYS B C 1
ATOM 3149 O O . LYS B 1 163 ? 17.406 -3.521 3.002 1 54.97 163 LYS B O 1
ATOM 3154 N N . GLY B 1 164 ? 16.766 -4.473 1.258 1 60.25 164 GLY B N 1
ATOM 3155 C CA . GLY B 1 164 ? 15.602 -3.605 1.131 1 60.25 164 GLY B CA 1
ATOM 3156 C C . GLY B 1 164 ? 15.953 -2.135 1.04 1 60.25 164 GLY B C 1
ATOM 3157 O O . GLY B 1 164 ? 17 -1.711 1.548 1 60.25 164 GLY B O 1
ATOM 3158 N N . THR B 1 165 ? 15.445 -1.297 0.163 1 82.06 165 THR B N 1
ATOM 3159 C CA . THR B 1 165 ? 15.625 0.151 0.145 1 82.06 165 THR B CA 1
ATOM 3160 C C . THR B 1 165 ? 14.344 0.857 0.573 1 82.06 165 THR B C 1
ATOM 3162 O O . THR B 1 165 ? 14.07 0.991 1.768 1 82.06 165 THR B O 1
ATOM 3165 N N . THR B 1 166 ? 13.602 1.251 -0.206 1 91.94 166 THR B N 1
ATOM 3166 C CA . THR B 1 166 ? 12.305 1.847 0.097 1 91.94 166 THR B CA 1
ATOM 3167 C C . THR B 1 166 ? 11.188 1.118 -0.646 1 91.94 166 THR B C 1
ATOM 3169 O O . THR B 1 166 ? 11.453 0.354 -1.576 1 91.94 166 THR B O 1
ATOM 3172 N N . VAL B 1 167 ? 10.016 1.212 -0.182 1 94.25 167 VAL B N 1
ATOM 3173 C CA . VAL B 1 167 ? 8.844 0.626 -0.823 1 94.25 167 VAL B CA 1
ATOM 3174 C C . VAL B 1 167 ? 8.797 1.045 -2.291 1 94.25 167 VAL B C 1
ATOM 3176 O O . VAL B 1 167 ? 8.672 0.2 -3.18 1 94.25 167 VAL B O 1
ATOM 3179 N N . ILE B 1 168 ? 9.008 2.293 -2.596 1 95.81 168 ILE B N 1
ATOM 3180 C CA . ILE B 1 168 ? 8.914 2.824 -3.951 1 95.81 168 ILE B CA 1
ATOM 3181 C C . ILE B 1 168 ? 10.086 2.303 -4.785 1 95.81 168 ILE B C 1
ATOM 3183 O O . ILE B 1 168 ? 9.914 1.941 -5.953 1 95.81 168 ILE B O 1
ATOM 3187 N N . ASN B 1 169 ? 11.25 2.275 -4.223 1 94.25 169 ASN B N 1
ATOM 3188 C CA . ASN B 1 169 ? 12.398 1.764 -4.965 1 94.25 169 ASN B CA 1
ATOM 3189 C C . ASN B 1 169 ? 12.18 0.323 -5.418 1 94.25 169 ASN B C 1
ATOM 3191 O O . ASN B 1 169 ? 12.648 -0.077 -6.484 1 94.25 169 ASN B O 1
ATOM 3195 N N . HIS B 1 170 ? 11.531 -0.426 -4.59 1 94.38 170 HIS B N 1
ATOM 3196 C CA . HIS B 1 170 ? 11.273 -1.824 -4.918 1 94.38 170 HIS B CA 1
ATOM 3197 C C . HIS B 1 170 ? 10.492 -1.949 -6.219 1 94.38 170 HIS B C 1
ATOM 3199 O O . HIS B 1 170 ? 10.68 -2.906 -6.973 1 94.38 170 HIS B O 1
ATOM 3205 N N . PHE B 1 171 ? 9.594 -1.013 -6.496 1 95.69 171 PHE B N 1
ATOM 3206 C CA . PHE B 1 171 ? 8.867 -1.013 -7.758 1 95.69 171 PHE B CA 1
ATOM 3207 C C . PHE B 1 171 ? 9.828 -1.06 -8.938 1 95.69 171 PHE B C 1
ATOM 3209 O O . PHE B 1 171 ? 9.672 -1.887 -9.844 1 95.69 171 PHE B O 1
ATOM 3216 N N . TYR B 1 172 ? 10.828 -0.268 -8.828 1 93.44 172 TYR B N 1
ATOM 3217 C CA . TYR B 1 172 ? 11.766 -0.114 -9.93 1 93.44 172 TYR B CA 1
ATOM 3218 C C . TYR B 1 172 ? 12.797 -1.235 -9.93 1 93.44 172 TYR B C 1
ATOM 3220 O O . TYR B 1 172 ? 13.242 -1.681 -10.984 1 93.44 172 TYR B O 1
ATOM 3228 N N . GLU B 1 173 ? 13.188 -1.61 -8.773 1 91.38 173 GLU B N 1
ATOM 3229 C CA . GLU B 1 173 ? 14.266 -2.576 -8.602 1 91.38 173 GLU B CA 1
ATOM 3230 C C . GLU B 1 173 ? 13.82 -3.982 -8.984 1 91.38 173 GLU B C 1
ATOM 3232 O O . GLU B 1 173 ? 14.633 -4.812 -9.398 1 91.38 173 GLU B O 1
ATOM 3237 N N . LYS B 1 174 ? 12.516 -4.25 -8.922 1 91.69 174 LYS B N 1
ATOM 3238 C CA . LYS B 1 174 ? 12.078 -5.621 -9.164 1 91.69 174 LYS B CA 1
ATOM 3239 C C . LYS B 1 174 ? 10.766 -5.645 -9.953 1 91.69 174 LYS B C 1
ATOM 3241 O O . LYS B 1 174 ? 10.688 -6.25 -11.023 1 91.69 174 LYS B O 1
ATOM 3246 N N . LEU B 1 175 ? 9.734 -4.988 -9.531 1 95.31 175 LEU B N 1
ATOM 3247 C CA . LEU B 1 175 ? 8.375 -5.199 -10.016 1 95.31 175 LEU B CA 1
ATOM 3248 C C . LEU B 1 175 ? 8.242 -4.766 -11.477 1 95.31 175 LEU B C 1
ATOM 3250 O O . LEU B 1 175 ? 7.648 -5.477 -12.289 1 95.31 175 LEU B O 1
ATOM 3254 N N . PHE B 1 176 ? 8.828 -3.623 -11.836 1 95.31 176 PHE B N 1
ATOM 3255 C CA . PHE B 1 176 ? 8.68 -3.092 -13.188 1 95.31 176 PHE B CA 1
ATOM 3256 C C . PHE B 1 176 ? 9.523 -3.891 -14.172 1 95.31 176 PHE B C 1
ATOM 3258 O O . PHE B 1 176 ? 9.367 -3.744 -15.391 1 95.31 176 PHE B O 1
ATOM 3265 N N . LEU B 1 177 ? 10.352 -4.75 -13.656 1 93.25 177 LEU B N 1
ATOM 3266 C CA . LEU B 1 177 ? 11.172 -5.598 -14.523 1 93.25 177 LEU B CA 1
ATOM 3267 C C . LEU B 1 177 ? 10.43 -6.879 -14.891 1 93.25 177 LEU B C 1
ATOM 3269 O O . LEU B 1 177 ? 10.812 -7.574 -15.828 1 93.25 177 LEU B O 1
ATOM 3273 N N . LEU B 1 178 ? 9.367 -7.207 -14.25 1 94.5 178 LEU B N 1
ATOM 3274 C CA . LEU B 1 178 ? 8.711 -8.508 -14.344 1 94.5 178 LEU B CA 1
ATOM 3275 C C . LEU B 1 178 ? 7.965 -8.641 -15.664 1 94.5 178 LEU B C 1
ATOM 3277 O O . LEU B 1 178 ? 7.941 -9.719 -16.266 1 94.5 178 LEU B O 1
ATOM 3281 N N . SER B 1 179 ? 7.332 -7.555 -16.156 1 95.5 179 SER B N 1
ATOM 3282 C CA . SER B 1 179 ? 6.512 -7.641 -17.359 1 95.5 179 SER B CA 1
ATOM 3283 C C . SER B 1 179 ? 7.332 -8.102 -18.562 1 95.5 179 SER B C 1
ATOM 3285 O O . SER B 1 179 ? 6.898 -8.977 -19.312 1 95.5 179 SER B O 1
ATOM 3287 N N . ASP B 1 180 ? 8.586 -7.605 -18.641 1 94.81 180 ASP B N 1
ATOM 3288 C CA . ASP B 1 180 ? 9.438 -7.934 -19.781 1 94.81 180 ASP B CA 1
ATOM 3289 C C . ASP B 1 180 ? 10.016 -9.344 -19.656 1 94.81 180 ASP B C 1
ATOM 3291 O O . ASP B 1 180 ? 10.562 -9.891 -20.609 1 94.81 180 ASP B O 1
ATOM 3295 N N . LYS B 1 181 ? 9.867 -9.984 -18.5 1 93 181 LYS B N 1
ATOM 3296 C CA . LYS B 1 181 ? 10.43 -11.312 -18.25 1 93 181 LYS B CA 1
ATOM 3297 C C . LYS B 1 181 ? 9.352 -12.391 -18.344 1 93 181 LYS B C 1
ATOM 3299 O O . LYS B 1 181 ? 9.602 -13.555 -18.031 1 93 181 LYS B O 1
ATOM 3304 N N . MET B 1 182 ? 8.148 -12.016 -18.812 1 96 182 MET B N 1
ATOM 3305 C CA . MET B 1 182 ? 7.07 -12.984 -18.953 1 96 182 MET B CA 1
ATOM 3306 C C . MET B 1 182 ? 7.371 -13.961 -20.094 1 96 182 MET B C 1
ATOM 3308 O O . MET B 1 182 ? 7.977 -13.586 -21.094 1 96 182 MET B O 1
ATOM 3312 N N . ASN B 1 183 ? 6.871 -15.133 -19.906 1 95.88 183 ASN B N 1
ATOM 3313 C CA . ASN B 1 183 ? 7.16 -16.188 -20.859 1 95.88 183 ASN B CA 1
ATOM 3314 C C . ASN B 1 183 ? 6.043 -16.344 -21.891 1 95.88 183 ASN B C 1
ATOM 3316 O O . ASN B 1 183 ? 6.293 -16.75 -23.031 1 95.88 183 ASN B O 1
ATOM 3320 N N . THR B 1 184 ? 4.844 -16.125 -21.562 1 97.44 184 THR B N 1
ATOM 3321 C CA . THR B 1 184 ? 3.689 -16.328 -22.438 1 97.44 184 THR B CA 1
ATOM 3322 C C . THR B 1 184 ? 3.115 -15 -22.891 1 97.44 184 THR B C 1
ATOM 3324 O O . THR B 1 184 ? 3.293 -13.977 -22.219 1 97.44 184 THR B O 1
ATOM 3327 N N . ASP B 1 185 ? 2.412 -15.023 -24.016 1 97.5 185 ASP B N 1
ATOM 3328 C CA . ASP B 1 185 ? 1.792 -13.805 -24.531 1 97.5 185 ASP B CA 1
ATOM 3329 C C . ASP B 1 185 ? 0.757 -13.258 -23.547 1 97.5 185 ASP B C 1
ATOM 3331 O O . ASP B 1 185 ? 0.723 -12.055 -23.281 1 97.5 185 ASP B O 1
ATOM 3335 N N . TYR B 1 186 ? -0.044 -14.148 -23.031 1 97.5 186 TYR B N 1
ATOM 3336 C CA . TYR B 1 186 ? -1.032 -13.734 -22.047 1 97.5 186 TYR B CA 1
ATOM 3337 C C . TYR B 1 186 ? -0.359 -13.109 -20.828 1 97.5 186 TYR B C 1
ATOM 3339 O O . TYR B 1 186 ? -0.782 -12.047 -20.359 1 97.5 186 TYR B O 1
ATOM 3347 N N . GLY B 1 187 ? 0.633 -13.82 -20.328 1 97.75 187 GLY B N 1
ATOM 3348 C CA . GLY B 1 187 ? 1.365 -13.305 -19.172 1 97.75 187 GLY B CA 1
ATOM 3349 C C . GLY B 1 187 ? 1.924 -11.914 -19.406 1 97.75 187 GLY B C 1
ATOM 3350 O O . GLY B 1 187 ? 1.825 -11.047 -18.547 1 97.75 187 GLY B O 1
ATOM 3351 N N . TYR B 1 188 ? 2.455 -11.75 -20.609 1 98 188 TYR B N 1
ATOM 3352 C CA . TYR B 1 188 ? 3.035 -10.461 -20.953 1 98 188 TYR B CA 1
ATOM 3353 C C . TYR B 1 188 ? 1.969 -9.375 -20.984 1 98 188 TYR B C 1
ATOM 3355 O O . TYR B 1 188 ? 2.152 -8.305 -20.391 1 98 188 TYR B O 1
ATOM 3363 N N . GLU B 1 189 ? 0.887 -9.578 -21.594 1 98.19 189 GLU B N 1
ATOM 3364 C CA . GLU B 1 189 ? -0.181 -8.594 -21.734 1 98.19 189 GLU B CA 1
ATOM 3365 C C . GLU B 1 189 ? -0.766 -8.219 -20.391 1 98.19 189 GLU B C 1
ATOM 3367 O O . GLU B 1 189 ? -0.96 -7.035 -20.094 1 98.19 189 GLU B O 1
ATOM 3372 N N . GLU B 1 190 ? -1.055 -9.227 -19.609 1 97.81 190 GLU B N 1
ATOM 3373 C CA . GLU B 1 190 ? -1.638 -8.969 -18.297 1 97.81 190 GLU B CA 1
ATOM 3374 C C . GLU B 1 190 ? -0.639 -8.273 -17.375 1 97.81 190 GLU B C 1
ATOM 3376 O O . GLU B 1 190 ? -1.004 -7.367 -16.625 1 97.81 190 GLU B O 1
ATOM 3381 N N . ALA B 1 191 ? 0.606 -8.719 -17.406 1 98.25 191 ALA B N 1
ATOM 3382 C CA . ALA B 1 191 ? 1.648 -8.078 -16.594 1 98.25 191 ALA B CA 1
ATOM 3383 C C . ALA B 1 191 ? 1.831 -6.617 -17 1 98.25 191 ALA B C 1
ATOM 3385 O O . ALA B 1 191 ? 1.991 -5.75 -16.141 1 98.25 191 ALA B O 1
ATOM 3386 N N . LYS B 1 192 ? 1.794 -6.371 -18.281 1 98.44 192 LYS B N 1
ATOM 3387 C CA . LYS B 1 192 ? 1.953 -5 -18.766 1 98.44 192 LYS B CA 1
ATOM 3388 C C . LYS B 1 192 ? 0.783 -4.125 -18.328 1 98.44 192 LYS B C 1
ATOM 3390 O O . LYS B 1 192 ? 0.972 -2.959 -17.984 1 98.44 192 LYS B O 1
ATOM 3395 N N . ARG B 1 193 ? -0.409 -4.656 -18.422 1 98.19 193 ARG B N 1
ATOM 3396 C CA . ARG B 1 193 ? -1.586 -3.932 -17.953 1 98.19 193 ARG B CA 1
ATOM 3397 C C . ARG B 1 193 ? -1.445 -3.553 -16.484 1 98.19 193 ARG B C 1
ATOM 3399 O O . ARG B 1 193 ? -1.683 -2.402 -16.109 1 98.19 193 ARG B O 1
ATOM 3406 N N . ARG B 1 194 ? -1.026 -4.48 -15.68 1 98.25 194 ARG B N 1
ATOM 3407 C CA . ARG B 1 194 ? -0.884 -4.254 -14.25 1 98.25 194 ARG B CA 1
ATOM 3408 C C . ARG B 1 194 ? 0.274 -3.309 -13.953 1 98.25 194 ARG B C 1
ATOM 3410 O O . ARG B 1 194 ? 0.191 -2.48 -13.039 1 98.25 194 ARG B O 1
ATOM 3417 N N . GLU B 1 195 ? 1.345 -3.459 -14.703 1 98.44 195 GLU B N 1
ATOM 3418 C CA . GLU B 1 195 ? 2.453 -2.518 -14.578 1 98.44 195 GLU B CA 1
ATOM 3419 C C . GLU B 1 195 ? 2.002 -1.091 -14.875 1 98.44 195 GLU B C 1
ATOM 3421 O O . GLU B 1 195 ? 2.375 -0.155 -14.172 1 98.44 195 GLU B O 1
ATOM 3426 N N . THR B 1 196 ? 1.244 -0.928 -15.945 1 98.5 196 THR B N 1
ATOM 3427 C CA . THR B 1 196 ? 0.735 0.389 -16.312 1 98.5 196 THR B CA 1
ATOM 3428 C C . THR B 1 196 ? -0.077 0.993 -15.172 1 98.5 196 THR B C 1
ATOM 3430 O O . THR B 1 196 ? 0.075 2.174 -14.852 1 98.5 196 THR B O 1
ATOM 3433 N N . PHE B 1 197 ? -0.908 0.212 -14.594 1 98.5 197 PHE B N 1
ATOM 3434 C CA . PHE B 1 197 ? -1.679 0.663 -13.445 1 98.5 197 PHE B CA 1
ATOM 3435 C C . PHE B 1 197 ? -0.757 1.139 -12.328 1 98.5 197 PHE B C 1
ATOM 3437 O O . PHE B 1 197 ? -1.001 2.18 -11.719 1 98.5 197 PHE B O 1
ATOM 3444 N N . MET B 1 198 ? 0.322 0.401 -12.078 1 98.62 198 MET B N 1
ATOM 3445 C CA . MET B 1 198 ? 1.279 0.748 -11.031 1 98.62 198 MET B CA 1
ATOM 3446 C C . MET B 1 198 ? 1.994 2.055 -11.359 1 98.62 198 MET B C 1
ATOM 3448 O O . MET B 1 198 ? 2.256 2.863 -10.469 1 98.62 198 MET B O 1
ATOM 3452 N N . ARG B 1 199 ? 2.316 2.225 -12.57 1 98.12 199 ARG B N 1
ATOM 3453 C CA . ARG B 1 199 ? 2.98 3.457 -12.984 1 98.12 199 ARG B CA 1
ATOM 3454 C C . ARG B 1 199 ? 2.053 4.656 -12.828 1 98.12 199 ARG B C 1
ATOM 3456 O O . ARG B 1 199 ? 2.492 5.742 -12.445 1 98.12 199 ARG B O 1
ATOM 3463 N N . GLU B 1 200 ? 0.78 4.492 -13.141 1 98 200 GLU B N 1
ATOM 3464 C CA . GLU B 1 200 ? -0.204 5.543 -12.906 1 98 200 GLU B CA 1
ATOM 3465 C C . GLU B 1 200 ? -0.335 5.852 -11.414 1 98 200 GLU B C 1
ATOM 3467 O O . GLU B 1 200 ? -0.47 7.016 -11.031 1 98 200 GLU B O 1
ATOM 3472 N N . PHE B 1 201 ? -0.304 4.84 -10.648 1 98.38 201 PHE B N 1
ATOM 3473 C CA . PHE B 1 201 ? -0.322 5 -9.195 1 98.38 201 PHE B CA 1
ATOM 3474 C C . PHE B 1 201 ? 0.853 5.855 -8.734 1 98.38 201 PHE B C 1
ATOM 3476 O O . PHE B 1 201 ? 0.686 6.75 -7.902 1 98.38 201 PHE B O 1
ATOM 3483 N N . LEU B 1 202 ? 2.014 5.559 -9.289 1 97.56 202 LEU B N 1
ATOM 3484 C CA . LEU B 1 202 ? 3.213 6.301 -8.914 1 97.56 202 LEU B CA 1
ATOM 3485 C C . LEU B 1 202 ? 3.084 7.77 -9.297 1 97.56 202 LEU B C 1
ATOM 3487 O O . LEU B 1 202 ? 3.596 8.648 -8.602 1 97.56 202 LEU B O 1
ATOM 3491 N N . GLU B 1 203 ? 2.463 8.039 -10.445 1 96.62 203 GLU B N 1
ATOM 3492 C CA . GLU B 1 203 ? 2.23 9.43 -10.836 1 96.62 203 GLU B CA 1
ATOM 3493 C C . GLU B 1 203 ? 1.43 10.18 -9.773 1 96.62 203 GLU B C 1
ATOM 3495 O O . GLU B 1 203 ? 1.768 11.305 -9.422 1 96.62 203 GLU B O 1
ATOM 3500 N N . GLU B 1 204 ? 0.39 9.547 -9.273 1 97.06 204 GLU B N 1
ATOM 3501 C CA . GLU B 1 204 ? -0.411 10.148 -8.211 1 97.06 204 GLU B CA 1
ATOM 3502 C C . GLU B 1 204 ? 0.399 10.305 -6.93 1 97.06 204 GLU B C 1
ATOM 3504 O O . GLU B 1 204 ? 0.327 11.344 -6.266 1 97.06 204 GLU B O 1
ATOM 3509 N N . PHE B 1 205 ? 1.183 9.289 -6.617 1 97.31 205 PHE B N 1
ATOM 3510 C CA . PHE B 1 205 ? 2.018 9.336 -5.422 1 97.31 205 PHE B CA 1
ATOM 3511 C C . PHE B 1 205 ? 2.953 10.539 -5.461 1 97.31 205 PHE B C 1
ATOM 3513 O O . PHE B 1 205 ? 3.053 11.281 -4.484 1 97.31 205 PHE B O 1
ATOM 3520 N N . PHE B 1 206 ? 3.58 10.727 -6.559 1 95.94 206 PHE B N 1
ATOM 3521 C CA . PHE B 1 206 ? 4.543 11.812 -6.691 1 95.94 206 PHE B CA 1
ATOM 3522 C C . PHE B 1 206 ? 3.838 13.164 -6.711 1 95.94 206 PHE B C 1
ATOM 3524 O O . PHE B 1 206 ? 4.367 14.156 -6.203 1 95.94 206 PHE B O 1
ATOM 3531 N N . LEU B 1 207 ? 2.691 13.18 -7.316 1 94.62 207 LEU B N 1
ATOM 3532 C CA . LEU B 1 207 ? 1.889 14.398 -7.293 1 94.62 207 LEU B CA 1
ATOM 3533 C C . LEU B 1 207 ? 1.548 14.797 -5.859 1 94.62 207 LEU B C 1
ATOM 3535 O O . LEU B 1 207 ? 1.662 15.969 -5.492 1 94.62 207 LEU B O 1
ATOM 3539 N N . GLU B 1 208 ? 1.137 13.828 -5.051 1 95.06 208 GLU B N 1
ATOM 3540 C CA . GLU B 1 208 ? 0.773 14.07 -3.658 1 95.06 208 GLU B CA 1
ATOM 3541 C C . GLU B 1 208 ? 2.006 14.383 -2.812 1 95.06 208 GLU B C 1
ATOM 3543 O O . GLU B 1 208 ? 1.938 15.18 -1.879 1 95.06 208 GLU B O 1
ATOM 3548 N N . TRP B 1 209 ? 3.1 13.75 -3.186 1 91.94 209 TRP B N 1
ATOM 3549 C CA . TRP B 1 209 ? 4.344 13.938 -2.451 1 91.94 209 TRP B CA 1
ATOM 3550 C C . TRP B 1 209 ? 4.895 15.344 -2.66 1 91.94 209 TRP B C 1
ATOM 3552 O O . TRP B 1 209 ? 5.426 15.953 -1.73 1 91.94 209 TRP B O 1
ATOM 3562 N N . SER B 1 210 ? 4.785 15.859 -3.949 1 86.56 210 SER B N 1
ATOM 3563 C CA . SER B 1 210 ? 5.414 17.125 -4.324 1 86.56 210 SER B CA 1
ATOM 3564 C C . SER B 1 210 ? 4.43 18.281 -4.23 1 86.56 210 SER B C 1
ATOM 3566 O O . SER B 1 210 ? 4.676 19.359 -4.777 1 86.56 210 SER B O 1
ATOM 3568 N N . ILE B 1 211 ? 3.311 18.328 -3.527 1 77.25 211 ILE B N 1
ATOM 3569 C CA . ILE B 1 211 ? 2.209 19.281 -3.451 1 77.25 211 ILE B CA 1
ATOM 3570 C C . ILE B 1 211 ? 2.564 20.531 -4.23 1 77.25 211 ILE B C 1
ATOM 3572 O O . ILE B 1 211 ? 1.708 21.125 -4.895 1 77.25 211 ILE B O 1
ATOM 3576 N N . ASP B 1 212 ? 3.846 20.938 -4.379 1 73.88 212 ASP B N 1
ATOM 3577 C CA . ASP B 1 212 ? 4.145 22.25 -4.957 1 73.88 212 ASP B CA 1
ATOM 3578 C C . ASP B 1 212 ? 5.25 22.141 -6.004 1 73.88 212 ASP B C 1
ATOM 3580 O O . ASP B 1 212 ? 5.891 23.141 -6.34 1 73.88 212 ASP B O 1
ATOM 3584 N N . ASP B 1 213 ? 5.43 21.016 -6.34 1 82.94 213 ASP B N 1
ATOM 3585 C CA . ASP B 1 213 ? 6.48 20.859 -7.344 1 82.94 213 ASP B CA 1
ATOM 3586 C C . ASP B 1 213 ? 6.008 19.984 -8.508 1 82.94 213 ASP B C 1
ATOM 3588 O O . ASP B 1 213 ? 6.152 18.766 -8.469 1 82.94 213 ASP B O 1
ATOM 3592 N N . GLU B 1 214 ? 5.535 20.672 -9.555 1 81.56 214 GLU B N 1
ATOM 3593 C CA . GLU B 1 214 ? 5 19.953 -10.711 1 81.56 214 GLU B CA 1
ATOM 3594 C C . GLU B 1 214 ? 6.102 19.219 -11.461 1 81.56 214 GLU B C 1
ATOM 3596 O O . GLU B 1 214 ? 5.82 18.312 -12.25 1 81.56 214 GLU B O 1
ATOM 3601 N N . ASN B 1 215 ? 7.312 19.562 -11.156 1 83.56 215 ASN B N 1
ATOM 3602 C CA . ASN B 1 215 ? 8.43 18.938 -11.852 1 83.56 215 ASN B CA 1
ATOM 3603 C C . ASN B 1 215 ? 8.891 17.672 -11.141 1 83.56 215 ASN B C 1
ATOM 3605 O O . ASN B 1 215 ? 9.672 16.891 -11.703 1 83.56 215 ASN B O 1
ATOM 3609 N N . PHE B 1 216 ? 8.422 17.547 -10.008 1 89.12 216 PHE B N 1
ATOM 3610 C CA . PHE B 1 216 ? 8.789 16.344 -9.289 1 89.12 216 PHE B CA 1
ATOM 3611 C C . PHE B 1 216 ? 7.891 15.18 -9.688 1 89.12 216 PHE B C 1
ATOM 3613 O O . PHE B 1 216 ? 6.906 14.883 -9.008 1 89.12 216 PHE B O 1
ATOM 3620 N N . THR B 1 217 ? 8.211 14.578 -10.812 1 90.06 217 THR B N 1
ATOM 3621 C CA . THR B 1 217 ? 7.512 13.422 -11.375 1 90.06 217 THR B CA 1
ATOM 3622 C C . THR B 1 217 ? 8.367 12.164 -11.266 1 90.06 217 THR B C 1
ATOM 3624 O O . THR B 1 217 ? 9.578 12.25 -11.031 1 90.06 217 THR B O 1
ATOM 3627 N N . PRO B 1 218 ? 7.703 11.016 -11.336 1 91.69 218 PRO B N 1
ATOM 3628 C CA . PRO B 1 218 ? 8.508 9.797 -11.297 1 91.69 218 PRO B CA 1
ATOM 3629 C C . PRO B 1 218 ? 9.633 9.797 -12.336 1 91.69 218 PRO B C 1
ATOM 3631 O O . PRO B 1 218 ? 10.766 9.43 -12.023 1 91.69 218 PRO B O 1
ATOM 3634 N N . ASP B 1 219 ? 9.305 10.195 -13.516 1 91.38 219 ASP B N 1
ATOM 3635 C CA . ASP B 1 219 ? 10.289 10.203 -14.602 1 91.38 219 ASP B CA 1
ATOM 3636 C C . ASP B 1 219 ? 11.445 11.156 -14.297 1 91.38 219 ASP B C 1
ATOM 3638 O O . ASP B 1 219 ? 12.609 10.805 -14.477 1 91.38 219 ASP B O 1
ATOM 3642 N N . ASN B 1 220 ? 11.109 12.344 -13.797 1 91.06 220 ASN B N 1
ATOM 3643 C CA . ASN B 1 220 ? 12.133 13.328 -13.477 1 91.06 220 ASN B CA 1
ATOM 3644 C C . ASN B 1 220 ? 12.992 12.875 -12.305 1 91.06 220 ASN B C 1
ATOM 3646 O O . ASN B 1 220 ? 14.203 13.117 -12.289 1 91.06 220 ASN B O 1
ATOM 3650 N N . TRP B 1 221 ? 12.398 12.266 -11.414 1 91.19 221 TRP B N 1
ATOM 3651 C CA . TRP B 1 221 ? 13.109 11.773 -10.234 1 91.19 221 TRP B CA 1
ATOM 3652 C C . TRP B 1 221 ? 14.109 10.688 -10.617 1 91.19 221 TRP B C 1
ATOM 3654 O O . TRP B 1 221 ? 15.273 10.734 -10.211 1 91.19 221 TRP B O 1
ATOM 3664 N N . ILE B 1 222 ? 13.688 9.789 -11.414 1 89.5 222 ILE B N 1
ATOM 3665 C CA . ILE B 1 222 ? 14.539 8.688 -11.844 1 89.5 222 ILE B CA 1
ATOM 3666 C C . ILE B 1 222 ? 15.688 9.234 -12.688 1 89.5 222 ILE B C 1
ATOM 3668 O O . ILE B 1 222 ? 16.828 8.758 -12.586 1 89.5 222 ILE B O 1
ATOM 3672 N N . LYS B 1 223 ? 15.406 10.172 -13.492 1 86.06 223 LYS B N 1
ATOM 3673 C CA . LYS B 1 223 ? 16.422 10.766 -14.352 1 86.06 223 LYS B CA 1
ATOM 3674 C C . LYS B 1 223 ? 17.516 11.438 -13.531 1 86.06 223 LYS B C 1
ATOM 3676 O O . LYS B 1 223 ? 18.672 11.508 -13.961 1 86.06 223 LYS B O 1
ATOM 3681 N N . ASN B 1 224 ? 17.125 11.969 -12.367 1 80.5 224 ASN B N 1
ATOM 3682 C CA . ASN B 1 224 ? 18.094 12.641 -11.492 1 80.5 224 ASN B CA 1
ATOM 3683 C C . ASN B 1 224 ? 19.062 11.641 -10.875 1 80.5 224 ASN B C 1
ATOM 3685 O O . ASN B 1 224 ? 20.125 12.031 -10.391 1 80.5 224 ASN B O 1
ATOM 3689 N N . ASN B 1 225 ? 18.688 10.469 -10.711 1 71.44 225 ASN B N 1
ATOM 3690 C CA . ASN B 1 225 ? 19.578 9.391 -10.281 1 71.44 225 ASN B CA 1
ATOM 3691 C C . ASN B 1 225 ? 20.766 9.227 -11.234 1 71.44 225 ASN B C 1
ATOM 3693 O O . ASN B 1 225 ? 21.844 8.836 -10.812 1 71.44 225 ASN B O 1
ATOM 3697 N N . LYS B 1 226 ? 20.453 9.289 -12.477 1 64.31 226 LYS B N 1
ATOM 3698 C CA . LYS B 1 226 ? 21.469 9.055 -13.5 1 64.31 226 LYS B CA 1
ATOM 3699 C C . LYS B 1 226 ? 22.391 10.258 -13.633 1 64.31 226 LYS B C 1
ATOM 3701 O O . LYS B 1 226 ? 23.359 10.219 -14.406 1 64.31 226 LYS B O 1
ATOM 3706 N N . LYS B 1 227 ? 22.156 11.367 -12.758 1 50.59 227 LYS B N 1
ATOM 3707 C CA . LYS B 1 227 ? 23.078 12.492 -12.828 1 50.59 227 LYS B CA 1
ATOM 3708 C C . LYS B 1 227 ? 24.156 12.383 -11.742 1 50.59 227 LYS B C 1
ATOM 3710 O O . LYS B 1 227 ? 23.906 11.836 -10.664 1 50.59 227 LYS B O 1
#

Secondary structure (DSSP, 8-state):
--HHHHHHHHHHHHHTT--SS-SHHHHHHHHHHHHHHHHH-TTS-HHHHHHHHHHTTTT-TTT-S-HHHHHHHHHHHHHTSS--HHHHHHHHHHHHH--HHHHHH------HHHHHHHHHHHHHTSHHHHHHHHHHHHHHHT--S--TT-------SHHHHTT---HHHHIIIIIHHHGGG--SHHHHHHHHHHHHHHHHHHHHHHHHHTTT-TT--HHHHHHHHT-/--HHHHHHHHHHHHHTT--SS-SHHHHHHHHHHHHHHHHH-TTS-HHHHHHHHHHTTTT-TTT-S-HHHHHHHHHHHHHTSS--HHHHHHHHHHHHH--HHHHHH------HHHHHHHHHHHHHTSHHHHHHHHHHHHHHHT--S--TT-------SHHHHTT---HHHHIIIIIHHHGGG--SHHHHHHHHHHHHHHHHHHHHHHHHHTTT-TT--HHHHHHHHT-

pLDDT: mean 87.88, std 13.64, range [49.38, 98.62]

Foldseek 3Di:
DPLLVVLLVVLQVLQVPPPLLCGNVLLVQLLVQLVVLCVVVVVDDNSLLNSLSSCLCSLPVSRDVDNVVSLVVVLVVSVVDPDDVVSVVLSVVLSVQLDPQNCLVPVPDHDPSSLSSSLSSLLSCFAPNVLVSLVVNCVVVVAAADDLVDAADADSHPVVVVVDHHSVSCCVRPNLVSLVVRDGPVSNVSSVVRNVNVQVVQQVVQCVVCVPDPQRGPVNSNVVVVD/DPLLVVLLVVLQVLQVPPPLLCGNVLLVQLLVQLVVLCVVVVVDDNSLLNSLSSCLCSLPVSRDVDNVVSLVVVLVVSVVDPDDVVSVVLSVVLSVQLDPQNCLVPVPDHDPSSLSSSLSSLLSCFAPNVLVSLVVNCVVVVAAADDLVDAADADSHPVVLVVHHHSVSCCVNPNLVSLVVRDGPVSNVSSVVRNVNVQVVQQVVQCVVCVPDPQRGPVNSNVVVVD

Organism: Enterococcus faecium (strain ATCC BAA-472 / TX0016 / DO) (NCBI:txid333849)

Solvent-accessible surface area (backbone atoms only — not comparable to full-atom values): 24318 Å² total; per-residue (Å²): 128,64,63,62,57,55,48,43,52,52,31,42,62,71,27,63,79,48,81,80,73,70,19,50,65,47,37,52,49,24,34,52,42,27,52,57,45,42,72,77,38,77,86,42,54,61,65,50,26,48,50,25,33,44,43,41,59,65,44,31,65,90,72,30,95,47,42,70,60,41,46,52,53,49,50,54,54,50,64,72,40,104,55,58,69,68,53,53,51,50,27,50,53,29,46,74,55,50,48,65,67,50,40,66,76,53,76,68,87,62,52,70,34,30,34,42,35,38,24,17,49,53,40,58,54,39,27,51,56,17,54,43,49,45,19,16,52,20,26,53,70,68,36,48,58,73,51,96,88,60,66,64,56,84,67,82,51,69,76,68,54,72,68,59,71,25,38,56,32,44,41,67,48,47,56,68,53,44,34,82,65,37,71,45,70,61,39,26,54,53,22,42,53,25,44,50,52,41,53,54,45,43,47,49,30,27,50,66,70,29,79,84,37,91,68,49,35,60,70,53,54,55,53,54,59,78,101,130,64,64,62,57,54,48,44,52,52,33,42,62,72,27,63,77,47,82,81,72,71,18,50,66,47,38,52,47,24,34,53,41,28,52,57,44,42,73,77,39,77,88,43,56,61,65,51,25,48,49,27,32,44,41,40,59,64,44,31,66,92,71,30,95,49,42,68,60,41,48,51,51,48,49,55,54,49,63,74,40,103,53,57,68,69,53,53,51,51,28,50,54,30,44,74,54,50,47,65,66,50,43,66,75,53,76,68,86,63,51,69,35,30,35,42,36,37,24,17,50,54,42,59,54,37,27,51,55,18,53,43,49,45,21,16,53,19,26,54,69,69,37,48,58,72,52,97,87,60,66,64,55,85,67,83,50,68,76,66,54,70,68,60,72,25,37,56,34,43,41,66,48,47,56,69,52,46,33,81,66,37,71,43,71,60,38,26,54,54,22,43,54,24,44,51,51,42,52,53,46,44,46,48,30,27,50,67,69,29,80,84,36,89,71,47,36,61,68,52,52,56,54,54,62,81,100

Nearest PDB structures (foldseek):
  2pjq-assembly1_B  TM=8.968E-01  e=4.569E-15  Lactiplantibacillus plantarum WCFS1
  2pjq-assembly1_C  TM=8.981E-01  e=9.215E-15  Lactiplantibacillus plantarum WCFS1
  2pjq-assembly2_A-2  TM=9.266E-01  e=3.928E-14  Lactiplantibacillus plantarum WCFS1
  2pjq-assembly3_D-3  TM=8.775E-01  e=8.300E-14  Lactiplantibacillus plantarum WCFS1
  5ihy-assembly1_B  TM=8.328E-01  e=1.142E-08  Bacillus subtilis

Sequence (454 aa):
MDKLQVIADYSMDQLAHDQTGHGSDHTKRVVKLAEKILETEPQADRFVTLAAAYLHDTIDDKVVKNENEAKQQLRVFLRSLPIVEEQISMIFSIIENMSFSKNLSEAAELSLEGKIVQDADRIEALGAIGILRTAYFGGGHGHPIFDPELYPQTFKDKENYRKGTTVINHFYEKLFLLSDKMNTDYGYEEAKRRETFMREFLEEFFLEWSIDDENFTPDNWIKNNKKMDKLQVIADYSMDQLAHDQTGHGSDHTKRVVKLAEKILETEPQADRFVTLAAAYLHDTIDDKVVKNENEAKQQLRVFLRSLPIVEEQISMIFSIIENMSFSKNLSEAAELSLEGKIVQDADRIEALGAIGILRTAYFGGGHGHPIFDPELYPQTFKDKENYRKGTTVINHFYEKLFLLSDKMNTDYGYEEAKRRETFMREFLEEFFLEWSIDDENFTPDNWIKNNKK

Radius of gyration: 25.03 Å; Cα contacts (8 Å, |Δi|>4): 587; chains: 2; bounding box: 50×78×55 Å